Protein AF-A0A7Y5DPZ0-F1 (afdb_monomer)

Secondary structure (DSSP, 8-state):
-HHHHHHTTGGG--SHHHHHHHHHHTTS--HHHHHHHHHHHHHHHHS---HHHHHHHHHHHHHHT-TTHHHHHHHGGG-S-HHHHHHHHHHHHTT-HHHHHHHHHHH--STT--TTHHHHHHHHHHHHH-HHHHHHGGG-S-HHHHHHHHHHHHHHT-GGGHHHHHHHTT-S-HHHHHHHHHHHHHHT-GGGHHHHHHHTT-SSHHHHHHHHHHHHHHT-GGGHHHHHHHTT-SSHHHHHHHHHHHHHHT-GGGHHHHHHHTT-SSHHHHHHHHHHHHHHT-GGGHHHHHHHTT-SSHHHHHHHHHHHHHHT-GGGHHHHHHHTT-SSHHHHHHHHHHHHHHT-GGGHHHHHHGGG-S-HHHHHHHHHHHHHHT-GGGHHHHHHHTTSS-HHHHHHHHHHHHHHT-GGGHHHHHHHHT---TT-THHHHHHHHHHHHHHHTT-HHHHHHHHHHHTTEEEE---SSS-EEEEETTTTEEEEEEEE--SSHHHHHHHHHHHHHHHHHH-TTSPEEEEEEEEEE-HHHHHHHHHHHHHHHHHHHTT--EEEEEEEETT-HHHHHHHHHHHHHS-S-EEEEEE-S-SSS-S-TTS--EEEE---SSS-EEEEETTTTEEEEEEEE--TTHHHHHHHHHHHHHHHHHH-TTSEEEEEEEEEEE-HHHHHHHHHHHHGGGG-SEEEEEEEEETT-HHHHHHHHHHHHH-SS-EEEEEE---

Mean predicted aligned error: 18.21 Å

Solvent-accessible surface area (backbone atoms only — not comparable to full-atom values): 38852 Å² total; per-residue (Å²): 105,72,68,63,62,50,64,78,45,57,89,74,65,86,54,76,67,60,57,52,51,44,56,56,47,57,73,48,91,42,72,71,54,39,53,52,43,53,53,51,50,58,55,56,68,74,44,102,65,59,78,71,58,58,46,50,51,38,45,47,46,15,74,66,47,48,78,82,41,48,70,60,40,56,58,38,49,71,46,96,45,68,65,50,22,51,45,20,53,57,17,52,60,60,50,36,68,88,70,44,51,62,61,54,48,66,70,62,69,85,86,76,72,68,86,69,44,61,59,58,50,53,40,53,47,33,71,73,71,40,57,64,60,54,59,56,36,58,73,43,90,50,63,69,50,19,21,46,34,30,42,51,52,23,62,53,65,50,77,85,50,52,65,62,36,58,58,37,60,71,51,92,47,62,68,35,24,28,28,18,31,45,14,46,20,67,55,49,54,69,82,49,49,65,63,41,59,64,46,56,74,46,90,53,60,66,38,26,32,31,27,41,52,15,43,47,61,44,69,51,73,84,48,51,65,60,33,59,57,35,54,72,46,92,50,62,70,35,22,42,40,20,43,53,32,47,42,71,69,61,53,74,83,50,49,65,61,41,59,60,43,54,72,46,91,52,61,68,44,23,27,48,32,38,51,29,45,45,72,59,63,49,75,82,47,51,64,60,35,60,56,33,57,72,43,95,47,62,69,32,22,32,37,19,29,47,30,47,23,69,69,56,51,78,82,48,48,65,62,38,60,62,45,51,73,47,91,52,60,68,43,24,35,33,26,47,54,15,48,49,62,52,68,52,76,83,52,52,65,63,36,56,59,32,57,73,48,94,43,68,66,36,23,42,50,26,50,56,40,46,42,74,69,58,48,74,81,46,49,65,61,41,57,58,42,50,75,50,93,50,56,67,46,28,28,52,32,33,44,31,44,20,72,62,49,53,72,81,50,50,63,61,45,53,54,57,60,70,57,78,72,90,81,52,84,63,53,55,60,31,44,53,32,33,53,53,13,39,54,61,52,64,48,63,90,51,46,61,60,53,47,60,52,50,70,36,48,46,79,43,85,48,53,93,37,29,39,27,35,40,32,36,52,76,74,18,42,33,39,43,35,42,22,37,55,50,96,52,43,68,70,69,45,46,66,59,51,52,51,51,52,51,36,56,73,74,40,63,86,48,48,35,43,36,37,38,38,51,77,48,68,40,78,72,34,52,59,53,54,50,49,52,52,52,58,53,35,57,46,39,74,75,73,36,58,54,41,38,39,40,39,20,43,70,89,36,59,71,51,42,53,51,50,52,54,50,50,78,75,43,92,56,57,68,43,83,41,76,41,63,99,57,84,84,80,65,76,64,76,93,74,61,61,62,47,78,42,74,66,47,93,41,36,38,19,37,37,34,37,67,84,73,31,38,36,43,36,38,38,23,33,59,47,91,61,30,45,72,70,46,46,77,60,44,56,60,50,47,52,48,43,68,75,44,32,86,47,59,33,40,39,41,36,38,53,79,47,69,40,77,45,35,53,56,39,52,55,56,58,60,54,59,54,51,76,36,79,41,65,49,33,38,38,38,27,50,75,89,43,61,67,53,46,53,49,47,54,53,53,40,74,75,50,80,54,67,54,48,78,43,82,38,67,98,120

Structure (mmCIF, N/CA/C/O backbone):
data_AF-A0A7Y5DPZ0-F1
#
_entry.id   AF-A0A7Y5DPZ0-F1
#
loop_
_atom_site.group_PDB
_atom_site.id
_atom_site.type_symbol
_atom_site.label_atom_id
_atom_site.label_alt_id
_atom_site.label_comp_id
_atom_site.label_asym_id
_atom_site.label_entity_id
_atom_site.label_seq_id
_atom_site.pdbx_PDB_ins_code
_atom_site.Cartn_x
_atom_site.Cartn_y
_atom_site.Cartn_z
_atom_site.occupancy
_atom_site.B_iso_or_equiv
_atom_site.auth_seq_id
_atom_site.auth_comp_id
_atom_site.auth_asym_id
_atom_site.auth_atom_id
_atom_site.pdbx_PDB_model_num
ATOM 1 N N . MET A 1 1 ? 62.377 13.365 -14.745 1.00 43.34 1 MET A N 1
ATOM 2 C CA . MET A 1 1 ? 62.726 14.082 -13.497 1.00 43.34 1 MET A CA 1
ATOM 3 C C . MET A 1 1 ? 61.563 14.933 -13.026 1.00 43.34 1 MET A C 1
ATOM 5 O O . MET A 1 1 ? 60.962 14.509 -12.062 1.00 43.34 1 MET A O 1
ATOM 9 N N . PHE A 1 2 ? 61.156 15.993 -13.743 1.00 46.88 2 PHE A N 1
ATOM 10 C CA . PHE A 1 2 ? 60.022 16.858 -13.358 1.00 46.88 2 PHE A CA 1
ATOM 11 C C . PHE A 1 2 ? 58.726 16.092 -13.035 1.00 46.88 2 PHE A C 1
ATOM 13 O O . PHE A 1 2 ? 58.161 16.317 -11.979 1.00 46.88 2 PHE A O 1
ATOM 20 N N . LEU A 1 3 ? 58.311 15.121 -13.864 1.00 47.78 3 LEU A N 1
ATOM 21 C CA . LEU A 1 3 ? 57.132 14.264 -13.610 1.00 47.78 3 LEU A CA 1
ATOM 22 C C . LEU A 1 3 ? 57.260 13.301 -12.426 1.00 47.78 3 LEU A C 1
ATOM 24 O O . LEU A 1 3 ? 56.268 12.971 -11.791 1.00 47.78 3 LEU A O 1
ATOM 28 N N . LYS A 1 4 ? 58.489 12.883 -12.111 1.00 45.22 4 LYS A N 1
ATOM 29 C CA . LYS A 1 4 ? 58.764 11.959 -11.007 1.00 45.22 4 LYS A CA 1
ATOM 30 C C . LYS A 1 4 ? 58.657 12.687 -9.663 1.00 45.22 4 LYS A C 1
ATOM 32 O O . LYS A 1 4 ? 58.003 12.189 -8.767 1.00 45.22 4 LYS A O 1
ATOM 37 N N . THR A 1 5 ? 59.182 13.912 -9.591 1.00 50.06 5 THR A N 1
ATOM 38 C CA . THR A 1 5 ? 59.007 14.809 -8.440 1.00 50.06 5 THR A CA 1
ATOM 39 C C . THR A 1 5 ? 57.612 15.432 -8.347 1.00 50.06 5 THR A C 1
ATOM 41 O O . THR A 1 5 ? 57.188 15.775 -7.256 1.00 50.06 5 THR A O 1
ATOM 44 N N . THR A 1 6 ? 56.881 15.602 -9.456 1.00 50.66 6 THR A N 1
ATOM 45 C CA . THR A 1 6 ? 55.534 16.208 -9.415 1.00 50.66 6 THR A CA 1
ATOM 46 C C . THR A 1 6 ? 54.436 15.224 -9.013 1.00 50.66 6 THR A C 1
ATOM 48 O O . THR A 1 6 ? 53.498 15.653 -8.360 1.00 50.66 6 THR A O 1
ATOM 51 N N . LEU A 1 7 ? 54.545 13.926 -9.326 1.00 49.19 7 LEU A N 1
ATOM 52 C CA . LEU A 1 7 ? 53.577 12.914 -8.867 1.00 49.19 7 LEU A CA 1
ATOM 53 C C . LEU A 1 7 ? 53.721 12.573 -7.373 1.00 49.19 7 LEU A C 1
ATOM 55 O O . LEU A 1 7 ? 52.721 12.270 -6.731 1.00 49.19 7 LEU A O 1
ATOM 59 N N . GLU A 1 8 ? 54.942 12.629 -6.829 1.00 49.88 8 GLU A N 1
ATOM 60 C CA . GLU A 1 8 ? 55.246 12.306 -5.422 1.00 49.88 8 GLU A CA 1
ATOM 61 C C . GLU A 1 8 ? 54.708 13.356 -4.424 1.00 49.88 8 GLU A C 1
ATOM 63 O O . GLU A 1 8 ? 54.559 13.043 -3.249 1.00 49.88 8 GLU A O 1
ATOM 68 N N . ASP A 1 9 ? 54.359 14.565 -4.889 1.00 52.16 9 ASP A N 1
ATOM 69 C CA . ASP A 1 9 ? 53.940 15.710 -4.057 1.00 52.16 9 ASP A CA 1
ATOM 70 C C . ASP A 1 9 ? 52.515 16.220 -4.365 1.00 52.16 9 ASP A C 1
ATOM 72 O O . ASP A 1 9 ? 52.119 17.291 -3.903 1.00 52.16 9 ASP A O 1
ATOM 76 N N . ILE A 1 10 ? 51.726 15.476 -5.152 1.00 52.09 10 ILE A N 1
ATOM 77 C CA . ILE A 1 10 ? 50.379 15.878 -5.611 1.00 52.09 10 ILE A CA 1
ATOM 78 C C . ILE A 1 10 ? 49.427 16.261 -4.463 1.00 52.09 10 ILE A C 1
ATOM 80 O O . ILE A 1 10 ? 48.567 17.122 -4.643 1.00 52.09 10 ILE A O 1
ATOM 84 N N . GLU A 1 11 ? 49.590 15.668 -3.276 1.00 49.44 11 GLU A N 1
ATOM 85 C CA . GLU A 1 11 ? 48.791 15.975 -2.078 1.00 49.44 11 GLU A CA 1
ATOM 86 C C . GLU A 1 11 ? 49.030 17.396 -1.529 1.00 49.44 11 GLU A C 1
ATOM 88 O O . GLU A 1 11 ? 48.170 17.952 -0.844 1.00 49.44 11 GLU A O 1
ATOM 93 N N . ASN A 1 12 ? 50.174 18.004 -1.857 1.00 52.91 12 ASN A N 1
ATOM 94 C CA . ASN A 1 12 ? 50.593 19.322 -1.375 1.00 52.91 12 ASN A CA 1
ATOM 95 C C . ASN A 1 12 ? 50.266 20.463 -2.340 1.00 52.91 12 ASN A C 1
ATOM 97 O O . ASN A 1 12 ? 50.464 21.636 -2.012 1.00 52.91 12 ASN A O 1
ATOM 101 N N . TRP A 1 13 ? 49.780 20.143 -3.535 1.00 57.22 13 TRP A N 1
ATOM 102 C CA . TRP A 1 13 ? 49.439 21.146 -4.531 1.00 57.22 13 TRP A CA 1
ATOM 103 C C . TRP A 1 13 ? 48.164 21.839 -4.079 1.00 57.22 13 TRP A C 1
ATOM 105 O O . TRP A 1 13 ? 47.266 21.172 -3.572 1.00 57.22 13 TRP A O 1
ATOM 115 N N . LYS A 1 14 ? 48.124 23.174 -4.168 1.00 53.38 14 LYS A N 1
ATOM 116 C CA . LYS A 1 14 ? 46.981 24.003 -3.732 1.00 53.38 14 LYS A CA 1
ATOM 117 C C . LYS A 1 14 ? 46.754 25.246 -4.604 1.00 53.38 14 LYS A C 1
ATOM 119 O O . LYS A 1 14 ? 45.784 25.965 -4.382 1.00 53.38 14 LYS A O 1
ATOM 124 N N . GLU A 1 15 ? 47.608 25.521 -5.599 1.00 58.31 15 GLU A N 1
ATOM 125 C CA . GLU A 1 15 ? 47.601 26.785 -6.351 1.00 58.31 15 GLU A CA 1
ATOM 126 C C . GLU A 1 15 ? 47.252 26.627 -7.844 1.00 58.31 15 GLU A C 1
ATOM 128 O O . GLU A 1 15 ? 47.596 25.648 -8.505 1.00 58.31 15 GLU A O 1
ATOM 133 N N . GLN A 1 16 ? 46.629 27.663 -8.425 1.00 60.19 16 GLN A N 1
ATOM 134 C CA . GLN A 1 16 ? 46.256 27.737 -9.849 1.00 60.19 16 GLN A CA 1
ATOM 135 C C . GLN A 1 16 ? 47.432 27.459 -10.811 1.00 60.19 16 GLN A C 1
ATOM 137 O O . GLN A 1 16 ? 47.232 26.913 -11.897 1.00 60.19 16 GLN A O 1
ATOM 142 N N . LYS A 1 17 ? 48.661 27.815 -10.414 1.00 65.44 17 LYS A N 1
ATOM 143 C CA . LYS A 1 17 ? 49.878 27.633 -11.222 1.00 65.44 17 LYS A CA 1
ATOM 144 C C . LYS A 1 17 ? 50.249 26.164 -11.423 1.00 65.44 17 LYS A C 1
ATOM 146 O O . LYS A 1 17 ? 50.833 25.829 -12.450 1.00 65.44 17 LYS A O 1
ATOM 151 N N . ASP A 1 18 ? 49.909 25.291 -10.481 1.00 66.75 18 ASP A N 1
ATOM 152 C CA . ASP A 1 18 ? 50.267 23.872 -10.556 1.00 66.75 18 ASP A CA 1
ATOM 153 C C . ASP A 1 18 ? 49.350 23.110 -11.521 1.00 66.75 18 ASP A C 1
ATOM 155 O O . ASP A 1 18 ? 49.805 22.259 -12.286 1.00 66.75 18 ASP A O 1
ATOM 159 N N . VAL A 1 19 ? 48.079 23.516 -11.605 1.00 66.50 19 VAL A N 1
ATOM 160 C CA . VAL A 1 19 ? 47.145 23.031 -12.631 1.00 66.50 19 VAL A CA 1
ATOM 161 C C . VAL A 1 19 ? 47.554 23.504 -14.029 1.00 66.50 19 VAL A C 1
ATOM 163 O O . VAL A 1 19 ? 47.520 22.722 -14.976 1.00 66.50 19 VAL A O 1
ATOM 166 N N . GLU A 1 20 ? 48.000 24.756 -14.173 1.00 68.06 20 GLU A N 1
ATOM 167 C CA . GLU A 1 20 ? 48.502 25.283 -15.453 1.00 68.06 20 GLU A CA 1
ATOM 168 C C . GLU A 1 20 ? 49.765 24.533 -15.925 1.00 68.06 20 GLU A C 1
ATOM 170 O O . GLU A 1 20 ? 49.876 24.201 -17.105 1.00 68.06 20 GLU A O 1
ATOM 175 N N . ARG A 1 21 ? 50.656 24.141 -15.002 1.00 71.50 21 ARG A N 1
ATOM 176 C CA . ARG A 1 21 ? 51.828 23.297 -15.305 1.00 71.50 21 ARG A CA 1
ATOM 177 C C . ARG A 1 21 ? 51.453 21.895 -15.793 1.00 71.50 21 ARG A C 1
ATOM 179 O O . ARG A 1 21 ? 52.103 21.390 -16.706 1.00 71.50 21 ARG A O 1
ATOM 186 N N . LEU A 1 22 ? 50.420 21.267 -15.223 1.00 71.62 22 LEU A N 1
ATOM 187 C CA . LEU A 1 22 ? 49.912 19.978 -15.721 1.00 71.62 22 LEU A CA 1
ATOM 188 C C . LEU A 1 22 ? 49.276 20.114 -17.101 1.00 71.62 22 LEU A C 1
ATOM 190 O O . LEU A 1 22 ? 49.506 19.277 -17.968 1.00 71.62 22 LEU A O 1
ATOM 194 N N . ILE A 1 23 ? 48.516 21.185 -17.330 1.00 71.44 23 ILE A N 1
ATOM 195 C CA . ILE A 1 23 ? 47.935 21.471 -18.645 1.00 71.44 23 ILE A CA 1
ATOM 196 C C . ILE A 1 23 ? 49.039 21.638 -19.700 1.00 71.44 23 ILE A C 1
ATOM 198 O O . ILE A 1 23 ? 48.914 21.125 -20.811 1.00 71.44 23 ILE A O 1
ATOM 202 N N . ASP A 1 24 ? 50.148 22.296 -19.360 1.00 71.62 24 ASP A N 1
ATOM 203 C CA . ASP A 1 24 ? 51.302 22.394 -20.255 1.00 71.62 24 ASP A CA 1
ATOM 204 C C . ASP A 1 24 ? 52.024 21.052 -20.446 1.00 71.62 24 ASP A C 1
ATOM 206 O O . ASP A 1 24 ? 52.499 20.771 -21.549 1.00 71.62 24 ASP A O 1
ATOM 210 N N . ALA A 1 25 ? 52.050 20.189 -19.425 1.00 72.44 25 ALA A N 1
ATOM 211 C CA . ALA A 1 25 ? 52.614 18.845 -19.528 1.00 72.44 25 ALA A CA 1
ATOM 212 C C . ALA A 1 25 ? 51.845 17.947 -20.514 1.00 72.44 25 ALA A C 1
ATOM 214 O O . ALA A 1 25 ? 52.477 17.132 -21.184 1.00 72.44 25 ALA A O 1
ATOM 215 N N . LEU A 1 26 ? 50.530 18.149 -20.700 1.00 70.12 26 LEU A N 1
ATOM 216 C CA . LEU A 1 26 ? 49.752 17.440 -21.732 1.00 70.12 26 LEU A CA 1
ATOM 217 C C . LEU A 1 26 ? 50.308 17.680 -23.147 1.00 70.12 26 LEU A C 1
ATOM 219 O O . LEU A 1 26 ? 50.219 16.809 -24.003 1.00 70.12 26 LEU A O 1
ATOM 223 N N . LYS A 1 27 ? 50.953 18.824 -23.415 1.00 70.00 27 LYS A N 1
ATOM 224 C CA . LYS A 1 27 ? 51.536 19.125 -24.739 1.00 70.00 27 LYS A CA 1
ATOM 225 C C . LYS A 1 27 ? 52.776 18.278 -25.049 1.00 70.00 27 LYS A C 1
ATOM 227 O O . LYS A 1 27 ? 53.210 18.218 -26.203 1.00 70.00 27 LYS A O 1
ATOM 232 N N . ILE A 1 28 ? 53.354 17.628 -24.039 1.00 70.12 28 ILE A N 1
ATOM 233 C CA . ILE A 1 28 ? 54.496 16.730 -24.178 1.00 70.12 28 ILE A CA 1
ATOM 234 C C . ILE A 1 28 ? 53.946 15.382 -24.656 1.00 70.12 28 ILE A C 1
ATOM 236 O O . ILE A 1 28 ? 53.432 14.600 -23.866 1.00 70.12 28 ILE A O 1
ATOM 240 N N . LYS A 1 29 ? 54.021 15.128 -25.969 1.00 67.31 29 LYS A N 1
ATOM 241 C CA . LYS A 1 29 ? 53.495 13.928 -26.653 1.00 67.31 29 LYS A CA 1
ATOM 242 C C . LYS A 1 29 ? 54.223 12.631 -26.243 1.00 67.31 29 LYS A C 1
ATOM 244 O O . LYS A 1 29 ? 54.941 12.042 -27.047 1.00 67.31 29 LYS A O 1
ATOM 249 N N . ASN A 1 30 ? 54.079 12.212 -24.990 1.00 79.38 30 ASN A N 1
ATOM 250 C CA . ASN A 1 30 ? 54.636 10.988 -24.422 1.00 79.38 30 ASN A CA 1
ATOM 251 C C . ASN A 1 30 ? 53.563 10.280 -23.585 1.00 79.38 30 ASN A C 1
ATOM 253 O O . ASN A 1 30 ? 52.936 10.900 -22.729 1.00 79.38 30 ASN A O 1
ATOM 257 N N . ASP A 1 31 ? 53.368 8.985 -23.818 1.00 75.12 31 ASP A N 1
ATOM 258 C CA . ASP A 1 31 ? 52.223 8.259 -23.270 1.00 75.12 31 ASP A CA 1
ATOM 259 C C . ASP A 1 31 ? 52.232 8.094 -21.749 1.00 75.12 31 ASP A C 1
ATOM 261 O O . ASP A 1 31 ? 51.182 8.238 -21.117 1.00 75.12 31 ASP A O 1
ATOM 265 N N . ASP A 1 32 ? 53.400 7.864 -21.151 1.00 72.44 32 ASP A N 1
ATOM 266 C CA . ASP A 1 32 ? 53.537 7.745 -19.696 1.00 72.44 32 ASP A CA 1
ATOM 267 C C . ASP A 1 32 ? 53.261 9.086 -19.014 1.00 72.44 32 ASP A C 1
ATOM 269 O O . ASP A 1 32 ? 52.618 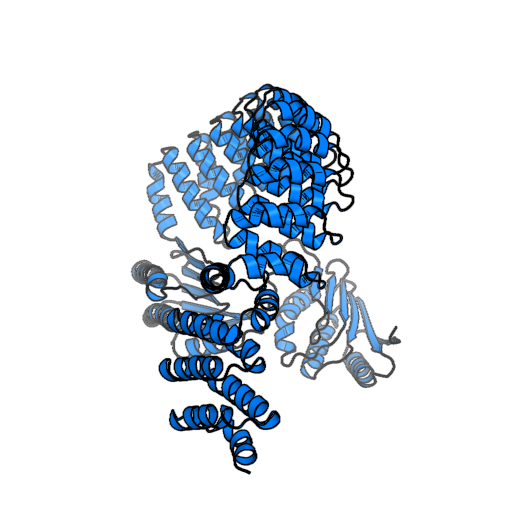9.150 -17.965 1.00 72.44 32 ASP A O 1
ATOM 273 N N . ILE A 1 33 ? 53.709 10.171 -19.653 1.00 71.69 33 ILE A N 1
ATOM 274 C CA . ILE A 1 33 ? 53.488 11.543 -19.196 1.00 71.69 33 ILE A CA 1
ATOM 275 C C . ILE A 1 33 ? 52.001 11.880 -19.248 1.00 71.69 33 ILE A C 1
ATOM 277 O O . ILE A 1 33 ? 51.451 12.352 -18.260 1.00 71.69 33 ILE A O 1
ATOM 281 N N . ILE A 1 34 ? 51.333 11.579 -20.360 1.00 72.94 34 ILE A N 1
ATOM 282 C CA . ILE A 1 34 ? 49.909 11.864 -20.544 1.00 72.94 34 ILE A CA 1
ATOM 283 C C . ILE A 1 34 ? 49.058 11.099 -19.521 1.00 72.94 34 ILE A C 1
ATOM 285 O O . ILE A 1 34 ? 48.192 11.696 -18.882 1.00 72.94 34 ILE A O 1
ATOM 289 N N . ASN A 1 35 ? 49.332 9.808 -19.306 1.00 74.62 35 ASN A N 1
ATOM 290 C CA . ASN A 1 35 ? 48.625 8.996 -18.309 1.00 74.62 35 ASN A CA 1
ATOM 291 C C . ASN A 1 35 ? 48.813 9.543 -16.888 1.00 74.62 35 ASN A C 1
ATOM 293 O O . ASN A 1 35 ? 47.843 9.716 -16.147 1.00 74.62 35 ASN A O 1
ATOM 297 N N . ALA A 1 36 ? 50.056 9.858 -16.521 1.00 72.94 36 ALA A N 1
ATOM 298 C CA . ALA A 1 36 ? 50.378 10.463 -15.236 1.00 72.94 36 ALA A CA 1
ATOM 299 C C . ALA A 1 36 ? 49.668 11.809 -15.038 1.00 72.94 36 ALA A C 1
ATOM 301 O O . ALA A 1 36 ? 49.093 12.059 -13.980 1.00 72.94 36 ALA A O 1
ATOM 302 N N . THR A 1 37 ? 49.673 12.664 -16.060 1.00 74.88 37 THR A N 1
ATOM 303 C CA . THR A 1 37 ? 49.042 13.983 -16.017 1.00 74.88 37 THR A CA 1
ATOM 304 C C . THR A 1 37 ? 47.520 13.887 -15.912 1.00 74.88 37 THR A C 1
ATOM 306 O O . THR A 1 37 ? 46.933 14.607 -15.111 1.00 74.88 37 THR A O 1
ATOM 309 N N . ILE A 1 38 ? 46.864 12.978 -16.641 1.00 76.75 38 ILE A N 1
ATOM 310 C CA . ILE A 1 38 ? 45.408 12.770 -16.536 1.00 76.75 38 ILE A CA 1
ATOM 311 C C . ILE A 1 38 ? 45.025 12.246 -15.143 1.00 76.75 38 ILE A C 1
ATOM 313 O O . ILE A 1 38 ? 44.062 12.739 -14.559 1.00 76.75 38 ILE A O 1
ATOM 317 N N . ASN A 1 39 ? 45.795 11.313 -14.575 1.00 75.94 39 ASN A N 1
ATOM 318 C CA . ASN A 1 39 ? 45.559 10.809 -13.217 1.00 75.94 39 ASN A CA 1
ATOM 319 C C . ASN A 1 39 ? 45.765 11.896 -12.152 1.00 75.94 39 ASN A C 1
ATOM 321 O O . ASN A 1 39 ? 44.970 12.005 -11.220 1.00 75.94 39 ASN A O 1
ATOM 325 N N . ALA A 1 40 ? 46.793 12.733 -12.317 1.00 72.62 40 ALA A N 1
ATOM 326 C CA . ALA A 1 40 ? 47.032 13.884 -11.452 1.00 72.62 40 ALA A CA 1
ATOM 327 C C . ALA A 1 40 ? 45.870 14.887 -11.510 1.00 72.62 40 ALA A C 1
ATOM 329 O O . ALA A 1 40 ? 45.410 15.366 -10.477 1.00 72.62 40 ALA A O 1
ATOM 330 N N . LEU A 1 41 ? 45.345 15.160 -12.709 1.00 74.94 41 LEU A N 1
ATOM 331 C CA . LEU A 1 41 ? 44.171 16.012 -12.894 1.00 74.94 41 LEU A CA 1
ATOM 332 C C . LEU A 1 41 ? 42.897 15.389 -12.284 1.00 74.94 41 LEU A C 1
ATOM 334 O O . LEU A 1 41 ? 42.127 16.120 -11.669 1.00 74.94 41 LEU A O 1
ATOM 338 N N . ASP A 1 42 ? 42.681 14.069 -12.379 1.00 73.62 42 ASP A N 1
ATOM 339 C CA . ASP A 1 42 ? 41.555 13.384 -11.704 1.00 73.62 42 ASP A CA 1
ATOM 340 C C . ASP A 1 42 ? 41.645 13.495 -10.175 1.00 73.62 42 ASP A C 1
ATOM 342 O O . ASP A 1 42 ? 40.630 13.703 -9.511 1.00 73.62 42 ASP A O 1
ATOM 346 N N . TYR A 1 43 ? 42.852 13.386 -9.612 1.00 71.00 43 TYR A N 1
ATOM 347 C CA . TYR A 1 43 ? 43.075 13.533 -8.173 1.00 71.00 43 TYR A CA 1
ATOM 348 C C . TYR A 1 43 ? 42.814 14.965 -7.700 1.00 71.00 43 TYR A C 1
ATOM 350 O O . TYR A 1 43 ? 42.071 15.180 -6.743 1.00 71.00 43 TYR A O 1
ATOM 358 N N . LEU A 1 44 ? 43.369 15.954 -8.405 1.00 66.69 44 LEU A N 1
ATOM 359 C CA . LEU A 1 44 ? 43.224 17.362 -8.039 1.00 66.69 44 LEU A CA 1
ATOM 360 C C . LEU A 1 44 ? 41.768 17.816 -8.072 1.00 66.69 44 LEU A C 1
ATOM 362 O O . LEU A 1 44 ? 41.349 18.580 -7.214 1.00 66.69 44 LEU A O 1
ATOM 366 N N . VAL A 1 45 ? 40.967 17.328 -9.017 1.00 65.50 45 VAL A N 1
ATOM 367 C CA . VAL A 1 45 ? 39.571 17.763 -9.122 1.00 65.50 45 VAL A CA 1
ATOM 368 C C . VAL A 1 45 ? 38.641 17.093 -8.091 1.00 65.50 45 VAL A C 1
ATOM 370 O O . VAL A 1 45 ? 37.529 17.571 -7.877 1.00 65.50 45 VAL A O 1
ATOM 373 N N . LYS A 1 46 ? 39.089 16.042 -7.391 1.00 65.31 46 LYS A N 1
ATOM 374 C CA . LYS A 1 46 ? 38.366 15.467 -6.239 1.00 65.31 46 LYS A CA 1
ATOM 375 C C . LYS A 1 46 ? 38.517 16.288 -4.952 1.00 65.31 46 LYS A C 1
ATOM 377 O O . LYS A 1 46 ? 37.712 16.115 -4.044 1.00 65.31 46 LYS A O 1
ATOM 382 N N . GLY A 1 47 ? 39.528 17.156 -4.860 1.00 58.28 47 GLY A N 1
ATOM 383 C CA . GLY A 1 47 ? 39.666 18.116 -3.760 1.00 58.28 47 GLY A CA 1
ATOM 384 C C . GLY A 1 47 ? 38.762 19.338 -3.959 1.00 58.28 47 GLY A C 1
ATOM 385 O O . GLY A 1 47 ? 38.424 19.663 -5.095 1.00 58.28 47 GLY A O 1
ATOM 386 N N . ASP A 1 48 ? 38.397 20.032 -2.875 1.00 51.72 48 ASP A N 1
ATOM 387 C CA . ASP A 1 48 ? 37.570 21.260 -2.849 1.00 51.72 48 ASP A CA 1
ATOM 388 C C . ASP A 1 48 ? 38.224 22.465 -3.577 1.00 51.72 48 ASP A C 1
ATOM 390 O O . ASP A 1 48 ? 38.533 23.505 -2.993 1.00 51.72 48 ASP A O 1
ATOM 394 N N . TYR A 1 49 ? 38.470 22.347 -4.881 1.00 58.50 49 TYR A N 1
ATOM 395 C CA . TYR A 1 49 ? 39.089 23.384 -5.701 1.00 58.50 49 TYR A CA 1
ATOM 396 C C . TYR A 1 49 ? 38.066 24.333 -6.336 1.00 58.50 49 TYR A C 1
ATOM 398 O O . TYR A 1 49 ? 36.962 23.951 -6.732 1.00 58.50 49 TYR A O 1
ATOM 406 N N . GLU A 1 50 ? 38.466 25.601 -6.487 1.00 59.12 50 GLU A N 1
ATOM 407 C CA . GLU A 1 50 ? 37.631 26.681 -7.020 1.00 59.12 50 GLU A CA 1
ATOM 408 C C . GLU A 1 50 ? 36.977 26.361 -8.380 1.00 59.12 50 GLU A C 1
ATOM 410 O O . GLU A 1 50 ? 37.612 25.857 -9.312 1.00 59.12 50 GLU A O 1
ATOM 415 N N . ARG A 1 51 ? 35.724 26.815 -8.559 1.00 61.00 51 ARG A N 1
ATOM 416 C CA . ARG A 1 51 ? 34.923 26.685 -9.800 1.00 61.00 51 ARG A CA 1
ATOM 417 C C . ARG A 1 51 ? 35.672 27.058 -11.095 1.00 61.00 51 ARG A C 1
ATOM 419 O O . ARG A 1 51 ? 35.409 26.468 -12.146 1.00 61.00 51 ARG A O 1
ATOM 426 N N . LYS A 1 52 ? 36.601 28.021 -11.039 1.00 62.66 52 LYS A N 1
ATOM 427 C CA . LYS A 1 52 ? 37.375 28.500 -12.202 1.00 62.66 52 LYS A CA 1
ATOM 428 C C . LYS A 1 52 ? 38.450 27.511 -12.661 1.00 62.66 52 LYS A C 1
ATOM 430 O O . LYS A 1 52 ? 38.720 27.431 -13.857 1.00 62.66 52 LYS A O 1
ATOM 435 N N . ILE A 1 53 ? 39.043 26.760 -11.736 1.00 71.50 53 ILE A N 1
ATOM 436 C CA . ILE A 1 53 ? 40.143 25.832 -12.019 1.00 71.50 53 ILE A CA 1
ATOM 437 C C . ILE A 1 53 ? 39.602 24.587 -12.724 1.00 71.50 53 ILE A C 1
ATOM 439 O O . ILE A 1 53 ? 40.108 24.221 -13.782 1.00 71.50 53 ILE A O 1
ATOM 443 N N . THR A 1 54 ? 38.502 24.012 -12.223 1.00 74.12 54 THR A N 1
ATOM 444 C CA . THR A 1 54 ? 37.847 22.856 -12.858 1.00 74.12 54 THR A CA 1
ATOM 445 C C . THR A 1 54 ? 37.480 23.138 -14.319 1.00 74.12 54 THR A C 1
ATOM 447 O O . THR A 1 54 ? 37.742 22.320 -15.193 1.00 74.12 54 THR A O 1
ATOM 450 N N . SER A 1 55 ? 36.938 24.326 -14.610 1.00 77.75 55 SER A N 1
ATOM 451 C CA . SER A 1 55 ? 36.539 24.704 -15.975 1.00 77.75 55 SER A CA 1
ATOM 452 C C . SER A 1 55 ? 37.735 24.770 -16.934 1.00 77.75 55 SER A C 1
ATOM 454 O O . SER A 1 55 ? 37.643 24.303 -18.066 1.00 77.75 55 SER A O 1
ATOM 456 N N . LYS A 1 56 ? 38.885 25.290 -16.478 1.00 76.69 56 LYS A N 1
ATOM 457 C CA . LYS A 1 56 ? 40.127 25.317 -17.269 1.00 76.69 56 LYS A CA 1
ATOM 458 C C . LYS A 1 56 ? 40.654 23.913 -17.566 1.00 76.69 56 LYS A C 1
ATOM 460 O O . LYS A 1 56 ? 41.092 23.666 -18.684 1.00 76.69 56 LYS A O 1
ATOM 465 N N . VAL A 1 57 ? 40.584 23.004 -16.591 1.00 79.69 57 VAL A N 1
ATOM 466 C CA . VAL A 1 57 ? 40.987 21.599 -16.770 1.00 79.69 57 VAL A CA 1
ATOM 467 C C . VAL A 1 57 ? 40.117 20.920 -17.825 1.00 79.69 57 VAL A C 1
ATOM 469 O O . VAL A 1 57 ? 40.649 20.307 -18.746 1.00 79.69 57 VAL A O 1
ATOM 472 N N . ILE A 1 58 ? 38.793 21.087 -17.750 1.00 81.25 58 ILE A N 1
ATOM 473 C CA . ILE A 1 58 ? 37.857 20.514 -18.727 1.00 81.25 58 ILE A CA 1
ATOM 474 C C . ILE A 1 58 ? 38.158 21.029 -20.145 1.00 81.25 58 ILE A C 1
ATOM 476 O O . ILE A 1 58 ? 38.202 20.240 -21.091 1.00 81.25 58 ILE A O 1
ATOM 480 N N . VAL A 1 59 ? 38.396 22.336 -20.314 1.00 82.69 59 VAL A N 1
ATOM 481 C CA . VAL A 1 59 ? 38.756 22.921 -21.621 1.00 82.69 59 VAL A CA 1
ATOM 482 C C . VAL A 1 59 ? 40.082 22.359 -22.131 1.00 82.69 59 VAL A C 1
ATOM 484 O O . VAL A 1 59 ? 40.153 21.929 -23.280 1.00 82.69 59 VAL A O 1
ATOM 487 N N . ALA A 1 60 ? 41.106 22.305 -21.277 1.00 80.88 60 ALA A N 1
ATOM 488 C CA . ALA A 1 60 ? 42.431 21.813 -21.641 1.00 80.88 60 ALA A CA 1
ATOM 489 C C . ALA A 1 60 ? 42.417 20.346 -22.090 1.00 80.88 60 ALA A C 1
ATOM 491 O O . ALA A 1 60 ? 43.039 20.009 -23.095 1.00 80.88 60 ALA A O 1
ATOM 492 N N . LEU A 1 61 ? 41.671 19.489 -21.389 1.00 82.44 61 LEU A N 1
ATOM 493 C CA . LEU A 1 61 ? 41.485 18.085 -21.765 1.00 82.44 61 LEU A CA 1
ATOM 494 C C . LEU A 1 61 ? 40.795 17.947 -23.135 1.00 82.44 61 LEU A C 1
ATOM 496 O O . LEU A 1 61 ? 41.180 17.099 -23.937 1.00 82.44 61 LEU A O 1
ATOM 500 N N . GLY A 1 62 ? 39.818 18.808 -23.438 1.00 82.44 62 GLY A N 1
ATOM 501 C CA . GLY A 1 62 ? 39.167 18.847 -24.752 1.00 82.44 62 GLY A CA 1
ATOM 502 C C . GLY A 1 62 ? 40.074 19.363 -25.874 1.00 82.44 62 GLY A C 1
ATOM 503 O O . GLY A 1 62 ? 40.094 18.798 -26.966 1.00 82.44 62 GLY A O 1
ATOM 504 N N . ASP A 1 63 ? 40.850 20.420 -25.618 1.00 82.19 63 ASP A N 1
ATOM 505 C CA . ASP A 1 63 ? 41.794 20.997 -26.589 1.00 82.19 63 ASP A CA 1
ATOM 506 C C . ASP A 1 63 ? 42.986 20.078 -26.875 1.00 82.19 63 ASP A C 1
ATOM 508 O O . ASP A 1 63 ? 43.551 20.126 -27.971 1.00 82.19 63 ASP A O 1
ATOM 512 N N . PHE A 1 64 ? 43.339 19.220 -25.916 1.00 81.88 64 PHE A N 1
ATOM 513 C CA . PHE A 1 64 ? 44.386 18.219 -26.073 1.00 81.88 64 PHE A CA 1
ATOM 514 C C . PHE A 1 64 ? 44.013 17.117 -27.079 1.00 81.88 64 PHE A C 1
ATOM 516 O O . PHE A 1 64 ? 44.883 16.628 -27.798 1.00 81.88 64 PHE A O 1
ATOM 523 N N . LYS A 1 65 ? 42.717 16.795 -27.196 1.00 79.62 65 LYS A N 1
ATOM 524 C CA . LYS A 1 65 ? 42.160 15.839 -28.170 1.00 79.62 65 LYS A CA 1
ATOM 525 C C . LYS A 1 65 ? 42.718 14.409 -28.066 1.00 79.62 65 LYS A C 1
ATOM 527 O O . LYS A 1 65 ? 42.826 13.714 -29.075 1.00 79.62 65 LYS A O 1
ATOM 532 N N . ASP A 1 66 ? 43.017 13.947 -26.854 1.00 82.81 66 ASP A N 1
ATOM 533 C CA . ASP A 1 66 ? 43.427 12.564 -26.588 1.00 82.81 66 ASP A CA 1
ATOM 534 C C . ASP A 1 66 ? 42.300 11.718 -25.978 1.00 82.81 66 ASP A C 1
ATOM 536 O O . ASP A 1 66 ? 41.618 12.128 -25.035 1.00 82.81 66 ASP A O 1
ATOM 540 N N . ILE A 1 67 ? 42.125 10.501 -26.497 1.00 80.19 67 ILE A N 1
ATOM 541 C CA . ILE A 1 67 ? 41.067 9.568 -26.084 1.00 80.19 67 ILE A CA 1
ATOM 542 C C . ILE A 1 67 ? 41.117 9.199 -24.596 1.00 80.19 67 ILE A C 1
ATOM 544 O O . ILE A 1 67 ? 40.080 8.925 -23.996 1.00 80.19 67 ILE A O 1
ATOM 548 N N . ARG A 1 68 ? 42.292 9.243 -23.960 1.00 83.00 68 ARG A N 1
ATOM 549 C CA . ARG A 1 68 ? 42.444 8.952 -22.525 1.00 83.00 68 ARG A CA 1
ATOM 550 C C . ARG A 1 68 ? 41.734 9.977 -21.648 1.00 83.00 68 ARG A C 1
ATOM 552 O O . ARG A 1 68 ? 41.376 9.680 -20.512 1.00 83.00 68 ARG A O 1
ATOM 559 N N . SER A 1 69 ? 41.495 11.178 -22.174 1.00 83.19 69 SER A N 1
ATOM 560 C CA . SER A 1 69 ? 40.757 12.228 -21.478 1.00 83.19 69 SER A CA 1
ATOM 561 C C . SER A 1 69 ? 39.249 11.967 -21.425 1.00 83.19 69 SER A C 1
ATOM 563 O O . SER A 1 69 ? 38.572 12.587 -20.610 1.00 83.19 69 SER A O 1
ATOM 565 N N . ILE A 1 70 ? 38.712 11.046 -22.238 1.00 82.06 70 ILE A N 1
ATOM 566 C CA . ILE A 1 70 ? 37.267 10.790 -22.350 1.00 82.06 70 ILE A CA 1
ATOM 567 C C . ILE A 1 70 ? 36.670 10.359 -21.011 1.00 82.06 70 ILE A C 1
ATOM 569 O O . ILE A 1 70 ? 35.695 10.957 -20.568 1.00 82.06 70 ILE A O 1
ATOM 573 N N . THR A 1 71 ? 37.268 9.378 -20.329 1.00 79.69 71 THR A N 1
ATOM 574 C CA . THR A 1 71 ? 36.753 8.873 -19.043 1.00 79.69 71 THR A CA 1
ATOM 575 C C . THR A 1 71 ? 36.677 9.977 -17.992 1.00 79.69 71 THR A C 1
ATOM 577 O O . THR A 1 71 ? 35.702 10.062 -17.252 1.00 79.69 71 THR A O 1
ATOM 580 N N . LEU A 1 72 ? 37.687 10.848 -17.943 1.00 79.81 72 LEU A N 1
ATOM 581 C CA . LEU A 1 72 ? 37.727 11.972 -17.011 1.00 79.81 72 LEU A CA 1
ATOM 582 C C . LEU A 1 72 ? 36.711 13.060 -17.392 1.00 79.81 72 LEU A C 1
ATOM 584 O O . LEU A 1 72 ? 35.993 13.561 -16.534 1.00 79.81 72 LEU A O 1
ATOM 588 N N . LEU A 1 73 ? 36.591 13.385 -18.679 1.00 82.44 73 LEU A N 1
ATOM 589 C CA . LEU A 1 73 ? 35.602 14.342 -19.177 1.00 82.44 73 LEU A CA 1
ATOM 590 C C . LEU A 1 73 ? 34.157 13.866 -18.969 1.00 82.44 73 LEU A C 1
ATOM 592 O O . LEU A 1 73 ? 33.298 14.684 -18.651 1.00 82.44 73 LEU A O 1
ATOM 59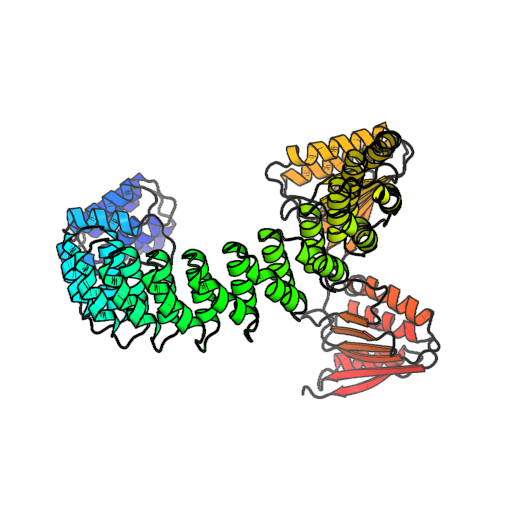6 N N . ILE A 1 74 ? 33.893 12.561 -19.079 1.00 79.44 74 ILE A N 1
ATOM 597 C CA . ILE A 1 74 ? 32.584 11.968 -18.774 1.00 79.44 74 ILE A CA 1
ATOM 598 C C . ILE A 1 74 ? 32.224 12.158 -17.296 1.00 79.44 74 ILE A C 1
ATOM 600 O O . ILE A 1 74 ? 31.073 12.458 -17.001 1.00 79.44 74 ILE A O 1
ATOM 604 N N . LYS A 1 75 ? 33.181 12.076 -16.359 1.00 78.25 75 LYS A N 1
ATOM 605 C CA . LYS A 1 75 ? 32.905 12.379 -14.939 1.00 78.25 75 LYS A CA 1
ATOM 606 C C . LYS A 1 75 ? 32.434 13.823 -14.738 1.00 78.25 75 LYS A C 1
ATOM 608 O O . LYS A 1 75 ? 31.615 14.085 -13.866 1.00 78.25 75 LYS A O 1
ATOM 613 N N . PHE A 1 76 ? 32.910 14.762 -15.560 1.00 78.88 76 PHE A N 1
ATOM 614 C CA . PHE A 1 76 ? 32.499 16.171 -15.489 1.00 78.88 76 PHE A CA 1
ATOM 615 C C . PHE A 1 76 ? 31.126 16.469 -16.070 1.00 78.88 76 PHE A C 1
ATOM 617 O O . PHE A 1 76 ? 30.610 17.572 -15.896 1.00 78.88 76 PHE A O 1
ATOM 624 N N . LEU A 1 77 ? 30.506 15.492 -16.716 1.00 74.12 77 LEU A N 1
ATOM 625 C CA . LEU A 1 77 ? 29.101 15.592 -17.046 1.00 74.12 77 LEU A CA 1
ATOM 626 C C . LEU A 1 77 ? 28.223 15.440 -15.781 1.00 74.12 77 LEU A C 1
ATOM 628 O O . LEU A 1 77 ? 27.050 15.774 -15.890 1.00 74.12 77 LEU A O 1
ATOM 632 N N . ASP A 1 78 ? 28.775 15.015 -14.616 1.00 69.62 78 ASP A N 1
ATOM 633 C CA . ASP A 1 78 ? 28.063 14.747 -13.331 1.00 69.62 78 ASP A CA 1
ATOM 634 C C . ASP A 1 78 ? 28.111 15.889 -12.330 1.00 69.62 78 ASP A C 1
ATOM 636 O O . ASP A 1 78 ? 27.788 15.742 -11.154 1.00 69.62 78 ASP A O 1
ATOM 640 N N . THR A 1 79 ? 28.562 17.059 -12.761 1.00 72.69 79 THR A N 1
ATOM 641 C CA . THR A 1 79 ? 28.642 18.205 -11.861 1.00 72.69 79 THR A CA 1
ATOM 642 C C . THR A 1 79 ? 27.320 18.963 -11.802 1.00 72.69 79 THR A C 1
ATOM 644 O O . THR A 1 79 ? 26.828 19.375 -12.850 1.00 72.69 79 THR A O 1
ATOM 647 N N . ASP A 1 80 ? 26.831 19.297 -10.604 1.00 69.69 80 ASP A N 1
ATOM 648 C CA . ASP A 1 80 ? 25.640 20.153 -10.405 1.00 69.69 80 ASP A CA 1
ATOM 649 C C . ASP A 1 80 ? 25.758 21.563 -11.036 1.00 69.69 80 ASP A C 1
ATOM 651 O O . ASP A 1 80 ? 24.805 22.338 -11.060 1.00 69.69 80 ASP A O 1
ATOM 655 N N . ASP A 1 81 ? 26.936 21.916 -11.556 1.00 75.69 81 ASP A N 1
ATOM 656 C CA . ASP A 1 81 ? 27.218 23.159 -12.267 1.00 75.69 81 ASP A CA 1
ATOM 657 C C . ASP A 1 81 ? 26.919 23.018 -13.775 1.00 75.69 81 ASP A C 1
ATOM 659 O O . ASP A 1 81 ? 27.672 22.393 -14.532 1.00 75.69 81 ASP A O 1
ATOM 663 N N . ASP A 1 82 ? 25.831 23.651 -14.226 1.00 75.19 82 ASP A N 1
ATOM 664 C CA . ASP A 1 82 ? 25.396 23.666 -15.632 1.00 75.19 82 ASP A CA 1
ATOM 665 C C . ASP A 1 82 ? 26.472 24.180 -16.598 1.00 75.19 82 ASP A C 1
ATOM 667 O O . ASP A 1 82 ? 26.585 23.689 -17.724 1.00 75.19 82 ASP A O 1
ATOM 671 N N . ASN A 1 83 ? 27.309 25.133 -16.171 1.00 78.44 83 ASN A N 1
ATOM 672 C CA . ASN A 1 83 ? 28.378 25.649 -17.022 1.00 78.44 83 ASN A CA 1
ATOM 673 C C . ASN A 1 83 ? 29.501 24.623 -17.186 1.00 78.44 83 ASN A C 1
ATOM 675 O O . ASN A 1 83 ? 29.982 24.429 -18.301 1.00 78.44 83 ASN A O 1
ATOM 679 N N . LYS A 1 84 ? 29.912 23.939 -16.109 1.00 77.50 84 LYS A N 1
ATOM 680 C CA . LYS A 1 84 ? 30.956 22.896 -16.186 1.00 77.50 84 LYS A CA 1
ATOM 681 C C . LYS A 1 84 ? 30.519 21.744 -17.080 1.00 77.50 84 LYS A C 1
ATOM 683 O O . LYS A 1 84 ? 31.294 21.298 -17.920 1.00 77.50 84 LYS A O 1
ATOM 688 N N . ARG A 1 85 ? 29.261 21.335 -16.952 1.00 79.62 85 ARG A N 1
ATOM 689 C CA . ARG A 1 85 ? 28.630 20.317 -17.790 1.00 79.62 85 ARG A CA 1
ATOM 690 C C . ARG A 1 85 ? 28.626 20.716 -19.261 1.00 79.62 85 ARG A C 1
ATOM 692 O O . ARG A 1 85 ? 29.108 19.953 -20.090 1.00 79.62 85 ARG A O 1
ATOM 699 N N . LYS A 1 86 ? 28.179 21.933 -19.590 1.00 79.62 86 LYS A N 1
ATOM 700 C CA . LYS A 1 86 ? 28.205 22.446 -20.969 1.00 79.62 86 LYS A CA 1
ATOM 701 C C . LYS A 1 86 ? 29.625 22.468 -21.543 1.00 79.62 86 LYS A C 1
ATOM 703 O O . LYS A 1 86 ? 29.844 22.009 -22.661 1.00 79.62 86 LYS A O 1
ATOM 708 N N . ILE A 1 87 ? 30.598 22.947 -20.766 1.00 82.31 87 ILE A N 1
ATOM 709 C CA . ILE A 1 87 ? 32.011 22.970 -21.166 1.00 82.31 87 ILE A CA 1
ATOM 710 C C . ILE A 1 87 ? 32.542 21.540 -21.359 1.00 82.31 87 ILE A C 1
ATOM 712 O O . ILE A 1 87 ? 33.286 21.293 -22.303 1.00 82.31 87 ILE A O 1
ATOM 716 N N . ALA A 1 88 ? 32.140 20.582 -20.521 1.00 83.88 88 ALA A N 1
ATOM 717 C CA . ALA A 1 88 ? 32.510 19.176 -20.671 1.00 83.88 88 ALA A CA 1
ATOM 718 C C . ALA A 1 88 ? 31.927 18.563 -21.949 1.00 83.88 88 ALA A C 1
ATOM 720 O O . ALA A 1 88 ? 32.650 17.867 -22.662 1.00 83.88 88 ALA A O 1
ATOM 721 N N . ILE A 1 89 ? 30.675 18.884 -22.293 1.00 80.56 89 ILE A N 1
ATOM 722 C CA . ILE A 1 89 ? 30.046 18.481 -23.559 1.00 80.56 89 ILE A CA 1
ATOM 723 C C . ILE A 1 89 ? 30.826 19.050 -24.753 1.00 80.56 89 ILE A C 1
ATOM 725 O O . ILE A 1 89 ? 31.204 18.304 -25.658 1.00 80.56 89 ILE A O 1
ATOM 729 N N . GLU A 1 90 ? 31.118 20.353 -24.749 1.00 82.00 90 GLU A N 1
ATOM 730 C CA . GLU A 1 90 ? 31.882 21.015 -25.814 1.00 82.00 90 GLU A CA 1
ATOM 731 C C . GLU A 1 90 ? 33.302 20.439 -25.947 1.00 82.00 90 GLU A C 1
ATOM 733 O O . GLU A 1 90 ? 33.763 20.172 -27.060 1.00 82.00 90 GLU A O 1
ATOM 738 N N . SER A 1 91 ? 33.982 20.186 -24.825 1.00 85.50 91 SER A N 1
ATOM 739 C CA . SER A 1 91 ? 35.306 19.556 -24.787 1.00 85.50 91 SER A CA 1
ATOM 740 C C . SER A 1 91 ? 35.293 18.121 -25.309 1.00 85.50 91 SER A C 1
ATOM 742 O O . SER A 1 91 ? 36.182 17.747 -26.071 1.00 85.50 91 SER A O 1
ATOM 744 N N . LEU A 1 92 ? 34.275 17.328 -24.965 1.00 84.06 92 LEU A N 1
ATOM 745 C CA . LEU A 1 92 ? 34.090 15.983 -25.512 1.00 84.06 92 LEU A CA 1
ATOM 746 C C . LEU A 1 92 ? 33.865 16.022 -27.025 1.00 84.06 92 LEU A C 1
ATOM 748 O O . LEU A 1 92 ? 34.434 15.214 -27.753 1.00 84.06 92 LEU A O 1
ATOM 752 N N . CYS A 1 93 ? 33.125 17.005 -27.539 1.00 79.06 93 CYS A N 1
ATOM 753 C CA . CYS A 1 93 ? 32.905 17.136 -28.980 1.00 79.06 93 CYS A CA 1
ATOM 754 C C . CYS A 1 93 ? 34.200 17.417 -29.768 1.00 79.06 93 CYS A C 1
ATOM 756 O O . CYS A 1 93 ? 34.312 17.011 -30.927 1.00 79.06 93 CYS A O 1
ATOM 758 N N . LYS A 1 94 ? 35.214 18.046 -29.152 1.00 83.50 94 LYS A N 1
ATOM 759 C CA . LYS A 1 94 ? 36.528 18.294 -29.783 1.00 83.50 94 LYS A CA 1
ATOM 760 C C . LYS A 1 94 ? 37.345 17.016 -30.028 1.00 83.50 94 LYS A C 1
ATOM 762 O O . LYS A 1 94 ? 38.226 17.042 -30.889 1.00 83.50 94 LYS A O 1
ATOM 767 N N . LEU A 1 95 ? 37.047 15.926 -29.312 1.00 81.06 95 LEU A N 1
ATOM 768 C CA . LEU A 1 95 ? 37.722 14.619 -29.406 1.00 81.06 95 LEU A CA 1
ATOM 769 C C . LEU A 1 95 ? 37.252 13.756 -30.591 1.00 81.06 95 LEU A C 1
ATOM 771 O O . LEU A 1 95 ? 37.883 12.745 -30.908 1.00 81.06 95 LEU A O 1
ATOM 775 N N . GLY A 1 96 ? 36.180 14.175 -31.268 1.00 78.50 96 GLY A N 1
ATOM 776 C CA . GLY A 1 96 ? 35.614 13.484 -32.424 1.00 78.50 96 GLY A CA 1
ATOM 777 C C . GLY A 1 96 ? 34.583 12.416 -32.051 1.00 78.50 96 GLY A C 1
ATOM 778 O O . GLY A 1 96 ? 34.752 11.649 -31.106 1.00 78.50 96 GLY A O 1
ATOM 779 N N . VAL A 1 97 ? 33.508 12.356 -32.840 1.00 70.56 97 VAL A N 1
ATOM 780 C CA . VAL A 1 97 ? 32.302 11.557 -32.557 1.00 70.56 97 VAL A CA 1
ATOM 781 C C . VAL A 1 97 ? 32.587 10.056 -32.432 1.00 70.56 97 VAL A C 1
ATOM 783 O O . VAL A 1 97 ? 32.071 9.410 -31.523 1.00 70.56 97 VAL A O 1
ATOM 786 N N . SER A 1 98 ? 33.445 9.513 -33.303 1.00 75.06 98 SER A N 1
ATOM 787 C CA . SER A 1 98 ? 33.779 8.082 -33.341 1.00 75.06 98 SER A CA 1
ATOM 788 C C . SER A 1 98 ? 34.436 7.579 -32.058 1.00 75.06 98 SER A C 1
ATOM 790 O O . SER A 1 98 ? 34.267 6.421 -31.702 1.00 75.06 98 SER A O 1
ATOM 792 N N . ASN A 1 99 ? 35.170 8.447 -31.359 1.00 76.62 99 ASN A N 1
ATOM 793 C CA . ASN A 1 99 ? 35.917 8.065 -30.165 1.00 76.62 99 ASN A CA 1
ATOM 794 C C . ASN A 1 99 ? 35.070 8.183 -28.895 1.00 76.62 99 ASN A C 1
ATOM 796 O O . ASN A 1 99 ? 35.340 7.495 -27.916 1.00 76.62 99 ASN A O 1
ATOM 800 N N . ILE A 1 100 ? 34.066 9.066 -28.893 1.00 81.56 100 ILE A N 1
ATOM 801 C CA . ILE A 1 100 ? 33.306 9.404 -27.682 1.00 81.56 100 ILE A CA 1
ATOM 802 C C . ILE A 1 100 ? 32.015 8.611 -27.530 1.00 81.56 100 ILE A C 1
ATOM 804 O O . ILE A 1 100 ? 31.551 8.445 -26.406 1.00 81.56 100 ILE A O 1
ATOM 808 N N . ILE A 1 101 ? 31.412 8.149 -28.628 1.00 81.38 101 ILE A N 1
ATOM 809 C CA . ILE A 1 101 ? 30.021 7.698 -28.581 1.00 81.38 101 ILE A CA 1
ATOM 810 C C . ILE A 1 101 ? 29.844 6.408 -27.780 1.00 81.38 101 ILE A C 1
A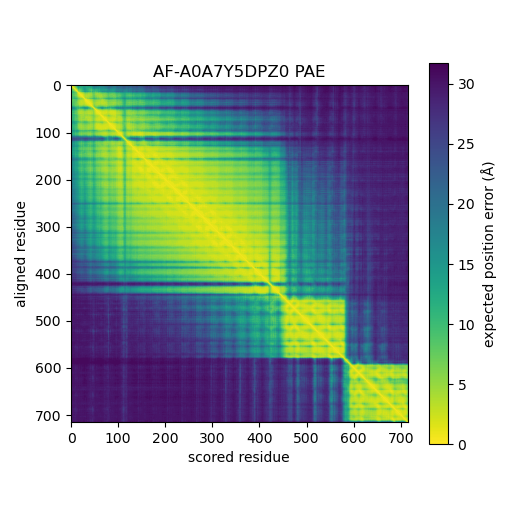TOM 812 O O . ILE A 1 101 ? 28.959 6.342 -26.931 1.00 81.38 101 ILE A O 1
ATOM 816 N N . GLU A 1 102 ? 30.725 5.423 -27.964 1.00 85.19 102 GLU A N 1
ATOM 817 C CA . GLU A 1 102 ? 30.663 4.165 -27.215 1.00 85.19 102 GLU A CA 1
ATOM 818 C C . GLU A 1 102 ? 31.005 4.352 -25.730 1.00 85.19 102 GLU A C 1
ATOM 820 O O . GLU A 1 102 ? 30.212 3.899 -24.902 1.00 85.19 102 GLU A O 1
ATOM 825 N N . PRO A 1 103 ? 32.094 5.056 -25.340 1.00 82.94 103 PRO A N 1
ATOM 826 C CA . PRO A 1 103 ? 32.340 5.362 -23.930 1.00 82.94 103 PRO A CA 1
ATOM 827 C C . PRO A 1 103 ? 31.191 6.131 -23.272 1.00 82.94 103 PRO A C 1
ATOM 829 O O . PRO A 1 103 ? 30.824 5.836 -22.135 1.00 82.94 103 PRO A O 1
ATOM 832 N N . LEU A 1 104 ? 30.589 7.084 -23.992 1.00 82.12 104 LEU A N 1
ATOM 833 C CA . LEU A 1 104 ? 29.459 7.863 -23.497 1.00 82.12 104 LEU A CA 1
ATOM 834 C C . LEU A 1 104 ? 28.228 6.973 -23.271 1.00 82.12 104 LEU A C 1
ATOM 836 O O . LEU A 1 104 ? 27.632 7.023 -22.197 1.00 82.12 104 LEU A O 1
ATOM 840 N N . ILE A 1 105 ? 27.880 6.109 -24.230 1.00 84.19 105 ILE A N 1
ATOM 841 C CA . ILE A 1 105 ? 26.793 5.130 -24.077 1.00 84.19 105 ILE A CA 1
ATOM 842 C C . ILE A 1 105 ? 27.093 4.171 -22.920 1.00 84.19 105 ILE A C 1
ATOM 844 O O . ILE A 1 105 ? 26.221 3.893 -22.103 1.00 84.19 105 ILE A O 1
ATOM 848 N N . MET A 1 106 ? 28.329 3.685 -22.798 1.00 82.50 106 MET A N 1
ATOM 849 C CA . MET A 1 106 ? 28.722 2.777 -21.719 1.00 82.50 106 MET A CA 1
ATOM 850 C C . MET A 1 106 ? 28.624 3.422 -20.338 1.00 82.50 106 MET A C 1
ATOM 852 O O . MET A 1 106 ? 28.272 2.726 -19.385 1.00 82.50 106 MET A O 1
ATOM 856 N N . SER A 1 107 ? 28.872 4.728 -20.233 1.00 78.31 107 SER A N 1
ATOM 857 C CA . SER A 1 107 ? 28.770 5.477 -18.975 1.00 78.31 107 SER A CA 1
ATOM 858 C C . SER A 1 107 ? 27.335 5.682 -18.479 1.00 78.31 107 SER A C 1
ATOM 860 O O . SER A 1 107 ? 27.127 6.039 -17.323 1.00 78.31 107 SER A O 1
ATOM 862 N N . PHE A 1 108 ? 26.334 5.432 -19.326 1.00 75.06 108 PHE A N 1
ATOM 863 C CA . PHE A 1 108 ? 24.932 5.520 -18.940 1.00 75.06 108 PHE A CA 1
ATOM 864 C C . PHE A 1 108 ? 24.555 4.397 -17.960 1.00 75.06 108 PHE A C 1
ATOM 866 O O . PHE A 1 108 ? 24.677 3.215 -18.293 1.00 75.06 108 PHE A O 1
ATOM 873 N N . ASP A 1 109 ? 24.066 4.757 -16.773 1.00 68.94 109 ASP A N 1
ATOM 874 C CA . ASP A 1 109 ? 23.576 3.822 -15.755 1.00 68.94 109 ASP A CA 1
ATOM 875 C C . ASP A 1 109 ? 22.159 4.204 -15.300 1.00 68.94 109 ASP A C 1
ATOM 877 O O . ASP A 1 109 ? 21.898 5.339 -14.897 1.00 68.94 109 ASP A O 1
ATOM 881 N N . GLU A 1 110 ? 21.230 3.250 -15.377 1.00 59.47 110 GLU A N 1
ATOM 882 C CA . GLU A 1 110 ? 19.835 3.439 -14.975 1.00 59.47 110 GLU A CA 1
ATOM 883 C C . GLU A 1 110 ? 19.601 3.275 -13.468 1.00 59.47 110 GLU A C 1
ATOM 885 O O . GLU A 1 110 ? 18.653 3.857 -12.941 1.00 59.47 110 GLU A O 1
ATOM 890 N N . LYS A 1 111 ? 20.436 2.497 -12.761 1.00 55.19 111 LYS A N 1
ATOM 891 C CA . LYS A 1 111 ? 20.171 2.084 -11.370 1.00 55.19 111 LYS A CA 1
ATOM 892 C C . LYS A 1 111 ? 20.517 3.148 -10.330 1.00 55.19 111 LYS A C 1
ATOM 894 O O . LYS A 1 111 ? 19.907 3.170 -9.266 1.00 55.19 111 LYS A O 1
ATOM 899 N N . ASN A 1 112 ? 21.461 4.035 -10.629 1.00 48.41 112 ASN A N 1
ATOM 900 C CA . ASN A 1 112 ? 22.071 4.922 -9.633 1.00 48.41 112 ASN A CA 1
ATOM 901 C C . ASN A 1 112 ? 21.356 6.267 -9.410 1.00 48.41 112 ASN A C 1
ATOM 903 O O . ASN A 1 112 ? 21.907 7.151 -8.764 1.00 48.41 112 ASN A O 1
ATOM 907 N N . GLY A 1 113 ? 20.119 6.450 -9.889 1.00 40.88 113 GLY A N 1
ATOM 908 C CA . GLY A 1 113 ? 19.287 7.586 -9.463 1.00 40.88 113 GLY A CA 1
ATOM 909 C C . GLY A 1 113 ? 19.853 8.982 -9.766 1.00 40.88 113 GLY A C 1
ATOM 910 O O . GLY A 1 113 ? 19.380 9.959 -9.183 1.00 40.88 113 GLY A O 1
ATOM 911 N N . ILE A 1 114 ? 20.817 9.113 -10.686 1.00 43.81 114 ILE A N 1
ATOM 912 C CA . ILE A 1 114 ? 21.363 10.412 -11.098 1.00 43.81 114 ILE A CA 1
ATOM 913 C C . ILE A 1 114 ? 20.344 11.086 -12.021 1.00 43.81 114 ILE A C 1
ATOM 915 O O . ILE A 1 114 ? 20.320 10.947 -13.246 1.00 43.81 114 ILE A O 1
ATOM 919 N N . ARG A 1 115 ? 19.416 11.773 -11.361 1.00 46.66 115 ARG A N 1
ATOM 920 C CA . ARG A 1 115 ? 18.123 12.238 -11.866 1.00 46.66 115 ARG A CA 1
ATOM 921 C C . ARG A 1 115 ? 18.207 13.388 -12.878 1.00 46.66 115 ARG A C 1
ATOM 923 O O . ARG A 1 115 ? 17.177 13.760 -13.430 1.00 46.66 115 ARG A O 1
ATOM 930 N N . TRP A 1 116 ? 19.394 13.939 -13.143 1.00 43.72 116 TRP A N 1
ATOM 931 C CA . TRP A 1 116 ? 19.570 15.088 -14.040 1.00 43.72 116 TRP A CA 1
ATOM 932 C C . TRP A 1 116 ? 20.484 14.830 -15.250 1.00 43.72 116 TRP A C 1
ATOM 934 O O . TRP A 1 116 ? 20.389 15.550 -16.245 1.00 43.72 116 TRP A O 1
ATOM 944 N N . PHE A 1 117 ? 21.342 13.806 -15.198 1.00 50.75 117 PHE A N 1
ATOM 945 C CA . PHE A 1 117 ? 22.493 13.662 -16.095 1.00 50.75 117 PHE A CA 1
ATOM 946 C C . PHE A 1 117 ? 22.131 13.165 -17.491 1.00 50.75 117 PHE A C 1
ATOM 948 O O . PHE A 1 117 ? 22.426 13.825 -18.476 1.00 50.75 117 PHE A O 1
ATOM 955 N N . SER A 1 118 ? 21.482 12.011 -17.631 1.00 59.69 118 SER A N 1
ATOM 956 C CA . SER A 1 118 ? 21.449 11.333 -18.935 1.00 59.69 118 SER A CA 1
ATOM 957 C C . SER A 1 118 ? 20.606 12.053 -19.993 1.00 59.69 118 SER A C 1
ATOM 959 O O . SER A 1 118 ? 21.089 12.299 -21.092 1.00 59.69 118 SER A O 1
ATOM 961 N N . ASN A 1 119 ? 19.373 12.460 -19.695 1.00 61.41 119 ASN A N 1
ATOM 962 C CA . ASN A 1 119 ? 18.472 12.949 -20.749 1.00 61.41 119 ASN A CA 1
ATOM 963 C C . ASN A 1 119 ? 18.905 14.294 -21.339 1.00 61.41 119 ASN A C 1
ATOM 965 O O . ASN A 1 119 ? 18.899 14.453 -22.559 1.00 61.41 119 ASN A O 1
ATOM 969 N N . THR A 1 120 ? 19.290 15.251 -20.491 1.00 67.19 120 THR A N 1
ATOM 970 C CA . THR A 1 120 ? 19.743 16.573 -20.943 1.00 67.19 120 THR A CA 1
ATOM 971 C C . THR A 1 120 ? 21.066 16.454 -21.683 1.00 67.19 120 THR A C 1
ATOM 973 O O . THR A 1 120 ? 21.181 16.974 -22.788 1.00 67.19 120 THR A O 1
ATOM 976 N N . VAL A 1 121 ? 22.020 15.693 -21.139 1.00 72.69 121 VAL A N 1
ATOM 977 C CA . VAL A 1 121 ? 23.333 15.484 -21.760 1.00 72.69 121 VAL A CA 1
ATOM 978 C C . VAL A 1 121 ? 23.186 14.776 -23.103 1.00 72.69 121 VAL A C 1
ATOM 980 O O . VAL A 1 121 ? 23.675 15.285 -24.104 1.00 72.69 121 VAL A O 1
ATOM 983 N N . PHE A 1 122 ? 22.450 13.664 -23.187 1.00 77.31 122 PHE A N 1
ATOM 984 C CA . PHE A 1 122 ? 22.231 12.978 -24.463 1.00 77.31 122 PHE A CA 1
ATOM 985 C C . PHE A 1 122 ? 21.424 13.823 -25.454 1.00 77.31 122 PHE A C 1
ATOM 987 O O . PHE A 1 122 ? 21.722 13.798 -26.647 1.00 77.31 122 PHE A O 1
ATOM 994 N N . SER A 1 123 ? 20.457 14.623 -24.991 1.00 75.75 123 SER A N 1
ATOM 995 C CA . SER A 1 123 ? 19.749 15.574 -25.856 1.00 75.75 123 SER A CA 1
ATOM 996 C C . SER A 1 123 ? 20.697 16.638 -26.416 1.00 75.75 123 SER A C 1
ATOM 998 O O . SER A 1 123 ? 20.697 16.881 -27.621 1.00 75.75 123 SER A O 1
ATOM 1000 N N . GLU A 1 124 ? 21.544 17.240 -25.584 1.00 75.50 124 GLU A N 1
ATOM 1001 C CA . GLU A 1 124 ? 22.521 18.251 -25.996 1.00 75.50 124 GLU A CA 1
ATOM 1002 C C . GLU A 1 124 ? 23.601 17.672 -26.913 1.00 75.50 124 GLU A C 1
ATOM 1004 O O . GLU A 1 124 ? 23.842 18.226 -27.986 1.00 75.50 124 GLU A O 1
ATOM 1009 N N . PHE A 1 125 ? 24.165 16.510 -26.576 1.00 76.56 125 PHE A N 1
ATOM 1010 C CA . PHE A 1 125 ? 25.078 15.791 -27.461 1.00 76.56 125 PHE A CA 1
ATOM 1011 C C . PHE A 1 125 ? 24.413 15.474 -28.796 1.00 76.56 125 PHE A C 1
ATOM 1013 O O . PHE A 1 125 ? 24.987 15.770 -29.840 1.00 76.56 125 PHE A O 1
ATOM 1020 N N . SER A 1 126 ? 23.182 14.953 -28.802 1.00 78.06 126 SER A N 1
ATOM 1021 C CA . SER A 1 126 ? 22.483 14.627 -30.051 1.00 78.06 126 SER A CA 1
ATOM 1022 C C . SER A 1 126 ? 22.281 15.840 -30.968 1.00 78.06 126 SER A C 1
ATOM 1024 O O . SER A 1 126 ? 22.297 15.681 -32.189 1.00 78.06 126 SER A O 1
ATOM 1026 N N . LYS A 1 127 ? 22.149 17.054 -30.410 1.00 78.50 127 LYS A N 1
ATOM 1027 C CA . LYS A 1 127 ? 22.077 18.304 -31.185 1.00 78.50 127 LYS A CA 1
ATOM 1028 C C . LYS A 1 127 ? 23.418 18.676 -31.819 1.00 78.50 127 LYS A C 1
ATOM 1030 O O . LYS A 1 127 ? 23.418 19.263 -32.895 1.00 78.50 127 LYS A O 1
ATOM 1035 N N . ILE A 1 128 ? 24.535 18.353 -31.164 1.00 75.38 128 ILE A N 1
ATOM 1036 C CA . ILE A 1 128 ? 25.885 18.723 -31.613 1.00 75.38 128 ILE A CA 1
ATOM 1037 C C . ILE A 1 128 ? 26.450 17.691 -32.596 1.00 75.38 128 ILE A C 1
ATOM 1039 O O . ILE A 1 128 ? 26.900 18.057 -33.678 1.00 75.38 128 ILE A O 1
ATOM 1043 N N . ILE A 1 129 ? 26.424 16.405 -32.234 1.00 75.44 129 ILE A N 1
ATOM 1044 C CA . ILE A 1 129 ? 27.046 15.316 -33.012 1.00 75.44 129 ILE A CA 1
ATOM 1045 C C . ILE A 1 129 ? 26.073 14.604 -33.962 1.00 75.44 129 ILE A C 1
ATOM 1047 O O . ILE A 1 129 ? 26.477 13.727 -34.726 1.00 75.44 129 ILE A O 1
ATOM 1051 N N . GLY A 1 130 ? 24.795 14.982 -33.921 1.00 82.38 130 GLY A N 1
ATOM 1052 C CA . GLY A 1 130 ? 23.731 14.378 -34.711 1.00 82.38 130 GLY A CA 1
ATOM 1053 C C . GLY A 1 130 ? 23.210 13.072 -34.109 1.00 82.38 130 GLY A C 1
ATOM 1054 O O . GLY A 1 130 ? 23.963 12.222 -33.635 1.00 82.38 130 GLY A O 1
ATOM 1055 N N . ILE A 1 131 ? 21.890 12.891 -34.176 1.00 86.31 131 ILE A N 1
ATOM 1056 C CA . ILE A 1 131 ? 21.215 11.673 -33.707 1.00 86.31 131 ILE A CA 1
ATOM 1057 C C . ILE A 1 131 ? 21.625 10.421 -34.504 1.00 86.31 131 ILE A C 1
ATOM 1059 O O . ILE A 1 131 ? 21.608 9.321 -33.962 1.00 86.31 131 ILE A O 1
ATOM 1063 N N . GLU A 1 132 ? 22.061 10.596 -35.757 1.00 88.31 132 GLU A N 1
ATOM 1064 C CA . GLU A 1 132 ? 22.511 9.513 -36.648 1.00 88.31 132 GLU A CA 1
ATOM 1065 C C . GLU A 1 132 ? 23.684 8.720 -36.067 1.00 88.31 132 GLU A C 1
ATOM 1067 O O . GLU A 1 132 ? 23.766 7.505 -36.230 1.00 88.31 132 GLU A O 1
ATOM 1072 N N . SER A 1 133 ? 24.561 9.397 -35.325 1.00 86.81 133 SER A N 1
ATOM 1073 C CA . SER A 1 133 ? 25.699 8.765 -34.665 1.00 86.81 133 SER A CA 1
ATOM 1074 C C . SER A 1 133 ? 25.227 7.756 -33.613 1.00 86.81 133 SER A C 1
ATOM 1076 O O . SER A 1 133 ? 25.746 6.647 -33.545 1.00 86.81 133 SER A O 1
ATOM 1078 N N . PHE A 1 134 ? 24.190 8.097 -32.839 1.00 88.38 134 PHE A N 1
ATOM 1079 C CA . PHE A 1 134 ? 23.588 7.173 -31.874 1.00 88.38 134 PHE A CA 1
ATOM 1080 C C . PHE A 1 134 ? 22.798 6.067 -32.578 1.00 88.38 134 PHE A C 1
ATOM 1082 O O . PHE A 1 134 ? 22.873 4.914 -32.174 1.00 88.38 134 PHE A O 1
ATOM 1089 N N . ILE A 1 135 ? 22.090 6.385 -33.666 1.00 91.75 135 ILE A N 1
ATOM 1090 C CA . ILE A 1 135 ? 21.381 5.384 -34.478 1.00 91.75 135 ILE A CA 1
ATOM 1091 C C . ILE A 1 135 ? 22.352 4.320 -35.015 1.00 91.75 135 ILE A C 1
ATOM 1093 O O . ILE A 1 135 ? 22.020 3.136 -35.008 1.00 91.75 135 ILE A O 1
ATOM 1097 N N . ALA A 1 136 ? 23.566 4.700 -35.421 1.00 91.06 136 ALA A N 1
ATOM 1098 C CA . ALA A 1 136 ? 24.580 3.750 -35.879 1.00 91.06 136 ALA A CA 1
ATOM 1099 C C . ALA A 1 136 ? 24.975 2.730 -34.791 1.00 91.06 136 ALA A C 1
ATOM 1101 O O . ALA A 1 136 ? 25.188 1.556 -35.100 1.00 91.06 136 ALA A O 1
ATOM 1102 N N . CYS A 1 137 ? 24.991 3.133 -33.514 1.00 92.44 137 CYS A N 1
ATOM 1103 C CA . CYS A 1 137 ? 25.303 2.254 -32.381 1.00 92.44 137 CYS A CA 1
ATOM 1104 C C . CYS A 1 137 ? 24.232 1.180 -32.113 1.00 92.44 137 CYS A C 1
ATOM 1106 O O . CYS A 1 137 ? 24.514 0.209 -31.413 1.00 92.44 137 CYS A O 1
ATOM 1108 N N . LEU A 1 138 ? 23.040 1.280 -32.714 1.00 93.19 138 LEU A N 1
ATOM 1109 C CA . LEU A 1 138 ? 22.039 0.206 -32.675 1.00 93.19 138 LEU A CA 1
ATOM 1110 C C . LEU A 1 138 ? 22.475 -1.049 -33.441 1.00 93.19 138 LEU A C 1
ATOM 1112 O O . LEU A 1 138 ? 21.887 -2.101 -33.241 1.00 93.19 138 LEU A O 1
ATOM 1116 N N . LYS A 1 139 ? 23.488 -0.959 -34.312 1.00 92.50 139 LYS A N 1
ATOM 1117 C CA . LYS A 1 139 ? 24.049 -2.099 -35.058 1.00 92.50 139 LYS A CA 1
ATOM 1118 C C . LYS A 1 139 ? 25.400 -2.565 -34.506 1.00 92.50 139 LYS A C 1
ATOM 1120 O O . LYS A 1 139 ? 26.134 -3.253 -35.203 1.00 92.50 139 LYS A O 1
ATOM 1125 N N . ASN A 1 140 ? 25.756 -2.143 -33.294 1.00 92.88 140 ASN A N 1
ATOM 1126 C CA . ASN A 1 140 ? 27.044 -2.467 -32.688 1.00 92.88 140 ASN A CA 1
ATOM 1127 C C . ASN A 1 140 ? 27.138 -3.960 -32.323 1.00 92.88 140 ASN A C 1
ATOM 1129 O O . ASN A 1 140 ? 26.164 -4.547 -31.851 1.00 92.88 140 ASN A O 1
ATOM 1133 N N . ASP A 1 141 ? 28.318 -4.561 -32.469 1.00 90.94 141 ASP A N 1
ATOM 1134 C CA . ASP A 1 141 ? 28.537 -5.972 -32.124 1.00 90.94 141 ASP A CA 1
ATOM 1135 C C . ASP A 1 141 ? 28.323 -6.243 -30.623 1.00 90.94 141 ASP A C 1
ATOM 1137 O O . ASP A 1 141 ? 27.899 -7.329 -30.222 1.00 90.94 141 ASP A O 1
ATOM 1141 N N . ILE A 1 142 ? 28.541 -5.235 -29.773 1.00 91.38 142 ILE A N 1
ATOM 1142 C CA . ILE A 1 142 ? 28.381 -5.334 -28.324 1.00 91.38 142 ILE A CA 1
ATOM 1143 C C . ILE A 1 142 ? 26.910 -5.136 -27.937 1.00 91.38 142 ILE A C 1
ATOM 1145 O O . ILE A 1 142 ? 26.371 -4.027 -27.987 1.00 91.38 142 ILE A O 1
ATOM 1149 N N . THR A 1 143 ? 26.284 -6.198 -27.426 1.00 93.12 143 THR A N 1
ATOM 1150 C CA . THR A 1 143 ? 24.886 -6.213 -26.954 1.00 93.12 143 THR A CA 1
ATOM 1151 C C . THR A 1 143 ? 24.568 -5.089 -25.970 1.00 93.12 143 THR A C 1
ATOM 1153 O O . THR A 1 143 ? 23.554 -4.408 -26.106 1.00 93.12 143 THR A O 1
ATOM 1156 N N . ASN A 1 144 ? 25.457 -4.846 -25.003 1.00 89.75 144 ASN A N 1
ATOM 1157 C CA . ASN A 1 144 ? 25.267 -3.799 -23.997 1.00 89.75 144 ASN A CA 1
ATOM 1158 C C . ASN A 1 144 ? 25.198 -2.396 -24.630 1.00 89.75 144 ASN A C 1
ATOM 1160 O O . ASN A 1 144 ? 24.397 -1.565 -24.208 1.00 89.75 144 ASN A O 1
ATOM 1164 N N . ILE A 1 145 ? 25.989 -2.141 -25.681 1.00 89.81 145 ILE A N 1
ATOM 1165 C CA . ILE A 1 145 ? 25.937 -0.868 -26.410 1.00 89.81 145 ILE A CA 1
ATOM 1166 C C . ILE A 1 145 ? 24.600 -0.748 -27.130 1.00 89.81 145 ILE A C 1
ATOM 1168 O O . ILE A 1 145 ? 23.942 0.278 -26.975 1.00 89.81 145 ILE A O 1
ATOM 1172 N N . ARG A 1 146 ? 24.152 -1.783 -27.855 1.00 94.38 146 ARG A N 1
ATOM 1173 C CA . ARG A 1 146 ? 22.852 -1.753 -28.550 1.00 94.38 146 ARG A CA 1
ATOM 1174 C C . ARG A 1 146 ? 21.696 -1.495 -27.584 1.00 94.38 146 ARG A C 1
ATOM 1176 O O . ARG A 1 146 ? 20.890 -0.598 -27.824 1.00 94.38 146 ARG A O 1
ATOM 1183 N N . GLN A 1 147 ? 21.664 -2.219 -26.463 1.00 92.56 147 GLN A N 1
ATOM 1184 C CA . GLN A 1 147 ? 20.646 -2.076 -25.421 1.00 92.56 147 GLN A CA 1
ATOM 1185 C C . GLN A 1 147 ? 20.607 -0.648 -24.862 1.00 92.56 147 GLN A C 1
ATOM 1187 O O . GLN A 1 147 ? 19.573 0.014 -24.935 1.00 92.56 147 GLN A O 1
ATOM 1192 N N . LYS A 1 148 ? 21.740 -0.145 -24.348 1.00 89.69 148 LYS A N 1
ATOM 1193 C CA . LYS A 1 148 ? 21.818 1.212 -23.784 1.00 89.69 148 LYS A CA 1
ATOM 1194 C C . LYS A 1 148 ? 21.489 2.274 -24.827 1.00 89.69 148 LYS A C 1
ATOM 1196 O O . LYS A 1 148 ? 20.818 3.251 -24.512 1.00 89.69 148 LYS A O 1
ATOM 1201 N N . THR A 1 149 ? 21.916 2.073 -26.072 1.00 91.62 149 THR A N 1
ATOM 1202 C CA . THR A 1 149 ? 21.592 2.970 -27.186 1.00 91.62 149 THR A CA 1
ATOM 1203 C C . THR A 1 149 ? 20.085 3.051 -27.404 1.00 91.62 149 THR A C 1
ATOM 1205 O O . THR A 1 149 ? 19.554 4.157 -27.476 1.00 91.62 149 THR A O 1
ATOM 1208 N N . ALA A 1 150 ? 19.378 1.917 -27.458 1.00 92.69 150 ALA A N 1
ATOM 1209 C CA . ALA A 1 150 ? 17.926 1.902 -27.625 1.00 92.69 150 ALA A CA 1
ATOM 1210 C C . ALA A 1 150 ? 17.220 2.682 -26.504 1.00 92.69 150 ALA A C 1
ATOM 1212 O O . ALA A 1 150 ? 16.414 3.576 -26.779 1.00 92.69 150 ALA A O 1
ATOM 1213 N N . THR A 1 151 ? 17.615 2.438 -25.252 1.00 89.50 151 THR A N 1
ATOM 1214 C CA . THR A 1 151 ? 17.122 3.176 -24.084 1.00 89.50 151 THR A CA 1
ATOM 1215 C C . THR A 1 151 ? 17.370 4.682 -24.204 1.00 89.50 151 THR A C 1
ATOM 1217 O O . THR A 1 151 ? 16.453 5.481 -24.005 1.00 89.50 151 THR A O 1
ATOM 1220 N N . ILE A 1 152 ? 18.595 5.091 -24.554 1.00 87.00 152 ILE A N 1
ATOM 1221 C CA . ILE A 1 152 ? 18.973 6.501 -24.716 1.00 87.00 152 ILE A CA 1
ATOM 1222 C C . ILE A 1 152 ? 18.116 7.166 -25.801 1.00 87.00 152 ILE A C 1
ATOM 1224 O O . ILE A 1 152 ? 17.548 8.236 -25.569 1.00 87.00 152 ILE A O 1
ATOM 1228 N N . LEU A 1 153 ? 17.968 6.530 -26.968 1.00 89.19 153 LEU A N 1
ATOM 1229 C CA . LEU A 1 153 ? 17.194 7.070 -28.090 1.00 89.19 153 LEU A CA 1
ATOM 1230 C C . LEU A 1 153 ? 15.715 7.272 -27.734 1.00 89.19 153 LEU A C 1
ATOM 1232 O O . LEU A 1 153 ? 15.143 8.305 -28.091 1.00 89.19 153 LEU A O 1
ATOM 1236 N N . GLY A 1 154 ? 15.117 6.355 -26.967 1.00 86.56 154 GLY A N 1
ATOM 1237 C CA . GLY A 1 154 ? 13.748 6.505 -26.460 1.00 86.56 154 GLY A CA 1
ATOM 1238 C C . GLY A 1 154 ? 13.550 7.744 -25.584 1.00 86.56 154 GLY A C 1
ATOM 1239 O O . GLY A 1 154 ? 12.480 8.352 -25.583 1.00 86.56 154 GLY A O 1
ATOM 1240 N N . ARG A 1 155 ? 14.596 8.173 -24.867 1.00 83.44 155 ARG A N 1
ATOM 1241 C CA . ARG A 1 155 ? 14.551 9.350 -23.986 1.00 83.44 155 ARG A CA 1
ATOM 1242 C C . ARG A 1 155 ? 14.813 10.671 -24.710 1.00 83.44 155 ARG A C 1
ATOM 1244 O O . ARG A 1 155 ? 14.326 11.704 -24.255 1.00 83.44 155 ARG A O 1
ATOM 1251 N N . ILE A 1 156 ? 15.526 10.654 -25.840 1.00 81.50 156 ILE A N 1
ATOM 1252 C CA . ILE A 1 156 ? 15.825 11.860 -26.640 1.00 81.50 156 ILE A CA 1
ATOM 1253 C C . ILE A 1 156 ? 14.557 12.437 -27.314 1.00 81.50 156 ILE A C 1
ATOM 1255 O O . ILE A 1 156 ? 14.557 13.602 -27.710 1.00 81.50 156 ILE A O 1
ATOM 1259 N N . LYS A 1 157 ? 13.451 11.674 -27.384 1.00 72.19 157 LYS A N 1
ATOM 1260 C CA . LYS A 1 157 ? 12.149 12.103 -27.942 1.00 72.19 157 LYS A CA 1
ATOM 1261 C C . LYS A 1 157 ? 12.250 12.698 -29.352 1.00 72.19 157 LYS A C 1
ATOM 1263 O O . LYS A 1 157 ? 11.692 13.753 -29.643 1.00 72.19 157 LYS A O 1
ATOM 1268 N N . ASN A 1 158 ? 12.981 12.015 -30.231 1.00 83.38 158 ASN A N 1
ATOM 1269 C CA . ASN A 1 158 ? 13.153 12.409 -31.627 1.00 83.38 158 ASN A CA 1
ATOM 1270 C C . ASN A 1 158 ? 12.529 11.367 -32.563 1.00 83.38 158 ASN A C 1
ATOM 1272 O O . ASN A 1 158 ? 13.014 10.245 -32.636 1.00 83.38 158 ASN A O 1
ATOM 1276 N N . ASN A 1 159 ? 11.509 11.745 -33.336 1.00 85.06 159 ASN A N 1
ATOM 1277 C CA . ASN A 1 159 ? 10.769 10.802 -34.185 1.00 85.06 159 ASN A CA 1
ATOM 1278 C C . ASN A 1 159 ? 11.623 10.134 -35.277 1.00 85.06 159 ASN A C 1
ATOM 1280 O O . ASN A 1 159 ? 11.262 9.061 -35.751 1.00 85.06 159 ASN A O 1
ATOM 1284 N N . LYS A 1 160 ? 12.784 10.698 -35.644 1.00 88.62 160 LYS A N 1
ATOM 1285 C CA . LYS A 1 160 ? 13.711 10.048 -36.591 1.00 88.62 160 LYS A CA 1
ATOM 1286 C C . LYS A 1 160 ? 14.218 8.689 -36.102 1.00 88.62 160 LYS A C 1
ATOM 1288 O O . LYS A 1 160 ? 14.675 7.888 -36.907 1.00 88.62 160 LYS A O 1
ATOM 1293 N N . VAL A 1 161 ? 14.144 8.427 -34.797 1.00 93.06 161 VAL A N 1
ATOM 1294 C CA . VAL A 1 161 ? 14.641 7.186 -34.191 1.00 93.06 161 VAL A CA 1
ATOM 1295 C C . VAL A 1 161 ? 13.610 6.054 -34.221 1.00 93.06 161 VAL A C 1
ATOM 1297 O O . VAL A 1 161 ? 13.971 4.916 -33.947 1.00 93.06 161 VAL A O 1
ATOM 1300 N N . VAL A 1 162 ? 12.352 6.336 -34.589 1.00 94.06 162 VAL A N 1
ATOM 1301 C CA . VAL A 1 162 ? 11.251 5.356 -34.570 1.00 94.06 162 VAL A CA 1
ATOM 1302 C C . VAL A 1 162 ? 11.526 4.191 -35.520 1.00 94.06 162 VAL A C 1
ATOM 1304 O O . VAL A 1 162 ? 11.494 3.041 -35.097 1.00 94.06 162 VAL A O 1
ATOM 1307 N N . GLU A 1 163 ? 11.852 4.458 -36.786 1.00 95.56 163 GLU A N 1
ATOM 1308 C CA . GLU A 1 163 ? 12.155 3.401 -37.762 1.00 95.56 163 GLU A CA 1
ATOM 1309 C C . GLU A 1 163 ? 13.428 2.600 -37.404 1.00 95.56 163 GLU A C 1
ATOM 1311 O O . GLU A 1 163 ? 13.373 1.367 -37.416 1.00 95.56 163 GLU A O 1
ATOM 1316 N N . PRO A 1 164 ? 14.551 3.231 -37.000 1.00 96.12 164 PRO A N 1
ATOM 1317 C CA . PRO A 1 164 ? 15.695 2.503 -36.458 1.00 96.12 164 PRO A CA 1
ATOM 1318 C C . PRO A 1 164 ? 15.359 1.585 -35.280 1.00 96.12 164 PRO A C 1
ATOM 1320 O O . PRO A 1 164 ? 15.798 0.439 -35.270 1.00 96.12 164 PRO A O 1
ATOM 1323 N N . LEU A 1 165 ? 14.562 2.049 -34.315 1.00 96.12 165 LEU A N 1
ATOM 1324 C CA . LEU A 1 165 ? 14.148 1.242 -33.164 1.00 96.12 165 LEU A CA 1
ATOM 1325 C C . LEU A 1 165 ? 13.196 0.106 -33.569 1.00 96.12 165 LEU A C 1
ATOM 1327 O O . LEU A 1 165 ? 13.329 -1.011 -33.072 1.00 96.12 165 LEU A O 1
ATOM 1331 N N . ILE A 1 166 ? 12.297 0.330 -34.532 1.00 97.38 166 ILE A N 1
ATOM 1332 C CA . ILE A 1 166 ? 11.464 -0.738 -35.108 1.00 97.38 166 ILE A CA 1
ATOM 1333 C C . ILE A 1 166 ? 12.338 -1.854 -35.692 1.00 97.38 166 ILE A C 1
ATOM 1335 O O . ILE A 1 166 ? 12.045 -3.028 -35.479 1.00 97.38 166 ILE A O 1
ATOM 1339 N N . ASN A 1 167 ? 13.436 -1.520 -36.375 1.00 96.12 167 ASN A N 1
ATOM 1340 C CA . ASN A 1 167 ? 14.349 -2.534 -36.909 1.00 96.12 167 ASN A CA 1
ATOM 1341 C C . ASN A 1 167 ? 15.018 -3.364 -35.800 1.00 96.12 167 ASN A C 1
ATOM 1343 O O . ASN A 1 167 ? 15.196 -4.570 -35.971 1.00 96.12 167 ASN A O 1
ATOM 1347 N N . VAL A 1 168 ? 15.325 -2.741 -34.657 1.00 96.56 168 VAL A N 1
ATOM 1348 C CA . VAL A 1 168 ? 15.922 -3.389 -33.472 1.00 96.56 168 VAL A CA 1
ATOM 1349 C C . VAL A 1 168 ? 14.966 -4.379 -32.801 1.00 96.56 168 VAL A C 1
ATOM 1351 O O . VAL A 1 168 ? 15.407 -5.263 -32.077 1.00 96.56 168 VAL A O 1
ATOM 1354 N N . LEU A 1 169 ? 13.662 -4.323 -33.083 1.00 96.50 169 LEU A N 1
ATOM 1355 C CA . LEU A 1 169 ? 12.734 -5.355 -32.611 1.00 96.50 169 LEU A CA 1
ATOM 1356 C C . LEU A 1 169 ? 13.024 -6.755 -33.190 1.00 96.50 169 LEU A C 1
ATOM 1358 O O . LEU A 1 169 ? 12.474 -7.733 -32.694 1.00 96.50 169 LEU A O 1
ATOM 1362 N N . ASN A 1 170 ? 13.883 -6.851 -34.212 1.00 95.38 170 ASN A N 1
ATOM 1363 C CA . ASN A 1 170 ? 14.378 -8.111 -34.773 1.00 95.38 170 ASN A CA 1
ATOM 1364 C C . ASN A 1 170 ? 15.797 -8.473 -34.285 1.00 95.38 170 ASN A C 1
ATOM 1366 O O . ASN A 1 170 ? 16.462 -9.288 -34.925 1.00 95.38 170 ASN A O 1
ATOM 1370 N N . ASP A 1 171 ? 16.305 -7.830 -33.226 1.00 97.06 171 ASP A N 1
ATOM 1371 C CA . ASP A 1 171 ? 17.607 -8.177 -32.640 1.00 97.06 171 ASP A CA 1
ATOM 1372 C C . ASP A 1 171 ? 17.609 -9.626 -32.128 1.00 97.06 171 ASP A C 1
ATOM 1374 O O . ASP A 1 171 ? 16.567 -10.172 -31.776 1.00 97.06 171 ASP A O 1
ATOM 1378 N N . ILE A 1 172 ? 18.785 -10.253 -32.080 1.00 94.50 172 ILE A N 1
ATOM 1379 C CA . ILE A 1 172 ? 18.926 -11.610 -31.540 1.00 94.50 172 ILE A CA 1
ATOM 1380 C C . ILE A 1 172 ? 18.802 -11.627 -30.014 1.00 94.50 172 ILE A C 1
ATOM 1382 O O . ILE A 1 172 ? 18.388 -12.632 -29.445 1.00 94.50 172 ILE A O 1
ATOM 1386 N N . GLU A 1 173 ? 19.146 -10.519 -29.348 1.00 96.75 173 GLU A N 1
ATOM 1387 C CA . GLU A 1 173 ? 19.194 -10.461 -27.893 1.00 96.75 173 GLU A CA 1
ATOM 1388 C C . GLU A 1 173 ? 17.910 -9.891 -27.277 1.00 96.75 173 GLU A C 1
ATOM 1390 O O . GLU A 1 173 ? 17.601 -8.708 -27.466 1.00 96.75 173 GLU A O 1
ATOM 1395 N N . PRO A 1 174 ? 17.191 -10.665 -26.436 1.00 96.88 174 PRO A N 1
ATOM 1396 C CA . PRO A 1 174 ? 15.937 -10.226 -25.828 1.00 96.88 174 PRO A CA 1
ATOM 1397 C C . PRO A 1 174 ? 16.043 -8.921 -25.031 1.00 96.88 174 PRO A C 1
ATOM 1399 O O . PRO A 1 174 ? 15.105 -8.128 -25.031 1.00 96.88 174 PRO A O 1
ATOM 1402 N N . SER A 1 175 ? 17.175 -8.666 -24.364 1.00 95.25 175 SER A N 1
ATOM 1403 C CA . SER A 1 175 ? 17.378 -7.429 -23.595 1.00 95.25 175 SER A CA 1
ATOM 1404 C C . SER A 1 175 ? 17.397 -6.181 -24.481 1.00 95.25 175 SER A C 1
ATOM 1406 O O . SER A 1 175 ? 16.934 -5.121 -24.059 1.00 95.25 175 SER A O 1
ATOM 1408 N N . VAL A 1 176 ? 17.891 -6.306 -25.716 1.00 96.25 176 VAL A N 1
ATOM 1409 C CA . VAL A 1 176 ? 17.926 -5.221 -26.701 1.00 96.25 176 VAL A CA 1
ATOM 1410 C C . VAL A 1 176 ? 16.525 -4.977 -27.262 1.00 96.25 176 VAL A C 1
ATOM 1412 O O . VAL A 1 176 ? 16.099 -3.825 -27.365 1.00 96.25 176 VAL A O 1
ATOM 1415 N N . ILE A 1 177 ? 15.771 -6.046 -27.544 1.00 97.62 177 ILE A N 1
ATOM 1416 C CA . ILE A 1 177 ? 14.374 -5.950 -27.994 1.00 97.62 177 ILE A CA 1
ATOM 1417 C C . ILE A 1 177 ? 13.512 -5.258 -26.930 1.00 97.62 177 ILE A C 1
ATOM 1419 O O . ILE A 1 177 ? 12.766 -4.339 -27.260 1.00 97.62 177 ILE A O 1
ATOM 1423 N N . VAL A 1 178 ? 13.640 -5.655 -25.657 1.00 97.25 178 VAL A N 1
ATOM 1424 C CA . VAL A 1 178 ? 12.935 -5.030 -24.519 1.00 97.25 178 VAL A CA 1
ATOM 1425 C C . VAL A 1 178 ? 13.238 -3.533 -24.455 1.00 97.25 178 VAL A C 1
ATOM 1427 O O . VAL A 1 178 ? 12.309 -2.728 -24.417 1.00 97.25 178 VAL A O 1
ATOM 1430 N N . ALA A 1 179 ? 14.517 -3.147 -24.521 1.00 94.75 179 ALA A N 1
ATOM 1431 C CA . ALA A 1 179 ? 14.913 -1.738 -24.502 1.00 94.75 179 ALA A CA 1
ATOM 1432 C C . ALA A 1 179 ? 14.331 -0.951 -25.689 1.00 94.75 179 ALA A C 1
ATOM 1434 O O . ALA A 1 179 ? 13.904 0.193 -25.525 1.00 94.75 179 ALA A O 1
ATOM 1435 N N . SER A 1 180 ? 14.270 -1.561 -26.877 1.00 97.06 180 SER A N 1
ATOM 1436 C CA . SER A 1 180 ? 13.653 -0.937 -28.048 1.00 97.06 180 SER A CA 1
ATOM 1437 C C . SER A 1 180 ? 12.135 -0.797 -27.907 1.00 97.06 180 SER A C 1
ATOM 1439 O O . SER A 1 180 ? 11.587 0.270 -28.185 1.00 97.06 180 SER A O 1
ATOM 1441 N N . ALA A 1 181 ? 11.444 -1.831 -27.422 1.00 97.62 181 ALA A N 1
ATOM 1442 C CA . ALA A 1 181 ? 10.004 -1.785 -27.185 1.00 97.62 181 ALA A CA 1
ATOM 1443 C C . ALA A 1 181 ? 9.636 -0.693 -26.169 1.00 97.62 181 ALA A C 1
ATOM 1445 O O . ALA A 1 181 ? 8.753 0.127 -26.435 1.00 97.62 181 ALA A O 1
ATOM 1446 N N . GLU A 1 182 ? 10.369 -0.615 -25.055 1.00 95.56 182 GLU A N 1
ATOM 1447 C CA . GLU A 1 182 ? 10.190 0.442 -24.061 1.00 95.56 182 GLU A CA 1
ATOM 1448 C C . GLU A 1 182 ? 10.406 1.832 -24.682 1.00 95.56 182 GLU A C 1
ATOM 1450 O O . GLU A 1 182 ? 9.589 2.742 -24.493 1.00 95.56 182 GLU A O 1
ATOM 1455 N N . ALA A 1 183 ? 11.487 1.994 -25.455 1.00 93.81 183 ALA A N 1
ATOM 1456 C CA . ALA A 1 183 ? 11.815 3.237 -26.140 1.00 93.81 183 ALA A CA 1
ATOM 1457 C C . ALA A 1 183 ? 10.698 3.679 -27.096 1.00 93.81 183 ALA A C 1
ATOM 1459 O O . ALA A 1 183 ? 10.273 4.833 -27.042 1.00 93.81 183 ALA A O 1
ATOM 1460 N N . LEU A 1 184 ? 10.170 2.768 -27.916 1.00 96.25 184 LEU A N 1
ATOM 1461 C CA . LEU A 1 184 ? 9.058 3.035 -28.833 1.00 96.25 184 LEU A CA 1
ATOM 1462 C C . LEU A 1 184 ? 7.783 3.449 -28.086 1.00 96.25 184 LEU A C 1
ATOM 1464 O O . LEU A 1 184 ? 7.138 4.425 -28.471 1.00 96.25 184 LEU A O 1
ATOM 1468 N N . GLY A 1 185 ? 7.459 2.776 -26.979 1.00 94.50 185 GLY A N 1
ATOM 1469 C CA . GLY A 1 185 ? 6.338 3.161 -26.119 1.00 94.50 185 GLY A CA 1
ATOM 1470 C C . GLY A 1 185 ? 6.504 4.560 -25.513 1.00 94.50 185 GLY A C 1
ATOM 1471 O O . GLY A 1 185 ? 5.544 5.324 -25.445 1.00 94.50 185 GLY A O 1
ATOM 1472 N N . ASN A 1 186 ? 7.725 4.929 -25.110 1.00 91.50 186 ASN A N 1
ATOM 1473 C CA . ASN A 1 186 ? 8.034 6.248 -24.544 1.00 91.50 186 ASN A CA 1
ATOM 1474 C C . ASN A 1 186 ? 8.024 7.378 -25.593 1.00 91.50 186 ASN A C 1
ATOM 1476 O O . ASN A 1 186 ? 7.753 8.531 -25.242 1.00 91.50 186 ASN A O 1
ATOM 1480 N N . LEU A 1 187 ? 8.318 7.064 -26.860 1.00 91.19 187 LEU A N 1
ATOM 1481 C CA . LEU A 1 187 ? 8.253 8.016 -27.973 1.00 91.19 187 LEU A CA 1
ATOM 1482 C C . LEU A 1 187 ? 6.814 8.395 -28.331 1.00 91.19 187 LEU A C 1
ATOM 1484 O O . LEU A 1 187 ? 6.577 9.526 -28.750 1.00 91.19 187 LEU A O 1
ATOM 1488 N N . GLY A 1 188 ? 5.857 7.482 -28.143 1.00 91.25 188 GLY A N 1
ATOM 1489 C CA . GLY A 1 188 ? 4.443 7.764 -28.391 1.00 91.25 188 GLY A CA 1
ATOM 1490 C C . GLY A 1 188 ? 4.027 7.700 -29.865 1.00 91.25 188 GLY A C 1
ATOM 1491 O O . GLY A 1 188 ? 2.894 8.051 -30.187 1.00 91.25 188 GLY A O 1
ATOM 1492 N N . ASP A 1 189 ? 4.915 7.281 -30.773 1.00 93.81 189 ASP A N 1
ATOM 1493 C CA . ASP A 1 189 ? 4.610 7.228 -32.204 1.00 93.81 189 ASP A CA 1
ATOM 1494 C C . ASP A 1 189 ? 3.840 5.947 -32.567 1.00 93.81 189 ASP A C 1
ATOM 1496 O O . ASP A 1 189 ? 4.354 4.828 -32.499 1.00 93.81 189 ASP A O 1
ATOM 1500 N N . THR A 1 190 ? 2.591 6.124 -33.000 1.00 94.88 190 THR A N 1
ATOM 1501 C CA . THR A 1 190 ? 1.685 5.031 -33.390 1.00 94.88 190 THR A CA 1
ATOM 1502 C C . THR A 1 190 ? 2.150 4.217 -34.605 1.00 94.88 190 THR A C 1
ATOM 1504 O O . THR A 1 190 ? 1.595 3.145 -34.871 1.00 94.88 190 THR A O 1
ATOM 1507 N N . TYR A 1 191 ? 3.179 4.662 -35.336 1.00 95.06 191 TYR A N 1
ATOM 1508 C CA . TYR A 1 191 ? 3.817 3.861 -36.384 1.00 95.06 191 TYR A CA 1
ATOM 1509 C C . TYR A 1 191 ? 4.449 2.571 -35.828 1.00 95.06 191 TYR A C 1
ATOM 1511 O O . TYR A 1 191 ? 4.510 1.556 -36.521 1.00 95.06 191 TYR A O 1
ATOM 1519 N N . ALA A 1 192 ? 4.831 2.568 -34.546 1.00 96.31 192 ALA A N 1
ATOM 1520 C CA . ALA A 1 192 ? 5.401 1.408 -33.864 1.00 96.31 192 ALA A CA 1
ATOM 1521 C C . ALA A 1 192 ? 4.382 0.307 -33.511 1.00 96.31 192 ALA A C 1
ATOM 1523 O O . ALA A 1 192 ? 4.786 -0.801 -33.166 1.00 96.31 192 ALA A O 1
ATOM 1524 N N . VAL A 1 193 ? 3.074 0.573 -33.612 1.00 97.62 193 VAL A N 1
ATOM 1525 C CA . VAL A 1 193 ? 2.019 -0.344 -33.139 1.00 97.62 193 VAL A CA 1
ATOM 1526 C C . VAL A 1 193 ? 2.049 -1.693 -33.861 1.00 97.62 193 VAL A C 1
ATOM 1528 O O . VAL A 1 193 ? 2.114 -2.728 -33.207 1.00 97.62 193 VAL A O 1
ATOM 1531 N N . GLU A 1 194 ? 2.048 -1.710 -35.197 1.00 97.56 194 GLU A N 1
ATOM 1532 C CA . GLU A 1 194 ? 2.060 -2.967 -35.969 1.00 97.56 194 GLU A CA 1
ATOM 1533 C C . GLU A 1 194 ? 3.354 -3.779 -35.765 1.00 97.56 194 GLU A C 1
ATOM 1535 O O . GLU A 1 194 ? 3.269 -4.992 -35.555 1.00 97.56 194 GLU A O 1
ATOM 1540 N N . PRO A 1 195 ? 4.557 -3.165 -35.777 1.00 97.75 195 PRO A N 1
ATOM 1541 C CA . PRO A 1 195 ? 5.781 -3.861 -35.389 1.00 97.75 195 PRO A CA 1
ATOM 1542 C C . PRO A 1 195 ? 5.725 -4.477 -33.989 1.00 97.75 195 PRO A C 1
ATOM 1544 O O . PRO A 1 195 ? 6.059 -5.648 -33.837 1.00 97.75 195 PRO A O 1
ATOM 1547 N N . LEU A 1 196 ? 5.257 -3.732 -32.984 1.00 97.81 196 LEU A N 1
ATOM 1548 C CA . LEU A 1 196 ? 5.154 -4.229 -31.610 1.00 97.81 196 LEU A CA 1
ATOM 1549 C C . LEU A 1 196 ? 4.146 -5.382 -31.490 1.00 97.81 196 LEU A C 1
ATOM 1551 O O . LEU A 1 196 ? 4.420 -6.356 -30.795 1.00 97.81 196 LEU A O 1
ATOM 1555 N N . ILE A 1 197 ? 3.021 -5.325 -32.215 1.00 98.00 197 ILE A N 1
ATOM 1556 C CA . ILE A 1 197 ? 2.036 -6.418 -32.269 1.00 98.00 197 ILE A CA 1
ATOM 1557 C C . ILE A 1 197 ? 2.666 -7.706 -32.814 1.00 98.00 197 ILE A C 1
ATOM 1559 O O . ILE A 1 197 ? 2.413 -8.782 -32.275 1.00 98.00 197 ILE A O 1
ATOM 1563 N N . LYS A 1 198 ? 3.510 -7.627 -33.851 1.00 96.62 198 LYS A N 1
ATOM 1564 C CA . LYS A 1 198 ? 4.182 -8.815 -34.414 1.00 96.62 198 LYS A CA 1
ATOM 1565 C C . LYS A 1 198 ? 5.093 -9.505 -33.395 1.00 96.62 198 LYS A C 1
ATOM 1567 O O . LYS A 1 198 ? 5.160 -10.733 -33.372 1.00 96.62 198 LYS A O 1
ATOM 1572 N N . VAL A 1 199 ? 5.752 -8.723 -32.542 1.00 96.38 199 VAL A N 1
ATOM 1573 C CA . VAL A 1 199 ? 6.706 -9.197 -31.526 1.00 96.38 199 VAL A CA 1
ATOM 1574 C C . VAL A 1 199 ? 5.999 -9.846 -30.326 1.00 96.38 199 VAL A C 1
ATOM 1576 O O . VAL A 1 199 ? 6.625 -10.570 -29.556 1.00 96.38 199 VAL A O 1
ATOM 1579 N N . LEU A 1 200 ? 4.675 -9.708 -30.195 1.00 95.81 200 LEU A N 1
ATOM 1580 C CA . LEU A 1 200 ? 3.906 -10.393 -29.147 1.00 95.81 200 LEU A CA 1
ATOM 1581 C C . LEU A 1 200 ? 3.959 -11.927 -29.227 1.00 95.81 200 LEU A C 1
ATOM 1583 O O . LEU A 1 200 ? 3.619 -12.578 -28.250 1.00 95.81 200 LEU A O 1
ATOM 1587 N N . ASN A 1 201 ? 4.416 -12.515 -30.336 1.00 93.62 201 ASN A N 1
ATOM 1588 C CA . ASN A 1 201 ? 4.617 -13.965 -30.461 1.00 93.62 201 ASN A CA 1
ATOM 1589 C C . ASN A 1 201 ? 6.056 -14.420 -30.141 1.00 93.62 201 ASN A C 1
ATOM 1591 O O . ASN A 1 201 ? 6.423 -15.555 -30.438 1.00 93.62 201 ASN A O 1
ATOM 1595 N N . HIS A 1 202 ? 6.892 -13.541 -29.583 1.00 96.81 202 HIS A N 1
ATOM 1596 C CA . HIS A 1 202 ? 8.288 -13.846 -29.273 1.00 96.81 202 HIS A CA 1
ATOM 1597 C C . HIS A 1 202 ? 8.416 -14.916 -28.172 1.00 96.81 202 HIS A C 1
ATOM 1599 O O . HIS A 1 202 ? 7.630 -14.934 -27.226 1.00 96.81 202 HIS A O 1
ATOM 1605 N N . GLU A 1 203 ? 9.432 -15.783 -28.246 1.00 95.69 203 GLU A N 1
ATOM 1606 C CA . GLU A 1 203 ? 9.632 -16.890 -27.290 1.00 95.69 203 GLU A CA 1
ATOM 1607 C C . GLU A 1 203 ? 9.885 -16.406 -25.851 1.00 95.69 203 GLU A C 1
ATOM 1609 O O . GLU A 1 203 ? 9.356 -16.955 -24.883 1.00 95.69 203 GLU A O 1
ATOM 1614 N N . ASN A 1 204 ? 10.644 -15.318 -25.712 1.00 97.19 204 ASN A N 1
ATOM 1615 C CA . ASN A 1 204 ? 10.977 -14.712 -24.429 1.00 97.19 204 ASN A CA 1
ATOM 1616 C C . ASN A 1 204 ? 9.793 -13.911 -23.863 1.00 97.19 204 ASN A C 1
ATOM 1618 O O . ASN A 1 204 ? 9.318 -12.965 -24.493 1.00 97.19 204 ASN A O 1
ATOM 1622 N N . SER A 1 205 ? 9.354 -14.247 -22.651 1.00 97.44 205 SER A N 1
ATOM 1623 C CA . SER A 1 205 ? 8.217 -13.592 -21.999 1.00 97.44 205 SER A CA 1
ATOM 1624 C C . SER A 1 205 ? 8.468 -12.133 -21.625 1.00 97.44 205 SER A C 1
ATOM 1626 O O . SER A 1 205 ? 7.546 -11.330 -21.732 1.00 97.44 205 SER A O 1
ATOM 1628 N N . ASN A 1 206 ? 9.696 -11.745 -21.263 1.00 97.19 206 ASN A N 1
ATOM 1629 C CA . ASN A 1 206 ? 10.018 -10.348 -20.944 1.00 97.19 206 ASN A CA 1
ATOM 1630 C C . ASN A 1 206 ? 9.815 -9.436 -22.157 1.00 97.19 206 ASN A C 1
ATOM 1632 O O . ASN A 1 206 ? 9.306 -8.326 -22.016 1.00 97.19 206 ASN A O 1
ATOM 1636 N N . VAL A 1 207 ? 10.148 -9.934 -23.352 1.00 97.88 207 VAL A N 1
ATOM 1637 C CA . VAL A 1 207 ? 9.897 -9.231 -24.617 1.00 97.88 207 VAL A CA 1
ATOM 1638 C C . VAL A 1 207 ? 8.398 -9.024 -24.827 1.00 97.88 207 VAL A C 1
ATOM 1640 O O . VAL A 1 207 ? 7.968 -7.902 -25.097 1.00 97.88 207 VAL A O 1
ATOM 1643 N N . ARG A 1 208 ? 7.587 -10.076 -24.644 1.00 98.06 208 ARG A N 1
ATOM 1644 C CA . ARG A 1 208 ? 6.123 -9.989 -24.778 1.00 98.06 208 ARG A CA 1
ATOM 1645 C C . ARG A 1 208 ? 5.512 -9.009 -23.772 1.00 98.06 208 ARG A C 1
ATOM 1647 O O . ARG A 1 208 ? 4.702 -8.170 -24.160 1.00 98.06 208 ARG A O 1
ATOM 1654 N N . ILE A 1 209 ? 5.938 -9.067 -22.506 1.00 97.88 209 ILE A N 1
ATOM 1655 C CA . ILE A 1 209 ? 5.498 -8.155 -21.437 1.00 97.88 209 ILE A CA 1
ATOM 1656 C C . ILE A 1 209 ? 5.793 -6.703 -21.814 1.00 97.88 209 ILE A C 1
ATOM 1658 O O . ILE A 1 209 ? 4.901 -5.857 -21.729 1.00 97.88 209 ILE A O 1
ATOM 1662 N N . GLU A 1 210 ? 7.028 -6.402 -22.226 1.00 97.81 210 GLU A N 1
ATOM 1663 C CA . GLU A 1 210 ? 7.403 -5.024 -22.543 1.00 97.81 210 GLU A CA 1
ATOM 1664 C C . GLU A 1 210 ? 6.692 -4.516 -23.798 1.00 97.81 210 GLU A C 1
ATOM 1666 O O . GLU A 1 210 ? 6.249 -3.372 -23.824 1.00 97.81 210 GLU A O 1
ATOM 1671 N N . CYS A 1 211 ? 6.464 -5.373 -24.797 1.00 97.94 211 CYS A N 1
ATOM 1672 C CA . CYS A 1 211 ? 5.658 -5.010 -25.962 1.00 97.94 211 CYS A CA 1
ATOM 1673 C C . CYS A 1 211 ? 4.213 -4.662 -25.575 1.00 97.94 211 CYS A C 1
ATOM 1675 O O . CYS A 1 211 ? 3.693 -3.653 -26.046 1.00 97.94 211 CYS A O 1
ATOM 1677 N N . ILE A 1 212 ? 3.573 -5.423 -24.678 1.00 98.12 212 ILE A N 1
ATOM 1678 C CA . ILE A 1 212 ? 2.230 -5.089 -24.171 1.00 98.12 212 ILE A CA 1
ATOM 1679 C C . ILE A 1 212 ? 2.227 -3.743 -23.438 1.00 98.12 212 ILE A C 1
ATOM 1681 O O . ILE A 1 212 ? 1.351 -2.914 -23.686 1.00 98.12 212 ILE A O 1
ATOM 1685 N N . LYS A 1 213 ? 3.215 -3.484 -22.573 1.00 97.75 213 LYS A N 1
ATOM 1686 C CA . LYS A 1 213 ? 3.341 -2.193 -21.872 1.00 97.75 213 LYS A CA 1
ATOM 1687 C C . LYS A 1 213 ? 3.581 -1.035 -22.838 1.00 97.75 213 LYS A C 1
ATOM 1689 O O . LYS A 1 213 ? 2.994 0.032 -22.672 1.00 97.75 213 LYS A O 1
ATOM 1694 N N . ALA A 1 214 ? 4.429 -1.231 -23.844 1.00 97.31 214 ALA A N 1
ATOM 1695 C CA . ALA A 1 214 ? 4.693 -0.240 -24.876 1.00 97.31 214 ALA A CA 1
ATOM 1696 C C . ALA A 1 214 ? 3.418 0.075 -25.665 1.00 97.31 214 ALA A C 1
ATOM 1698 O O . ALA A 1 214 ? 3.064 1.243 -25.804 1.00 97.31 214 ALA A O 1
ATOM 1699 N N . LEU A 1 215 ? 2.678 -0.950 -26.096 1.00 97.81 215 LEU A N 1
ATOM 1700 C CA . LEU A 1 215 ? 1.381 -0.786 -26.748 1.00 97.81 215 LEU A CA 1
ATOM 1701 C C . LEU A 1 215 ? 0.392 -0.037 -25.846 1.00 97.81 215 LEU A C 1
ATOM 1703 O O . LEU A 1 215 ? -0.247 0.906 -26.305 1.00 97.81 215 LEU A O 1
ATOM 1707 N N . ASP A 1 216 ? 0.309 -0.389 -24.558 1.00 96.25 216 ASP A N 1
ATOM 1708 C CA . ASP A 1 216 ? -0.526 0.326 -23.588 1.00 96.25 216 ASP A CA 1
ATOM 1709 C C . ASP A 1 216 ? -0.164 1.815 -23.486 1.00 96.25 216 ASP A C 1
ATOM 1711 O O . ASP A 1 216 ? -1.059 2.654 -23.430 1.00 96.25 216 ASP A O 1
ATOM 1715 N N . LYS A 1 217 ? 1.125 2.179 -23.518 1.00 95.75 217 LYS A N 1
ATOM 1716 C CA . LYS A 1 217 ? 1.563 3.588 -23.544 1.00 95.75 217 LYS A CA 1
ATOM 1717 C C . LYS A 1 217 ? 1.139 4.315 -24.824 1.00 95.75 217 LYS A C 1
ATOM 1719 O O . LYS A 1 217 ? 0.797 5.493 -24.751 1.00 95.75 217 LYS A O 1
ATOM 1724 N N . LEU A 1 218 ? 1.132 3.628 -25.970 1.00 95.31 218 LEU A N 1
ATOM 1725 C CA . LEU A 1 218 ? 0.727 4.202 -27.261 1.00 95.31 218 LEU A CA 1
ATOM 1726 C C . LEU A 1 218 ? -0.784 4.475 -27.349 1.00 95.31 218 LEU A C 1
ATOM 1728 O O . LEU A 1 218 ? -1.196 5.327 -28.133 1.00 95.31 218 LEU A O 1
ATOM 1732 N N . LYS A 1 219 ? -1.609 3.778 -26.551 1.00 94.00 219 LYS A N 1
ATOM 1733 C CA . LYS A 1 219 ? -3.077 3.950 -26.480 1.00 94.00 219 LYS A CA 1
ATOM 1734 C C . LYS A 1 219 ? -3.803 3.808 -27.827 1.00 94.00 219 LYS A C 1
ATOM 1736 O O . LYS A 1 219 ? -4.913 4.313 -28.000 1.00 94.00 219 LYS A O 1
ATOM 1741 N N . ASP A 1 220 ? -3.215 3.078 -28.771 1.00 95.94 220 ASP A N 1
ATOM 1742 C CA . ASP A 1 220 ? -3.818 2.815 -30.076 1.00 95.94 220 ASP A CA 1
ATOM 1743 C C . ASP A 1 220 ? -4.747 1.594 -30.019 1.00 95.94 220 ASP A C 1
ATOM 1745 O O . ASP A 1 220 ? -4.364 0.511 -29.575 1.00 95.94 220 ASP A O 1
ATOM 1749 N N . LYS A 1 221 ? -5.981 1.749 -30.511 1.00 94.94 221 LYS A N 1
ATOM 1750 C CA . LYS A 1 221 ? -7.016 0.704 -30.458 1.00 94.94 221 LYS A CA 1
ATOM 1751 C C . LYS A 1 221 ? -6.655 -0.567 -31.228 1.00 94.94 221 LYS A C 1
ATOM 1753 O O . LYS A 1 221 ? -7.195 -1.626 -30.917 1.00 94.94 221 LYS A O 1
ATOM 1758 N N . ARG A 1 222 ? -5.739 -0.500 -32.200 1.00 95.94 222 ARG A N 1
ATOM 1759 C CA . ARG A 1 222 ? -5.257 -1.684 -32.935 1.00 95.94 222 ARG A CA 1
ATOM 1760 C C . ARG A 1 222 ? -4.624 -2.727 -32.011 1.00 95.94 222 ARG A C 1
ATOM 1762 O O . ARG A 1 222 ? -4.658 -3.911 -32.327 1.00 95.94 222 ARG A O 1
ATOM 1769 N N . ALA A 1 223 ? -4.119 -2.312 -30.849 1.00 96.38 223 ALA A N 1
ATOM 1770 C CA . ALA A 1 223 ? -3.521 -3.201 -29.859 1.00 96.38 223 ALA A CA 1
ATOM 1771 C C . ALA A 1 223 ? -4.537 -3.979 -29.002 1.00 96.38 223 ALA A C 1
ATOM 1773 O O . ALA A 1 223 ? -4.147 -4.923 -28.322 1.00 96.38 223 ALA A O 1
ATOM 1774 N N . ILE A 1 224 ? -5.830 -3.633 -29.027 1.00 95.94 224 ILE A N 1
ATOM 1775 C CA . ILE A 1 224 ? -6.833 -4.232 -28.129 1.00 95.94 224 ILE A CA 1
ATOM 1776 C C . ILE A 1 224 ? -7.017 -5.728 -28.408 1.00 95.94 224 ILE A C 1
ATOM 1778 O O . ILE A 1 224 ? -6.931 -6.538 -27.490 1.00 95.94 224 ILE A O 1
ATOM 1782 N N . VAL A 1 225 ? -7.224 -6.116 -29.670 1.00 96.50 225 VAL A N 1
ATOM 1783 C CA . VAL A 1 225 ? -7.404 -7.531 -30.045 1.00 96.50 225 VAL A CA 1
ATOM 1784 C C . VAL A 1 225 ? -6.137 -8.363 -29.777 1.00 96.50 225 VAL A C 1
ATOM 1786 O O . VAL A 1 225 ? -6.254 -9.424 -29.163 1.00 96.50 225 VAL A O 1
ATOM 1789 N N . PRO A 1 226 ? -4.923 -7.908 -30.148 1.00 97.19 226 PRO A N 1
ATOM 1790 C CA . PRO A 1 226 ? -3.682 -8.573 -29.747 1.00 97.19 226 PRO A CA 1
ATOM 1791 C C . PRO A 1 226 ? -3.522 -8.735 -28.231 1.00 97.19 226 PRO A C 1
ATOM 1793 O O . PRO A 1 226 ? -3.147 -9.815 -27.778 1.00 97.19 226 PRO A O 1
ATOM 1796 N N . SER A 1 227 ? -3.870 -7.718 -27.438 1.00 96.62 227 SER A N 1
ATOM 1797 C CA . SER A 1 227 ? -3.864 -7.827 -25.976 1.00 96.62 227 SER A CA 1
ATOM 1798 C C . SER A 1 227 ? -4.882 -8.866 -25.489 1.00 96.62 227 SER A C 1
ATOM 1800 O O . SER A 1 227 ? -4.527 -9.739 -24.701 1.00 96.62 227 SER A O 1
ATOM 1802 N N . ILE A 1 228 ? -6.111 -8.887 -26.019 1.00 96.88 228 ILE A N 1
ATOM 1803 C CA . ILE A 1 228 ? -7.095 -9.943 -25.703 1.00 96.88 228 ILE A CA 1
ATOM 1804 C C . ILE A 1 228 ? -6.518 -11.339 -25.978 1.00 96.88 228 ILE A C 1
ATOM 1806 O O . ILE A 1 228 ? -6.676 -12.239 -25.154 1.00 96.88 228 ILE A O 1
ATOM 1810 N N . ASN A 1 229 ? -5.809 -11.529 -27.094 1.00 96.12 229 ASN A N 1
ATOM 1811 C CA . ASN A 1 229 ? -5.169 -12.809 -27.399 1.00 96.12 229 ASN A CA 1
ATOM 1812 C C . ASN A 1 229 ? -4.087 -13.170 -26.367 1.00 96.12 229 ASN A C 1
ATOM 1814 O O . ASN A 1 229 ? -4.041 -14.319 -25.921 1.00 96.12 229 ASN A O 1
ATOM 1818 N N . ALA A 1 230 ? -3.292 -12.188 -25.927 1.00 96.62 230 ALA A N 1
ATOM 1819 C CA . ALA A 1 230 ? -2.257 -12.342 -24.902 1.00 96.62 230 ALA A CA 1
ATOM 1820 C C . ALA A 1 230 ? -2.800 -12.697 -23.499 1.00 96.62 230 ALA A C 1
ATOM 1822 O O . ALA A 1 230 ? -2.025 -13.072 -22.624 1.00 96.62 230 ALA A O 1
ATOM 1823 N N . LEU A 1 231 ? -4.120 -12.656 -23.268 1.00 96.88 231 LEU A N 1
ATOM 1824 C CA . LEU A 1 231 ? -4.718 -13.219 -22.047 1.00 96.88 231 LEU A CA 1
ATOM 1825 C C . LEU A 1 231 ? -4.625 -14.754 -21.974 1.00 96.88 231 LEU A C 1
ATOM 1827 O O . LEU A 1 231 ? -4.836 -15.317 -20.905 1.00 96.88 231 LEU A O 1
ATOM 1831 N N . ASN A 1 232 ? -4.331 -15.429 -23.091 1.00 95.88 232 ASN A N 1
ATOM 1832 C CA . ASN A 1 232 ? -4.127 -16.882 -23.146 1.00 95.88 232 ASN A CA 1
ATOM 1833 C C . ASN A 1 232 ? -2.634 -17.263 -23.190 1.00 95.88 232 ASN A C 1
ATOM 1835 O O . ASN A 1 232 ? -2.302 -18.373 -23.606 1.00 95.88 232 ASN A O 1
ATOM 1839 N N . ASP A 1 233 ? -1.736 -16.341 -22.836 1.00 97.50 233 ASP A N 1
ATOM 1840 C CA . ASP A 1 233 ? -0.299 -16.608 -22.810 1.00 97.50 233 ASP A CA 1
ATOM 1841 C C . ASP A 1 233 ? 0.061 -17.665 -21.753 1.00 97.50 233 ASP A C 1
ATOM 1843 O O . ASP A 1 233 ? -0.582 -17.769 -20.709 1.00 97.50 233 ASP A O 1
ATOM 1847 N N . VAL A 1 234 ? 1.108 -18.446 -22.027 1.00 94.81 234 VAL A N 1
ATOM 1848 C CA . VAL A 1 234 ? 1.620 -19.471 -21.102 1.00 94.81 234 VAL A CA 1
ATOM 1849 C C . VAL A 1 234 ? 2.248 -18.864 -19.847 1.00 94.81 234 VAL A C 1
ATOM 1851 O O . VAL A 1 234 ? 2.243 -19.487 -18.789 1.00 94.81 234 VAL A O 1
ATOM 1854 N N . GLU A 1 235 ? 2.802 -17.657 -19.959 1.00 97.00 235 GLU A N 1
ATOM 1855 C CA . GLU A 1 235 ? 3.443 -16.949 -18.864 1.00 97.00 235 GLU A CA 1
ATOM 1856 C C . GLU A 1 235 ? 2.440 -16.006 -18.194 1.00 97.00 235 GLU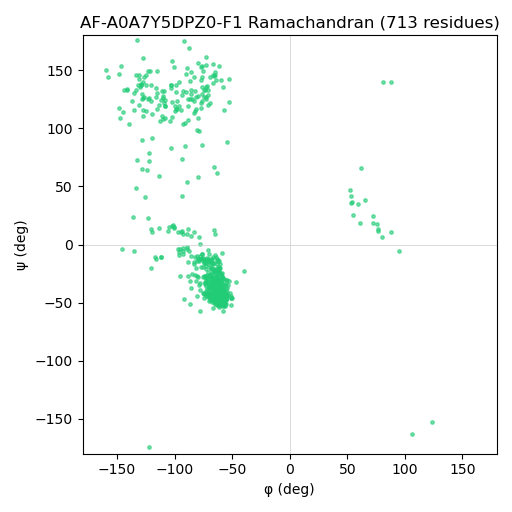 A C 1
ATOM 1858 O O . GLU A 1 235 ? 1.998 -15.011 -18.774 1.00 97.00 235 GLU A O 1
ATOM 1863 N N . TYR A 1 236 ? 2.127 -16.269 -16.925 1.00 96.12 236 TYR A N 1
ATOM 1864 C CA . TYR A 1 236 ? 1.120 -15.510 -16.179 1.00 96.12 236 TYR A CA 1
ATOM 1865 C C . TYR A 1 236 ? 1.457 -14.011 -16.072 1.00 96.12 236 TYR A C 1
ATOM 1867 O O . TYR A 1 236 ? 0.557 -13.171 -16.025 1.00 96.12 236 TYR A O 1
ATOM 1875 N N . SER A 1 237 ? 2.746 -13.658 -16.079 1.00 97.06 237 SER A N 1
ATOM 1876 C CA . SER A 1 237 ? 3.208 -12.265 -16.067 1.00 97.06 237 SER A CA 1
ATOM 1877 C C . SER A 1 237 ? 2.797 -11.499 -17.336 1.00 97.06 237 SER A C 1
ATOM 1879 O O . SER A 1 237 ? 2.491 -10.307 -17.264 1.00 97.06 237 SER A O 1
ATOM 1881 N N . VAL A 1 238 ? 2.728 -12.177 -18.491 1.00 97.50 238 VAL A N 1
ATOM 1882 C CA . VAL A 1 238 ? 2.207 -11.603 -19.747 1.00 97.50 238 VAL A CA 1
ATOM 1883 C C . VAL A 1 238 ? 0.698 -11.393 -19.639 1.00 97.50 238 VAL A C 1
ATOM 1885 O O . VAL A 1 238 ? 0.199 -10.330 -20.010 1.00 97.50 238 VAL A O 1
ATOM 1888 N N . VAL A 1 239 ? -0.021 -12.363 -19.065 1.00 97.75 239 VAL A N 1
ATOM 1889 C CA . VAL A 1 239 ? -1.475 -12.277 -18.851 1.00 97.75 239 VAL A CA 1
ATOM 1890 C C . VAL A 1 239 ? -1.831 -11.079 -17.964 1.00 97.75 239 VAL A C 1
ATOM 1892 O O . VAL A 1 239 ? -2.731 -10.315 -18.308 1.00 97.75 239 VAL A O 1
ATOM 1895 N N . ILE A 1 240 ? -1.090 -10.855 -16.872 1.00 97.69 240 ILE A N 1
ATOM 1896 C CA . ILE A 1 240 ? -1.255 -9.688 -15.982 1.00 97.69 240 ILE A CA 1
ATOM 1897 C C . ILE A 1 240 ? -0.997 -8.377 -16.730 1.00 97.69 240 ILE A C 1
ATOM 1899 O O . ILE A 1 240 ? -1.782 -7.434 -16.612 1.00 97.69 240 ILE A O 1
ATOM 1903 N N . ALA A 1 241 ? 0.088 -8.300 -17.508 1.00 97.25 241 ALA A N 1
ATOM 1904 C CA . ALA A 1 241 ? 0.396 -7.110 -18.299 1.00 97.25 241 ALA A CA 1
ATOM 1905 C C . ALA A 1 241 ? -0.721 -6.809 -19.311 1.00 97.25 241 ALA A C 1
ATOM 1907 O O . ALA A 1 241 ? -1.122 -5.655 -19.466 1.00 97.25 241 ALA A O 1
ATOM 1908 N N . SER A 1 242 ? -1.259 -7.849 -19.952 1.00 97.56 242 SER A N 1
ATOM 1909 C CA . SER A 1 242 ? -2.366 -7.723 -20.897 1.00 97.56 242 SER A CA 1
ATOM 1910 C C . SER A 1 242 ? -3.663 -7.275 -20.220 1.00 97.56 242 SER A C 1
ATOM 1912 O O . SER A 1 242 ? -4.293 -6.321 -20.680 1.00 97.56 242 SER A O 1
ATOM 1914 N N . ALA A 1 243 ? -4.040 -7.893 -19.097 1.00 97.12 243 ALA A N 1
ATOM 1915 C CA . ALA A 1 243 ? -5.228 -7.504 -18.342 1.00 97.12 243 ALA A CA 1
ATOM 1916 C C . ALA A 1 243 ? -5.167 -6.025 -17.928 1.00 97.12 243 ALA A C 1
ATOM 1918 O O . ALA A 1 243 ? -6.112 -5.272 -18.173 1.00 97.12 243 ALA A O 1
ATOM 1919 N N . ASN A 1 244 ? -4.020 -5.586 -17.402 1.00 96.25 244 ASN A N 1
ATOM 1920 C CA . ASN A 1 244 ? -3.761 -4.188 -17.064 1.00 96.25 244 ASN A CA 1
ATOM 1921 C C . ASN A 1 244 ? -3.923 -3.252 -18.269 1.00 96.25 244 ASN A C 1
ATOM 1923 O O . ASN A 1 244 ? -4.624 -2.239 -18.181 1.00 96.25 244 ASN A O 1
ATOM 1927 N N . ALA A 1 245 ? -3.310 -3.601 -19.405 1.00 95.81 245 ALA A N 1
ATOM 1928 C CA . ALA A 1 245 ? -3.419 -2.821 -20.633 1.00 95.81 245 ALA A CA 1
ATOM 1929 C C . ALA A 1 245 ? -4.886 -2.678 -21.067 1.00 95.81 245 ALA A C 1
ATOM 1931 O O . ALA A 1 245 ? -5.365 -1.566 -21.282 1.00 95.81 245 ALA A O 1
ATOM 1932 N N . LEU A 1 246 ? -5.644 -3.778 -21.111 1.00 96.12 246 LEU A N 1
ATOM 1933 C CA . LEU A 1 246 ? -7.071 -3.781 -21.464 1.00 96.12 246 LEU A CA 1
ATOM 1934 C C . LEU A 1 246 ? -7.910 -2.907 -20.521 1.00 96.12 246 LEU A C 1
ATOM 1936 O O . LEU A 1 246 ? -8.740 -2.119 -20.983 1.00 96.12 246 LEU A O 1
ATOM 1940 N N . GLY A 1 247 ? -7.641 -2.963 -19.215 1.00 94.25 247 GLY A N 1
ATOM 1941 C CA . GLY A 1 247 ? -8.258 -2.073 -18.230 1.00 94.25 247 GLY A CA 1
ATOM 1942 C C . GLY A 1 247 ? -7.940 -0.594 -18.446 1.00 94.25 247 GLY A C 1
ATOM 1943 O O . GLY A 1 247 ? -8.764 0.272 -18.151 1.00 94.25 247 GLY A O 1
ATOM 1944 N N . ASN A 1 248 ? -6.752 -0.281 -18.963 1.00 94.38 248 ASN A N 1
ATOM 1945 C CA . ASN A 1 248 ? -6.349 1.084 -19.285 1.00 94.38 248 ASN A CA 1
ATOM 1946 C C . ASN A 1 248 ? -6.925 1.591 -20.614 1.00 94.38 248 ASN A C 1
ATOM 1948 O O . ASN A 1 248 ? -7.113 2.800 -20.748 1.00 94.38 248 ASN A O 1
ATOM 1952 N N . TYR A 1 249 ? -7.213 0.707 -21.574 1.00 92.25 249 TYR A N 1
ATOM 1953 C CA . TYR A 1 249 ? -7.959 1.059 -22.788 1.00 92.25 249 TYR A CA 1
ATOM 1954 C C . TYR A 1 249 ? -9.423 1.395 -22.490 1.00 92.25 249 TYR A C 1
ATOM 1956 O O . TYR A 1 249 ? -10.013 2.217 -23.190 1.00 92.25 249 TYR A O 1
ATOM 1964 N N . GLY A 1 250 ? -10.008 0.765 -21.465 1.00 89.94 250 GLY A N 1
ATOM 1965 C CA . GLY A 1 250 ? -11.412 0.971 -21.105 1.00 89.94 250 GLY A CA 1
ATOM 1966 C C . GLY A 1 250 ? -12.399 0.342 -22.095 1.00 89.94 250 GLY A C 1
ATOM 1967 O O . GLY A 1 250 ? -13.560 0.744 -22.136 1.00 89.94 250 GLY A O 1
ATOM 1968 N N . ASP A 1 251 ? -11.949 -0.604 -22.927 1.00 88.44 251 ASP A N 1
ATOM 1969 C CA . ASP A 1 251 ? -12.800 -1.240 -23.933 1.00 88.44 251 ASP A CA 1
ATOM 1970 C C . ASP A 1 251 ? -13.646 -2.359 -23.309 1.00 88.44 251 ASP A C 1
ATOM 1972 O O . ASP A 1 251 ? -13.136 -3.385 -22.855 1.00 88.44 251 ASP A O 1
ATOM 1976 N N . ILE A 1 252 ? -14.967 -2.175 -23.332 1.00 90.25 252 ILE A N 1
ATOM 1977 C CA . ILE A 1 252 ? -15.950 -3.148 -22.838 1.00 90.25 252 ILE A CA 1
ATOM 1978 C C . ILE A 1 252 ? -15.936 -4.479 -23.610 1.00 90.25 252 ILE A C 1
ATOM 1980 O O . ILE A 1 252 ? -16.460 -5.481 -23.118 1.00 90.25 252 ILE A O 1
ATOM 1984 N N . GLY A 1 253 ? -15.338 -4.523 -24.804 1.00 91.12 253 GLY A N 1
ATOM 1985 C CA . GLY A 1 253 ? -15.108 -5.751 -25.564 1.00 91.12 253 GLY A CA 1
ATOM 1986 C C . GLY A 1 253 ? -14.128 -6.709 -24.879 1.00 91.12 253 GLY A C 1
ATOM 1987 O O . GLY A 1 253 ? -14.176 -7.911 -25.130 1.00 91.12 253 GLY A O 1
ATOM 1988 N N . ALA A 1 254 ? -13.291 -6.211 -23.963 1.00 94.31 254 ALA A N 1
ATOM 1989 C CA . ALA A 1 254 ? -12.364 -7.027 -23.183 1.00 94.31 254 ALA A CA 1
ATOM 1990 C C . ALA A 1 254 ? -13.021 -7.750 -21.993 1.00 94.31 254 ALA A C 1
ATOM 1992 O O . ALA A 1 254 ? -12.408 -8.646 -21.416 1.00 94.31 254 ALA A O 1
ATOM 1993 N N . VAL A 1 255 ? -14.261 -7.397 -21.629 1.00 96.44 255 VAL A N 1
ATOM 1994 C CA . VAL A 1 255 ? -14.939 -7.910 -20.425 1.00 96.44 255 VAL A CA 1
ATOM 1995 C C . VAL A 1 255 ? -15.120 -9.428 -20.464 1.00 96.44 255 VAL A C 1
ATOM 1997 O O . VAL A 1 255 ? -14.722 -10.100 -19.518 1.00 96.44 255 VAL A O 1
ATOM 2000 N N . ASP A 1 256 ? -15.662 -9.993 -21.546 1.00 96.94 256 ASP A N 1
ATOM 2001 C CA . ASP A 1 256 ? -15.898 -11.444 -21.621 1.00 96.94 256 ASP A CA 1
ATOM 2002 C C . ASP A 1 256 ? -14.581 -12.254 -21.637 1.00 96.94 256 ASP A C 1
ATOM 2004 O O . ASP A 1 256 ? -14.485 -13.245 -20.903 1.00 96.94 256 ASP A O 1
ATOM 2008 N N . PRO A 1 257 ? -13.529 -11.840 -22.381 1.00 97.19 257 PRO A N 1
ATOM 2009 C CA . PRO A 1 257 ? -12.196 -12.425 -22.241 1.00 97.19 257 PRO A CA 1
ATOM 2010 C C . PRO A 1 257 ? -11.650 -12.386 -20.809 1.00 97.19 257 PRO A C 1
ATOM 2012 O O . PRO A 1 257 ? -11.194 -13.411 -20.310 1.00 97.19 257 PRO A O 1
ATOM 2015 N N . LEU A 1 258 ? -11.744 -11.244 -20.123 1.00 97.25 258 LEU A N 1
ATOM 2016 C CA . LEU A 1 258 ? -11.274 -11.094 -18.742 1.00 97.25 258 LEU A CA 1
ATOM 2017 C C . LEU A 1 258 ? -12.071 -11.964 -17.758 1.00 97.25 258 LEU A C 1
ATOM 2019 O O . LEU A 1 258 ? -11.482 -12.574 -16.868 1.00 97.25 258 LEU A O 1
ATOM 2023 N N . ILE A 1 259 ? -13.391 -12.087 -17.946 1.00 97.81 259 ILE A N 1
ATOM 2024 C CA . ILE A 1 259 ? -14.243 -12.999 -17.167 1.00 97.81 259 ILE A CA 1
ATOM 2025 C C . ILE A 1 259 ? -13.779 -14.447 -17.342 1.00 97.81 259 ILE A C 1
ATOM 2027 O O . ILE A 1 259 ? -13.702 -15.188 -16.363 1.00 97.81 259 ILE A O 1
ATOM 2031 N N . LYS A 1 260 ? -13.434 -14.868 -18.565 1.00 97.19 260 LYS A N 1
ATOM 2032 C CA . LYS A 1 260 ? -12.904 -16.217 -18.810 1.00 97.19 260 LYS A CA 1
ATOM 2033 C C . LYS A 1 260 ? -11.591 -16.448 -18.051 1.00 97.19 260 LYS A C 1
ATOM 2035 O O . LYS A 1 260 ? -11.412 -17.520 -17.465 1.00 97.19 260 LYS A O 1
ATOM 2040 N N . THR A 1 261 ? -10.719 -15.440 -18.011 1.00 96.75 261 THR A N 1
ATOM 2041 C CA . THR A 1 261 ? -9.419 -15.467 -17.317 1.00 96.75 261 THR A CA 1
ATOM 2042 C C . THR A 1 261 ? -9.544 -15.529 -15.788 1.00 96.75 261 THR A C 1
ATOM 2044 O O . THR A 1 261 ? -8.596 -15.916 -15.108 1.00 96.75 261 THR A O 1
ATOM 2047 N N . LEU A 1 262 ? -10.730 -15.295 -15.213 1.00 96.81 262 LEU A N 1
ATOM 2048 C CA . LEU A 1 262 ? -10.981 -15.553 -13.787 1.00 96.81 262 LEU A CA 1
ATOM 2049 C C . LEU A 1 262 ? -10.834 -17.030 -13.392 1.00 96.81 262 LEU A C 1
ATOM 2051 O O . LEU A 1 262 ? -10.740 -17.321 -12.208 1.00 96.81 262 LEU A O 1
ATOM 2055 N N . ASN A 1 263 ? -10.770 -17.963 -14.345 1.00 95.50 263 ASN A N 1
ATOM 2056 C CA . ASN A 1 263 ? -10.492 -19.380 -14.075 1.00 95.50 263 ASN A CA 1
ATOM 2057 C C . ASN A 1 263 ? -9.001 -19.746 -14.198 1.00 95.50 263 ASN A C 1
ATOM 2059 O O . ASN A 1 263 ? -8.659 -20.927 -14.251 1.00 95.50 263 ASN A O 1
ATOM 2063 N N . HIS A 1 264 ? -8.106 -18.759 -14.289 1.00 97.06 264 HIS A N 1
ATOM 2064 C CA . HIS A 1 264 ? -6.673 -18.998 -14.437 1.00 97.06 264 HIS A CA 1
ATOM 2065 C C . HIS A 1 264 ? -6.073 -19.699 -13.204 1.00 97.06 264 HIS A C 1
ATOM 2067 O O . HIS A 1 264 ? -6.477 -19.431 -12.071 1.00 97.06 264 HIS A O 1
ATOM 2073 N N . GLU A 1 265 ? -5.071 -20.565 -13.405 1.00 96.19 265 GLU A N 1
ATOM 2074 C CA . GLU A 1 265 ? -4.445 -21.348 -12.325 1.00 96.19 265 GLU A CA 1
ATOM 2075 C C . GLU A 1 265 ? -3.793 -20.472 -11.241 1.00 96.19 265 GLU A C 1
ATOM 2077 O O . GLU A 1 265 ? -3.965 -20.708 -10.042 1.00 96.19 265 GLU A O 1
ATOM 2082 N N . LYS A 1 266 ? -3.085 -19.417 -11.658 1.00 97.44 266 LYS A N 1
ATOM 2083 C CA . LYS A 1 266 ? -2.429 -18.452 -10.767 1.00 97.44 266 LYS A CA 1
ATOM 2084 C C . LYS A 1 266 ? -3.430 -17.480 -10.157 1.00 97.44 266 LYS A C 1
ATOM 2086 O O . LYS A 1 266 ? -4.187 -16.833 -10.880 1.00 97.44 266 LYS A O 1
ATOM 2091 N N . SER A 1 267 ? -3.383 -17.329 -8.837 1.00 97.25 267 SER A N 1
ATOM 2092 C CA . SER A 1 267 ? -4.241 -16.396 -8.099 1.00 97.25 267 SER A CA 1
ATOM 2093 C C . SER A 1 267 ? -3.981 -14.932 -8.443 1.00 97.25 267 SER A C 1
ATOM 2095 O O . SER A 1 267 ? -4.907 -14.134 -8.440 1.00 97.25 267 SER A O 1
ATOM 2097 N N . GLU A 1 268 ? -2.741 -14.588 -8.772 1.00 97.38 268 GLU A N 1
ATOM 2098 C CA . GLU A 1 268 ? -2.271 -13.250 -9.121 1.00 97.38 268 GLU A CA 1
ATOM 2099 C C . GLU A 1 268 ? -2.999 -12.734 -10.365 1.00 97.38 268 GLU A C 1
ATOM 2101 O O . GLU A 1 268 ? -3.491 -11.611 -10.383 1.00 97.38 268 GLU A O 1
ATOM 2106 N N . VAL A 1 269 ? -3.163 -13.605 -11.366 1.00 97.69 269 VAL A N 1
ATOM 2107 C CA . VAL A 1 269 ? -3.935 -13.312 -12.578 1.00 97.69 269 VAL A CA 1
ATOM 2108 C C . VAL A 1 269 ? -5.409 -13.092 -12.249 1.00 97.69 269 VAL A C 1
ATOM 2110 O O . VAL A 1 269 ? -6.014 -12.148 -12.753 1.00 97.69 269 VAL A O 1
ATOM 2113 N N . ARG A 1 270 ? -5.997 -13.942 -11.396 1.00 98.06 270 ARG A N 1
ATOM 2114 C CA . ARG A 1 270 ? -7.409 -13.816 -11.003 1.00 98.06 270 ARG A CA 1
ATOM 2115 C C . ARG A 1 270 ? -7.667 -12.508 -10.254 1.00 98.06 270 ARG A C 1
ATOM 2117 O O . ARG A 1 270 ? -8.641 -11.831 -10.566 1.00 98.06 270 ARG A O 1
ATOM 2124 N N . VAL A 1 271 ? -6.786 -12.131 -9.321 1.00 97.81 271 VAL A N 1
ATOM 2125 C CA . VAL A 1 271 ? -6.845 -10.846 -8.599 1.00 97.81 271 VAL A CA 1
ATOM 2126 C C . VAL A 1 271 ? -6.820 -9.679 -9.582 1.00 97.81 271 VAL A C 1
ATOM 2128 O O . VAL A 1 271 ? -7.730 -8.851 -9.552 1.00 97.81 271 VAL A O 1
ATOM 2131 N N . GLU A 1 272 ? -5.829 -9.649 -10.476 1.00 97.62 272 GLU A N 1
ATOM 2132 C CA . GLU A 1 272 ? -5.683 -8.577 -11.463 1.00 97.62 272 GLU A CA 1
ATOM 2133 C C . GLU A 1 272 ? -6.925 -8.471 -12.357 1.00 97.62 272 GLU A C 1
ATOM 2135 O O . GLU A 1 272 ? -7.487 -7.394 -12.539 1.00 97.62 272 GLU A O 1
ATOM 2140 N N . CYS A 1 273 ? -7.432 -9.601 -12.859 1.00 97.44 273 CYS A N 1
ATOM 2141 C CA . CYS A 1 273 ? -8.628 -9.611 -13.698 1.00 97.44 273 CYS A CA 1
ATOM 2142 C C . CYS A 1 273 ? -9.859 -9.069 -12.956 1.00 97.44 273 CYS A C 1
ATOM 2144 O O . CYS A 1 273 ? -10.628 -8.315 -13.545 1.00 97.44 273 CYS A O 1
ATOM 2146 N N . ILE A 1 274 ? -10.046 -9.391 -11.670 1.00 97.81 274 ILE A N 1
ATOM 2147 C CA . ILE A 1 274 ? -11.146 -8.830 -10.866 1.00 97.81 274 ILE A CA 1
ATOM 2148 C C . ILE A 1 274 ? -11.008 -7.311 -10.726 1.00 97.81 274 ILE A C 1
ATOM 2150 O O . ILE A 1 274 ? -11.993 -6.593 -10.900 1.00 97.81 274 ILE A O 1
ATOM 2154 N N . GLN A 1 275 ? -9.804 -6.817 -10.434 1.00 96.25 275 GLN A N 1
ATOM 2155 C CA . GLN A 1 275 ? -9.540 -5.384 -10.275 1.00 96.25 275 GLN A CA 1
ATOM 2156 C C . GLN A 1 275 ? -9.772 -4.622 -11.584 1.00 96.25 275 GLN A C 1
ATOM 2158 O O . GLN A 1 275 ? -10.434 -3.581 -11.599 1.00 96.25 275 GLN A O 1
ATOM 2163 N N . VAL A 1 276 ? -9.300 -5.177 -12.701 1.00 96.25 276 VAL A N 1
ATOM 2164 C CA . VAL A 1 276 ? -9.533 -4.633 -14.039 1.00 96.25 276 VAL A CA 1
ATOM 2165 C C . VAL A 1 276 ? -11.024 -4.626 -14.381 1.00 96.25 276 VAL A C 1
ATOM 2167 O O . VAL A 1 276 ? -11.537 -3.608 -14.843 1.00 96.25 276 VAL A O 1
ATOM 2170 N N . LEU A 1 277 ? -11.749 -5.717 -14.125 1.00 96.62 277 LEU A N 1
ATOM 2171 C CA . LEU A 1 277 ? -13.194 -5.785 -14.364 1.00 96.62 277 LEU A CA 1
ATOM 2172 C C . LEU A 1 277 ? -13.958 -4.748 -13.527 1.00 96.62 277 LEU A C 1
ATOM 2174 O O . LEU A 1 277 ? -14.849 -4.076 -14.051 1.00 96.62 277 LEU A O 1
ATOM 2178 N N . ALA A 1 278 ? -13.559 -4.548 -12.267 1.00 94.44 278 ALA A N 1
ATOM 2179 C CA . ALA A 1 278 ? -14.131 -3.520 -11.403 1.00 94.44 278 ALA A CA 1
ATOM 2180 C C . ALA A 1 278 ? -13.895 -2.108 -11.958 1.00 94.44 278 ALA A C 1
ATOM 2182 O O . ALA A 1 278 ? -14.796 -1.271 -11.922 1.00 94.44 278 ALA A O 1
ATOM 2183 N N . LYS A 1 279 ? -12.708 -1.851 -12.524 1.00 94.00 279 LYS A N 1
ATOM 2184 C CA . LYS A 1 279 ? -12.376 -0.586 -13.195 1.00 94.00 279 LYS A CA 1
ATOM 2185 C C . LYS A 1 279 ? -13.208 -0.359 -14.460 1.00 94.00 279 LYS A C 1
ATOM 2187 O O . LYS A 1 279 ? -13.628 0.770 -14.705 1.00 94.00 279 LYS A O 1
ATOM 2192 N N . LEU A 1 280 ? -13.453 -1.408 -15.251 1.00 93.81 280 LEU A N 1
ATOM 2193 C CA . LEU A 1 280 ? -14.321 -1.342 -16.434 1.00 93.81 280 LEU A CA 1
ATOM 2194 C C . LEU A 1 280 ? -15.797 -1.129 -16.061 1.00 93.81 280 LEU A C 1
ATOM 2196 O O . LEU A 1 280 ? -16.551 -0.572 -16.856 1.00 93.81 280 LEU A O 1
ATOM 2200 N N . ASN A 1 281 ? -16.192 -1.536 -14.850 1.00 92.94 281 ASN A N 1
ATOM 2201 C CA . ASN A 1 281 ? -17.519 -1.327 -14.270 1.00 92.94 281 ASN A CA 1
ATOM 2202 C C . ASN A 1 281 ? -18.676 -1.842 -15.156 1.00 92.94 281 ASN A C 1
ATOM 2204 O O . ASN A 1 281 ? -19.747 -1.238 -15.241 1.00 92.94 281 ASN A O 1
ATOM 2208 N N . ASP A 1 282 ? -18.456 -2.968 -15.841 1.00 95.31 282 ASP A N 1
ATOM 2209 C CA . ASP A 1 282 ? -19.470 -3.628 -16.663 1.00 95.31 282 ASP A CA 1
ATOM 2210 C C . ASP A 1 282 ? -20.264 -4.644 -15.830 1.00 95.31 282 ASP A C 1
ATOM 2212 O O . ASP A 1 282 ? -19.702 -5.505 -15.150 1.00 95.31 282 ASP A O 1
ATOM 2216 N N . LYS A 1 283 ? -21.597 -4.583 -15.918 1.00 94.19 283 LYS A N 1
ATOM 2217 C CA . LYS A 1 283 ? -22.506 -5.434 -15.133 1.00 94.19 283 LYS A CA 1
ATOM 2218 C C . LYS A 1 283 ? -22.313 -6.932 -15.374 1.00 94.19 283 LYS A C 1
ATOM 2220 O O . LYS A 1 283 ? -22.623 -7.727 -14.488 1.00 94.19 283 LYS A O 1
ATOM 2225 N N . ARG A 1 284 ? -21.792 -7.336 -16.539 1.00 95.88 284 ARG A N 1
ATOM 2226 C CA . ARG A 1 284 ? -21.494 -8.746 -16.847 1.00 95.88 284 ARG A CA 1
ATOM 2227 C C . ARG A 1 284 ? -20.490 -9.355 -15.868 1.00 95.88 284 ARG A C 1
ATOM 2229 O O . ARG A 1 284 ? -20.529 -10.562 -15.647 1.00 95.88 284 ARG A O 1
ATOM 2236 N N . ALA A 1 285 ? -19.639 -8.538 -15.246 1.00 96.12 285 ALA A N 1
ATOM 2237 C CA . ALA A 1 285 ? -18.627 -8.987 -14.297 1.00 96.12 285 ALA A CA 1
ATOM 2238 C C . ALA A 1 285 ? -19.161 -9.249 -12.877 1.00 96.12 285 ALA A C 1
ATOM 2240 O O . ALA A 1 285 ? -18.488 -9.923 -12.102 1.00 96.12 285 ALA A O 1
ATOM 2241 N N . ILE A 1 286 ? -20.375 -8.795 -12.538 1.00 96.38 286 ILE A N 1
ATOM 2242 C CA . ILE A 1 286 ? -20.925 -8.903 -11.175 1.00 96.38 286 ILE A CA 1
ATOM 2243 C C . ILE A 1 286 ? -21.071 -10.367 -10.741 1.00 96.38 286 ILE A C 1
ATOM 2245 O O . ILE A 1 286 ? -20.572 -10.747 -9.685 1.00 96.38 286 ILE A O 1
ATOM 2249 N N . ILE A 1 287 ? -21.723 -11.210 -11.551 1.00 97.19 287 ILE A N 1
ATOM 2250 C CA . ILE A 1 287 ? -21.922 -12.632 -11.217 1.00 97.19 287 ILE A CA 1
ATOM 2251 C C . ILE A 1 287 ? -20.582 -13.393 -11.141 1.00 97.19 287 ILE A C 1
ATOM 2253 O O . ILE A 1 287 ? -20.365 -14.101 -10.156 1.00 97.19 287 ILE A O 1
ATOM 2257 N N . PRO A 1 288 ? -19.646 -13.239 -12.100 1.00 97.75 288 PRO A N 1
ATOM 2258 C CA . PRO A 1 288 ? -18.298 -13.789 -11.967 1.00 97.75 288 PRO A CA 1
ATOM 2259 C C . PRO A 1 288 ? -17.558 -13.332 -10.703 1.00 97.75 288 PRO A C 1
ATOM 2261 O O . PRO A 1 288 ? -16.945 -14.162 -10.034 1.00 97.75 288 PRO A O 1
ATOM 2264 N N . SER A 1 289 ? -17.658 -12.054 -10.321 1.00 97.19 289 SER A N 1
ATOM 2265 C CA . SER A 1 289 ? -17.096 -11.565 -9.059 1.00 97.19 289 SER A CA 1
ATOM 2266 C C . SER A 1 289 ? -17.767 -12.229 -7.849 1.00 97.19 289 SER A C 1
ATOM 2268 O O . SER A 1 289 ? -17.059 -12.732 -6.982 1.00 97.19 289 SER A O 1
ATOM 2270 N N . ILE A 1 290 ? -19.100 -12.357 -7.810 1.00 97.88 290 ILE A N 1
ATOM 2271 C CA . ILE A 1 290 ? -19.803 -13.102 -6.744 1.00 97.88 290 ILE A CA 1
ATOM 2272 C C . ILE A 1 290 ? -19.270 -14.536 -6.628 1.00 97.88 290 ILE A C 1
ATOM 2274 O O . ILE A 1 290 ? -19.013 -15.009 -5.521 1.00 97.88 290 ILE A O 1
ATOM 2278 N N . ASN A 1 291 ? -19.052 -15.222 -7.751 1.00 97.12 291 ASN A N 1
ATOM 2279 C CA . ASN A 1 291 ? -18.499 -16.575 -7.742 1.00 97.12 291 ASN A CA 1
ATOM 2280 C C . ASN A 1 291 ? -17.078 -16.609 -7.154 1.00 97.12 291 ASN A C 1
ATOM 2282 O O . ASN A 1 291 ? -16.771 -17.512 -6.372 1.00 97.12 291 ASN A O 1
ATOM 2286 N N . ALA A 1 292 ? -16.255 -15.597 -7.451 1.00 97.31 292 ALA A N 1
ATOM 2287 C CA . ALA A 1 292 ? -14.893 -15.455 -6.934 1.00 97.31 292 ALA A CA 1
ATOM 2288 C C . ALA A 1 292 ? -14.808 -15.210 -5.412 1.00 97.31 292 ALA A C 1
ATOM 2290 O O . ALA A 1 292 ? -13.729 -15.343 -4.839 1.00 97.31 292 ALA A O 1
ATOM 2291 N N . LEU A 1 293 ? -15.924 -14.935 -4.719 1.00 97.50 293 LEU A N 1
ATOM 2292 C CA . LEU A 1 293 ? -15.955 -14.956 -3.247 1.00 97.50 293 LEU A CA 1
ATOM 2293 C C . LEU A 1 293 ? -15.730 -16.361 -2.660 1.00 97.50 293 LEU A C 1
ATOM 2295 O O . LEU A 1 293 ? -15.434 -16.485 -1.476 1.00 97.50 293 LEU A O 1
ATOM 2299 N N . ASN A 1 294 ? -15.864 -17.417 -3.470 1.00 96.56 294 ASN A N 1
ATOM 2300 C CA . ASN A 1 294 ? -15.586 -18.801 -3.071 1.00 96.56 294 ASN A CA 1
ATOM 2301 C C . ASN A 1 294 ? -14.207 -19.291 -3.556 1.00 96.56 294 ASN A C 1
ATOM 2303 O O . ASN A 1 294 ? -13.966 -20.498 -3.584 1.00 96.56 294 ASN A O 1
ATOM 2307 N N . ASP A 1 295 ? -13.322 -18.389 -3.991 1.00 97.75 295 ASP A N 1
ATOM 2308 C CA . ASP A 1 295 ? -11.984 -18.758 -4.459 1.00 97.75 295 ASP A CA 1
ATOM 2309 C C . ASP A 1 295 ? -11.138 -19.365 -3.322 1.00 97.75 295 ASP A C 1
ATOM 2311 O O . ASP A 1 295 ? -11.188 -18.869 -2.196 1.00 97.75 295 ASP A O 1
ATOM 2315 N N . PRO A 1 296 ? -10.314 -20.400 -3.575 1.00 95.44 296 PRO A N 1
ATOM 2316 C CA . PRO A 1 296 ? -9.451 -20.980 -2.543 1.00 95.44 296 PRO A CA 1
ATOM 2317 C C . PRO A 1 296 ? -8.418 -19.994 -1.977 1.00 95.44 296 PRO A C 1
ATOM 2319 O O . PRO A 1 296 ? -7.897 -20.204 -0.880 1.00 95.44 296 PRO A O 1
ATOM 2322 N N . LYS A 1 297 ? -8.070 -18.932 -2.713 1.00 97.44 297 LYS A N 1
ATOM 2323 C CA . LYS A 1 297 ? -7.103 -17.933 -2.273 1.00 97.44 297 LYS A CA 1
ATOM 2324 C C . LYS A 1 297 ? -7.813 -16.698 -1.721 1.00 97.44 297 LYS A C 1
ATOM 2326 O O . LYS A 1 297 ? -8.448 -15.944 -2.452 1.00 97.44 297 LYS A O 1
ATOM 2331 N N . PHE A 1 298 ? -7.563 -16.400 -0.445 1.00 95.69 298 PHE A N 1
ATOM 2332 C CA . PHE A 1 298 ? -8.144 -15.237 0.236 1.00 95.69 298 PHE A CA 1
ATOM 2333 C C . PHE A 1 298 ? -7.871 -13.889 -0.462 1.00 95.69 298 PHE A C 1
ATOM 2335 O O . PHE A 1 298 ? -8.708 -12.997 -0.383 1.00 95.69 298 PHE A O 1
ATOM 2342 N N . SER A 1 299 ? -6.743 -13.723 -1.171 1.00 97.12 299 SER A N 1
ATOM 2343 C CA . SER A 1 299 ? -6.447 -12.486 -1.913 1.00 97.12 299 SER A CA 1
ATOM 2344 C C . SER A 1 299 ? -7.427 -12.245 -3.065 1.00 97.12 299 SER A C 1
ATOM 2346 O O . SER A 1 299 ? -7.777 -11.100 -3.333 1.00 97.12 299 SER A O 1
ATOM 2348 N N . VAL A 1 300 ? -7.916 -13.314 -3.705 1.00 97.88 300 VAL A N 1
ATOM 2349 C CA . VAL A 1 300 ? -8.951 -13.240 -4.748 1.00 97.88 300 VAL A CA 1
ATOM 2350 C C . VAL A 1 300 ? -10.301 -12.880 -4.127 1.00 97.88 300 VAL A C 1
ATOM 2352 O O . VAL A 1 300 ? -11.005 -12.024 -4.658 1.00 97.88 300 VAL A O 1
ATOM 2355 N N . ILE A 1 301 ? -10.630 -13.459 -2.966 1.00 98.06 301 ILE A N 1
ATOM 2356 C CA . ILE A 1 301 ? -11.859 -13.130 -2.227 1.00 98.06 301 ILE A CA 1
ATOM 2357 C C . ILE A 1 301 ? -11.878 -11.646 -1.832 1.00 98.06 301 ILE A C 1
ATOM 2359 O O . ILE A 1 301 ? -12.889 -10.980 -2.029 1.00 98.06 301 ILE A O 1
ATOM 2363 N N . ILE A 1 302 ? -10.764 -11.114 -1.314 1.00 97.81 302 ILE A N 1
ATOM 2364 C CA . ILE A 1 302 ? -10.625 -9.691 -0.954 1.00 97.81 302 ILE A CA 1
ATOM 2365 C C . ILE A 1 302 ? -10.855 -8.804 -2.182 1.00 97.81 302 ILE A C 1
ATOM 2367 O O . ILE A 1 302 ? -11.698 -7.911 -2.131 1.00 97.81 302 ILE A O 1
ATOM 2371 N N . ALA A 1 303 ? -10.169 -9.088 -3.295 1.00 97.62 303 ALA A N 1
ATOM 2372 C CA . ALA A 1 303 ? -10.343 -8.335 -4.538 1.00 97.62 303 ALA A CA 1
ATOM 2373 C C . ALA A 1 303 ? -11.795 -8.391 -5.040 1.00 97.62 303 ALA A C 1
ATOM 2375 O O . ALA A 1 303 ? -12.339 -7.383 -5.490 1.00 97.62 303 ALA A O 1
ATOM 2376 N N . SER A 1 304 ? -12.447 -9.553 -4.925 1.00 98.12 304 SER A N 1
ATOM 2377 C CA . SER A 1 304 ? -13.859 -9.713 -5.271 1.00 98.12 304 SER A CA 1
ATOM 2378 C C . SER A 1 304 ? -14.777 -8.884 -4.373 1.00 98.12 304 SER A C 1
ATOM 2380 O O . SER A 1 304 ? -15.623 -8.149 -4.880 1.00 98.12 304 SER A O 1
ATOM 2382 N N . ALA A 1 305 ? -14.607 -8.953 -3.052 1.00 97.94 305 ALA A N 1
ATOM 2383 C CA . ALA A 1 305 ? -15.417 -8.188 -2.112 1.00 97.94 305 ALA A CA 1
ATOM 2384 C C . ALA A 1 305 ? -15.299 -6.680 -2.377 1.00 97.94 305 ALA A C 1
ATOM 2386 O O . ALA A 1 305 ? -16.314 -5.982 -2.449 1.00 97.94 305 ALA A O 1
ATOM 2387 N N . GLU A 1 306 ? -14.079 -6.192 -2.612 1.00 97.44 306 GLU A N 1
ATOM 2388 C CA . GLU A 1 306 ? -13.836 -4.801 -2.986 1.00 97.44 306 GLU A CA 1
ATOM 2389 C C . GLU A 1 306 ? -14.553 -4.431 -4.296 1.00 97.44 306 GLU A C 1
ATOM 2391 O O . GLU A 1 306 ? -15.273 -3.426 -4.344 1.00 97.44 306 GLU A O 1
ATOM 2396 N N . ALA A 1 307 ? -14.404 -5.258 -5.338 1.00 96.94 307 ALA A N 1
ATOM 2397 C CA . ALA A 1 307 ? -15.048 -5.064 -6.636 1.00 96.94 307 ALA A CA 1
ATOM 2398 C C . ALA A 1 307 ? -16.578 -5.004 -6.518 1.00 96.94 307 ALA A C 1
ATOM 2400 O O . ALA A 1 307 ? -17.205 -4.091 -7.049 1.00 96.94 307 ALA A O 1
ATOM 2401 N N . LEU A 1 308 ? -17.182 -5.923 -5.760 1.00 97.56 308 LEU A N 1
ATOM 2402 C CA . LEU A 1 308 ? -18.626 -5.972 -5.513 1.00 97.56 308 LEU A CA 1
ATOM 2403 C C . LEU A 1 308 ? -19.139 -4.727 -4.788 1.00 97.56 308 LEU A C 1
ATOM 2405 O O . LEU A 1 308 ? -20.184 -4.187 -5.155 1.00 97.56 308 LEU A O 1
ATOM 2409 N N . GLY A 1 309 ? -18.379 -4.225 -3.812 1.00 95.31 309 GLY A N 1
ATOM 2410 C CA . GLY A 1 309 ? -18.676 -2.950 -3.168 1.00 95.31 309 GLY A CA 1
ATOM 2411 C C . GLY A 1 309 ? -18.617 -1.761 -4.135 1.00 95.31 309 GLY A C 1
ATOM 2412 O O . GLY A 1 309 ? -19.390 -0.818 -3.978 1.00 95.31 309 GLY A O 1
ATOM 2413 N N . ASN A 1 310 ? -17.729 -1.802 -5.135 1.00 94.25 310 ASN A N 1
ATOM 2414 C CA . ASN A 1 310 ? -17.583 -0.749 -6.145 1.00 94.25 310 ASN A CA 1
ATOM 2415 C C . ASN A 1 310 ? -18.664 -0.810 -7.239 1.00 94.25 310 ASN A C 1
ATOM 2417 O O . ASN A 1 310 ? -19.116 0.246 -7.678 1.00 94.25 310 ASN A O 1
ATOM 2421 N N . TYR A 1 311 ? -19.120 -2.004 -7.642 1.00 94.06 311 TYR A N 1
ATOM 2422 C CA . TYR A 1 311 ? -20.226 -2.144 -8.603 1.00 94.06 311 TYR A CA 1
ATOM 2423 C C . TYR A 1 311 ? -21.544 -1.572 -8.065 1.00 94.06 311 TYR A C 1
ATOM 2425 O O . TYR A 1 311 ? -22.380 -1.111 -8.841 1.00 94.06 311 TYR A O 1
ATOM 2433 N N . GLY A 1 312 ? -21.754 -1.612 -6.744 1.00 92.44 312 GLY A N 1
ATOM 2434 C CA . GLY A 1 312 ? -22.971 -1.083 -6.125 1.00 92.44 312 GLY A CA 1
ATOM 2435 C C . GLY A 1 312 ? -24.204 -1.984 -6.274 1.00 92.44 312 GLY A C 1
ATOM 2436 O O . GLY A 1 312 ? -25.320 -1.534 -6.016 1.00 92.44 312 GLY A O 1
ATOM 2437 N N . ASP A 1 313 ? -24.035 -3.236 -6.713 1.00 93.94 313 ASP A N 1
ATOM 2438 C CA . ASP A 1 313 ? -25.152 -4.144 -6.983 1.00 93.94 313 ASP A CA 1
ATOM 2439 C C . ASP A 1 313 ? -25.650 -4.843 -5.708 1.00 93.94 313 ASP A C 1
ATOM 2441 O O . ASP A 1 313 ? -24.911 -5.540 -5.007 1.00 93.94 313 ASP A O 1
ATOM 2445 N N . ILE A 1 314 ? -26.942 -4.683 -5.417 1.00 92.94 314 ILE A N 1
ATOM 2446 C CA . ILE A 1 314 ? -27.583 -5.228 -4.213 1.00 92.94 314 ILE A CA 1
ATOM 2447 C C . ILE A 1 314 ? -27.689 -6.763 -4.203 1.00 92.94 314 ILE A C 1
ATOM 2449 O O . ILE A 1 314 ? -27.964 -7.353 -3.154 1.00 92.94 314 ILE A O 1
ATOM 2453 N N . GLY A 1 315 ? -27.489 -7.426 -5.344 1.00 93.94 315 GLY A N 1
ATOM 2454 C CA . GLY A 1 315 ? -27.417 -8.881 -5.456 1.00 93.94 315 GLY A CA 1
ATOM 2455 C C . GLY A 1 315 ? -26.160 -9.467 -4.809 1.00 93.94 315 GLY A C 1
ATOM 2456 O O . GLY A 1 315 ? -26.154 -10.638 -4.437 1.00 93.94 315 GLY A O 1
ATOM 2457 N N . ALA A 1 316 ? -25.120 -8.654 -4.591 1.00 96.25 316 ALA A N 1
ATOM 2458 C CA . ALA A 1 316 ? -23.891 -9.074 -3.921 1.00 96.25 316 ALA A CA 1
ATOM 2459 C C . ALA A 1 316 ? -24.029 -9.207 -2.393 1.00 96.25 316 ALA A C 1
ATOM 2461 O O . ALA A 1 316 ? -23.154 -9.777 -1.744 1.00 96.25 316 ALA A O 1
ATOM 2462 N N . ILE A 1 317 ? -25.119 -8.707 -1.803 1.00 96.62 317 ILE A N 1
ATOM 2463 C CA . ILE A 1 317 ? -25.263 -8.583 -0.345 1.00 96.62 317 ILE A CA 1
ATOM 2464 C C . ILE A 1 317 ? -25.292 -9.938 0.357 1.00 96.62 317 ILE A C 1
ATOM 2466 O O . ILE A 1 317 ? -24.520 -10.147 1.289 1.00 96.62 317 ILE A O 1
ATOM 2470 N N . ASP A 1 318 ? -26.140 -10.866 -0.084 1.00 97.12 318 ASP A N 1
ATOM 2471 C CA . ASP A 1 318 ? -26.255 -12.173 0.573 1.00 97.12 318 ASP A CA 1
ATOM 2472 C C . ASP A 1 318 ? -24.960 -13.009 0.425 1.00 97.12 318 ASP A C 1
ATOM 2474 O O . ASP A 1 318 ? -24.507 -13.584 1.421 1.00 97.12 318 ASP A O 1
ATOM 2478 N N . PRO A 1 319 ? -24.279 -13.023 -0.745 1.00 97.88 319 PRO A N 1
ATOM 2479 C CA . PRO A 1 319 ? -22.935 -13.593 -0.873 1.00 97.88 319 PRO A CA 1
ATOM 2480 C C . PRO A 1 319 ? -21.887 -12.964 0.057 1.00 97.88 319 PRO A C 1
ATOM 2482 O O . PRO A 1 319 ? -21.120 -13.689 0.697 1.00 97.88 319 PRO A O 1
ATOM 2485 N N . LEU A 1 320 ? -21.860 -11.634 0.180 1.00 97.81 320 LEU A N 1
ATOM 2486 C CA . LEU A 1 320 ? -20.940 -10.934 1.083 1.00 97.81 320 LEU A CA 1
ATOM 2487 C C . LEU A 1 320 ? -21.233 -11.269 2.552 1.00 97.81 320 LEU A C 1
ATOM 2489 O O . LEU A 1 320 ? -20.307 -11.561 3.304 1.00 97.81 320 LEU A O 1
ATOM 2493 N N . ILE A 1 321 ? -22.511 -11.314 2.948 1.00 97.94 321 ILE A N 1
ATOM 2494 C CA . ILE A 1 321 ? -22.941 -11.730 4.292 1.00 97.94 321 ILE A CA 1
ATOM 2495 C C . ILE A 1 321 ? -22.478 -13.157 4.595 1.00 97.94 321 ILE A C 1
ATOM 2497 O O . ILE A 1 321 ? -21.960 -13.413 5.678 1.00 97.94 321 ILE A O 1
ATOM 2501 N N . LYS A 1 322 ? -22.619 -14.091 3.647 1.00 97.50 322 LYS A N 1
ATOM 2502 C CA . LYS A 1 322 ? -22.135 -15.469 3.821 1.00 97.50 322 LYS A CA 1
ATOM 2503 C C . LYS A 1 322 ? -20.619 -15.507 4.061 1.00 97.50 322 LYS A C 1
ATOM 2505 O O . LYS A 1 322 ? -20.153 -16.274 4.905 1.00 97.50 322 LYS A O 1
ATOM 2510 N N . THR A 1 323 ? -19.875 -14.657 3.354 1.00 97.31 323 THR A N 1
ATOM 2511 C CA . THR A 1 323 ? -18.405 -14.566 3.405 1.00 97.31 323 THR A CA 1
ATOM 2512 C C . THR A 1 323 ? -17.889 -13.930 4.706 1.00 97.31 323 THR A C 1
ATOM 2514 O O . THR A 1 323 ? -16.727 -14.113 5.063 1.00 97.31 323 THR A O 1
ATOM 2517 N N . LEU A 1 324 ? -18.753 -13.291 5.507 1.00 97.00 324 LEU A N 1
ATOM 2518 C CA . LEU A 1 324 ? -18.404 -12.839 6.863 1.00 97.00 324 LEU A CA 1
ATOM 2519 C C . LEU A 1 324 ? -18.000 -13.984 7.807 1.00 97.00 324 LEU A C 1
ATOM 2521 O O . LEU A 1 324 ? -17.365 -13.727 8.819 1.00 97.00 324 LEU A O 1
ATOM 2525 N N . ASN A 1 325 ? -18.303 -15.244 7.482 1.00 95.38 325 ASN A N 1
ATOM 2526 C CA . ASN A 1 325 ? -17.868 -16.406 8.269 1.00 95.38 325 ASN A CA 1
ATOM 2527 C C . ASN A 1 325 ? -16.496 -16.964 7.843 1.00 95.38 325 ASN A C 1
ATOM 2529 O O . ASN A 1 325 ? -16.119 -18.056 8.263 1.00 95.38 325 ASN A O 1
ATOM 2533 N N . HIS A 1 326 ? -15.764 -16.268 6.971 1.00 96.38 326 HIS A N 1
ATOM 2534 C CA . HIS A 1 326 ? -14.469 -16.732 6.482 1.00 96.38 326 HIS A CA 1
ATOM 2535 C C . HIS A 1 326 ? -13.412 -16.765 7.601 1.00 96.38 326 HIS A C 1
ATOM 2537 O O . HIS A 1 326 ? -13.388 -15.893 8.470 1.00 96.38 326 HIS A O 1
ATOM 2543 N N . GLU A 1 327 ? -12.493 -17.737 7.560 1.00 94.12 327 GLU A N 1
ATOM 2544 C CA . GLU A 1 327 ? -11.464 -17.944 8.596 1.00 94.12 327 GLU A CA 1
ATOM 2545 C C . GLU A 1 327 ? -10.521 -16.739 8.776 1.00 94.12 327 GLU A C 1
ATOM 2547 O O . GLU A 1 327 ? -10.175 -16.363 9.898 1.00 94.12 327 GLU A O 1
ATOM 2552 N N . LYS A 1 328 ? -10.137 -16.089 7.671 1.00 94.38 328 LYS A N 1
ATOM 2553 C CA . LYS A 1 328 ? -9.246 -14.918 7.656 1.00 94.38 328 LYS A CA 1
ATOM 2554 C C . LYS A 1 328 ? -9.983 -13.628 8.006 1.00 94.38 328 LYS A C 1
ATOM 2556 O O . LYS A 1 328 ? -10.970 -13.289 7.354 1.00 94.38 328 LYS A O 1
ATOM 2561 N N . SER A 1 329 ? -9.458 -12.876 8.972 1.00 95.12 329 SER A N 1
ATOM 2562 C CA . SER A 1 329 ? -10.014 -11.584 9.397 1.00 95.12 329 SER A CA 1
ATOM 2563 C C . SER A 1 329 ? -9.992 -10.528 8.296 1.00 95.12 329 SER A C 1
ATOM 2565 O O . SER A 1 329 ? -10.916 -9.731 8.199 1.00 95.12 329 SER A O 1
ATOM 2567 N N . GLU A 1 330 ? -8.984 -10.548 7.428 1.00 95.88 330 GLU A N 1
ATOM 2568 C CA . GLU A 1 330 ? -8.799 -9.612 6.319 1.00 95.88 330 GLU A CA 1
ATOM 2569 C C . GLU A 1 330 ? -9.958 -9.708 5.321 1.00 95.88 330 GLU A C 1
ATOM 2571 O O . GLU A 1 330 ? -10.488 -8.692 4.875 1.00 95.88 330 GLU A O 1
ATOM 2576 N N . VAL A 1 331 ? -10.410 -10.936 5.043 1.00 97.12 331 VAL A N 1
ATOM 2577 C CA . VAL A 1 331 ? -11.585 -11.199 4.204 1.00 97.12 331 VAL A CA 1
ATOM 2578 C C . VAL A 1 331 ? -12.850 -10.650 4.861 1.00 97.12 331 VAL A C 1
ATOM 2580 O O . VAL A 1 331 ? -13.638 -9.974 4.199 1.00 97.12 331 VAL A O 1
ATOM 2583 N N . ARG A 1 332 ? -13.039 -10.898 6.165 1.00 97.62 332 ARG A N 1
ATOM 2584 C CA . ARG A 1 332 ? -14.207 -10.402 6.910 1.00 97.62 332 ARG A CA 1
ATOM 2585 C C . ARG A 1 332 ? -14.256 -8.874 6.916 1.00 97.62 332 ARG A C 1
ATOM 2587 O O . ARG A 1 332 ? -15.301 -8.303 6.617 1.00 97.62 332 ARG A O 1
ATOM 2594 N N . VAL A 1 333 ? -13.125 -8.213 7.177 1.00 96.94 333 VAL A N 1
ATOM 2595 C CA . VAL A 1 333 ? -12.996 -6.746 7.134 1.00 96.94 333 VAL A CA 1
ATOM 2596 C C . VAL A 1 333 ? -13.363 -6.200 5.756 1.00 96.94 333 VAL A C 1
ATOM 2598 O O . VAL A 1 333 ? -14.133 -5.242 5.672 1.00 96.94 333 VAL A O 1
ATOM 2601 N N . GLU A 1 334 ? -12.855 -6.795 4.674 1.00 97.69 334 GLU A N 1
ATOM 2602 C CA . GLU A 1 334 ? -13.159 -6.295 3.331 1.00 97.69 334 GLU A CA 1
ATOM 2603 C C . GLU A 1 334 ? -14.632 -6.507 2.957 1.00 97.69 334 GLU A C 1
ATOM 2605 O O . GLU A 1 334 ? -15.268 -5.604 2.413 1.00 97.69 334 GLU A O 1
ATOM 2610 N N . CYS A 1 335 ? -15.232 -7.633 3.357 1.00 97.75 335 CYS A N 1
ATOM 2611 C CA . CYS A 1 335 ? -16.670 -7.855 3.201 1.00 97.75 335 CYS A CA 1
ATOM 2612 C C . CYS A 1 335 ? -17.497 -6.805 3.959 1.00 97.75 335 CYS A C 1
ATOM 2614 O O . CYS A 1 335 ? -18.475 -6.290 3.418 1.00 97.75 335 CYS A O 1
ATOM 2616 N N . ILE A 1 336 ? -17.095 -6.426 5.178 1.00 97.69 336 ILE A N 1
ATOM 2617 C CA . ILE A 1 336 ? -17.760 -5.362 5.949 1.00 97.69 336 ILE A CA 1
ATOM 2618 C C . ILE A 1 336 ? -17.676 -4.018 5.217 1.00 97.69 336 ILE A C 1
ATOM 2620 O O . ILE A 1 336 ? -18.685 -3.323 5.089 1.00 97.69 336 ILE A O 1
ATOM 2624 N N . LYS A 1 337 ? -16.502 -3.652 4.686 1.00 97.06 337 LYS A N 1
ATOM 2625 C CA . LYS A 1 337 ? -16.340 -2.417 3.901 1.00 97.06 337 LYS A CA 1
ATOM 2626 C C . LYS A 1 337 ? -17.193 -2.428 2.633 1.00 97.06 337 LYS A C 1
ATOM 2628 O O . LYS A 1 337 ? -17.797 -1.404 2.307 1.00 97.06 337 LYS A O 1
ATOM 2633 N N . ALA A 1 338 ? -17.268 -3.563 1.940 1.00 97.00 338 ALA A N 1
ATOM 2634 C CA . ALA A 1 338 ? -18.117 -3.732 0.767 1.00 97.00 338 ALA A CA 1
ATOM 2635 C C . ALA A 1 338 ? -19.602 -3.560 1.125 1.00 97.00 338 ALA A C 1
ATOM 2637 O O . ALA A 1 338 ? -20.295 -2.752 0.510 1.00 97.00 338 ALA A O 1
ATOM 2638 N N . LEU A 1 339 ? -20.075 -4.215 2.190 1.00 96.94 339 LEU A N 1
ATOM 2639 C CA . LEU A 1 339 ? -21.441 -4.056 2.703 1.00 96.94 339 LEU A CA 1
ATOM 2640 C C . LEU A 1 339 ? -21.735 -2.609 3.125 1.00 96.94 339 LEU A C 1
ATOM 2642 O O . LEU A 1 339 ? -22.824 -2.099 2.862 1.00 96.94 339 LEU A O 1
ATOM 2646 N N . ASN A 1 340 ? -20.757 -1.917 3.714 1.00 95.19 340 ASN A N 1
ATOM 2647 C CA . ASN A 1 340 ? -20.872 -0.499 4.037 1.00 95.19 340 ASN A CA 1
ATOM 2648 C C . ASN A 1 340 ? -21.071 0.373 2.783 1.00 95.19 340 ASN A C 1
ATOM 2650 O O . ASN A 1 340 ? -21.849 1.324 2.830 1.00 95.19 340 ASN A O 1
ATOM 2654 N N . LYS A 1 341 ? -20.379 0.073 1.672 1.00 95.31 341 LYS A N 1
ATOM 2655 C CA . LYS A 1 341 ? -20.561 0.781 0.390 1.00 95.31 341 LYS A CA 1
ATOM 2656 C C . LYS A 1 341 ? -21.953 0.529 -0.203 1.00 95.31 341 LYS A C 1
ATOM 2658 O O . LYS A 1 341 ? -22.564 1.466 -0.706 1.00 95.31 341 LYS A O 1
ATOM 2663 N N . LEU A 1 342 ? -22.464 -0.700 -0.096 1.00 94.25 342 LEU A N 1
ATOM 2664 C CA . LEU A 1 342 ? -23.794 -1.079 -0.594 1.00 94.25 342 LEU A CA 1
ATOM 2665 C C . LEU A 1 342 ? -24.944 -0.496 0.246 1.00 94.25 342 LEU A C 1
ATOM 2667 O O . LEU A 1 342 ? -26.032 -0.276 -0.278 1.00 94.25 342 LEU A O 1
ATOM 2671 N N . ASN A 1 343 ? -24.699 -0.213 1.531 1.00 92.06 343 ASN A N 1
ATOM 2672 C CA . ASN A 1 343 ? -25.617 0.491 2.434 1.00 92.06 343 ASN A CA 1
ATOM 2673 C C . ASN A 1 343 ? -27.038 -0.115 2.514 1.00 92.06 343 ASN A C 1
ATOM 2675 O O . ASN A 1 343 ? -28.044 0.597 2.547 1.00 92.06 343 ASN A O 1
ATOM 2679 N N . ASP A 1 344 ? -27.128 -1.446 2.555 1.00 93.56 344 ASP A N 1
ATOM 2680 C CA . ASP A 1 344 ? -28.394 -2.178 2.660 1.00 93.56 344 ASP A CA 1
ATOM 2681 C C . ASP A 1 344 ? -28.630 -2.698 4.084 1.00 93.56 344 ASP A C 1
ATOM 2683 O O . ASP A 1 344 ? -27.749 -3.257 4.744 1.00 93.56 344 ASP A O 1
ATOM 2687 N N . LYS A 1 345 ? -29.870 -2.547 4.554 1.00 91.62 345 LYS A N 1
ATOM 2688 C CA . LYS A 1 345 ? -30.278 -2.895 5.917 1.00 91.62 345 LYS A CA 1
ATOM 2689 C C . LYS A 1 345 ? -30.182 -4.388 6.232 1.00 91.62 345 LYS A C 1
ATOM 2691 O O . LYS A 1 345 ? -30.070 -4.732 7.407 1.00 91.62 345 LYS A O 1
ATOM 2696 N N . ARG A 1 346 ? -30.188 -5.273 5.230 1.00 93.94 346 ARG A N 1
ATOM 2697 C CA . ARG A 1 346 ? -30.005 -6.724 5.414 1.00 93.94 346 ARG A CA 1
ATOM 2698 C C . ARG A 1 346 ? -28.680 -7.065 6.098 1.00 93.94 346 ARG A C 1
ATOM 2700 O O . ARG A 1 346 ? -28.620 -8.035 6.845 1.00 93.94 346 ARG A O 1
ATOM 2707 N N . ALA A 1 347 ? -27.650 -6.236 5.920 1.00 94.62 347 ALA A N 1
ATOM 2708 C CA . ALA A 1 347 ? -26.345 -6.445 6.541 1.00 94.62 347 ALA A CA 1
ATOM 2709 C C . ALA A 1 347 ? -26.314 -6.130 8.048 1.00 94.62 347 ALA A C 1
ATOM 2711 O O . ALA A 1 347 ? -25.388 -6.550 8.731 1.00 94.62 347 ALA A O 1
ATOM 2712 N N . ILE A 1 348 ? -27.318 -5.441 8.602 1.00 93.88 348 ILE A N 1
ATOM 2713 C CA . ILE A 1 348 ? -27.305 -4.966 9.998 1.00 93.88 348 ILE A CA 1
ATOM 2714 C C . ILE A 1 348 ? -27.155 -6.114 10.996 1.00 93.88 348 ILE A C 1
ATOM 2716 O O . ILE A 1 348 ? -26.290 -6.056 11.864 1.00 93.88 348 ILE A O 1
ATOM 2720 N N . VAL A 1 349 ? -28.002 -7.141 10.904 1.00 95.06 349 VAL A N 1
ATOM 2721 C CA . VAL A 1 349 ? -27.983 -8.256 11.864 1.00 95.06 349 VAL A CA 1
ATOM 2722 C C . VAL A 1 349 ? -26.673 -9.054 11.766 1.00 95.06 349 VAL A C 1
ATOM 2724 O O . VAL A 1 349 ? -26.048 -9.271 12.804 1.00 95.06 349 VAL A O 1
ATOM 2727 N N . PRO A 1 350 ? -26.182 -9.422 10.565 1.00 96.44 350 PRO A N 1
ATOM 2728 C CA . PRO A 1 350 ? -24.847 -10.002 10.414 1.00 96.44 350 PRO A CA 1
ATOM 2729 C C . PRO A 1 350 ? -23.725 -9.141 11.004 1.00 96.44 350 PRO A C 1
ATOM 2731 O O . PRO A 1 350 ? -22.882 -9.660 11.726 1.00 96.44 350 PRO A O 1
ATOM 2734 N N . LEU A 1 351 ? -23.734 -7.826 10.766 1.00 95.62 351 LEU A N 1
ATOM 2735 C CA . LEU A 1 351 ? -22.726 -6.906 11.304 1.00 95.62 351 LEU A CA 1
ATOM 2736 C C . LEU A 1 351 ? -22.778 -6.801 12.835 1.00 95.62 351 LEU A C 1
ATOM 2738 O O . LEU A 1 351 ? -21.736 -6.677 13.470 1.00 95.62 351 LEU A O 1
ATOM 2742 N N . ILE A 1 352 ? -23.965 -6.892 13.446 1.00 94.50 352 ILE A N 1
ATOM 2743 C CA . ILE A 1 352 ? -24.099 -6.971 14.910 1.00 94.50 352 ILE A CA 1
ATOM 2744 C C . ILE A 1 352 ? -23.406 -8.228 15.450 1.00 94.50 352 ILE A C 1
ATOM 2746 O O . ILE A 1 352 ? -22.729 -8.153 16.474 1.00 94.50 352 ILE A O 1
ATOM 2750 N N . ASN A 1 353 ? -23.521 -9.369 14.764 1.00 94.25 353 ASN A N 1
ATOM 2751 C CA . ASN A 1 353 ? -22.845 -10.598 15.188 1.00 94.25 353 ASN A CA 1
ATOM 2752 C C . ASN A 1 353 ? -21.314 -10.463 15.132 1.00 94.25 353 ASN A C 1
ATOM 2754 O O . ASN A 1 353 ? -20.626 -11.023 15.984 1.00 94.25 353 ASN A O 1
ATOM 2758 N N . MET A 1 354 ? -20.792 -9.669 14.191 1.00 94.94 354 MET A N 1
ATOM 2759 C CA . MET A 1 354 ? -19.355 -9.402 14.027 1.00 94.94 354 MET A CA 1
ATOM 2760 C C . MET A 1 354 ? -18.735 -8.540 15.129 1.00 94.94 354 MET A C 1
ATOM 2762 O O . MET A 1 354 ? -17.515 -8.453 15.227 1.00 94.94 354 MET A O 1
ATOM 2766 N N . LEU A 1 355 ? -19.543 -7.976 16.028 1.00 92.31 355 LEU A N 1
ATOM 2767 C CA . LEU A 1 355 ? -19.045 -7.329 17.244 1.00 92.31 355 LEU A CA 1
ATOM 2768 C C . LEU A 1 355 ? -18.476 -8.322 18.271 1.00 92.31 355 LEU A C 1
ATOM 2770 O O . LEU A 1 355 ? -17.796 -7.897 19.198 1.00 92.31 355 LEU A O 1
ATOM 2774 N N . ASN A 1 356 ? -18.740 -9.623 18.105 1.00 90.56 356 ASN A N 1
ATOM 2775 C CA . ASN A 1 356 ? -18.174 -10.696 18.930 1.00 90.56 356 ASN A CA 1
ATOM 2776 C C . ASN A 1 356 ? -17.029 -11.445 18.221 1.00 90.56 356 ASN A C 1
ATOM 2778 O O . ASN A 1 356 ? -16.698 -12.566 18.606 1.00 90.56 356 ASN A O 1
ATOM 2782 N N . ASP A 1 357 ? -16.476 -10.880 17.145 1.00 92.25 357 ASP A N 1
ATOM 2783 C CA . ASP A 1 357 ? -15.365 -11.486 16.411 1.00 92.25 357 ASP A CA 1
ATOM 2784 C C . ASP A 1 357 ? -14.081 -11.532 17.259 1.00 92.25 357 ASP A C 1
ATOM 2786 O O . ASP A 1 357 ? -13.890 -10.732 18.169 1.00 92.25 357 ASP A O 1
ATOM 2790 N N . THR A 1 358 ? -13.168 -12.457 16.962 1.00 89.19 358 THR A N 1
ATOM 2791 C CA . THR A 1 358 ? -11.882 -12.556 17.672 1.00 89.19 358 THR A CA 1
ATOM 2792 C C . THR A 1 358 ? -10.884 -11.468 17.267 1.00 89.19 358 THR A C 1
ATOM 2794 O O . THR A 1 358 ? -9.898 -11.250 17.964 1.00 89.19 358 THR A O 1
ATOM 2797 N N . SER A 1 359 ? -11.083 -10.825 16.113 1.00 91.25 359 SER A N 1
ATOM 2798 C CA . SER A 1 359 ? -10.207 -9.781 15.586 1.00 91.25 359 SER A CA 1
ATOM 2799 C C . SER A 1 359 ? -10.752 -8.388 15.896 1.00 91.25 359 SER A C 1
ATOM 2801 O O . SER A 1 359 ? -11.837 -8.019 15.440 1.00 91.25 359 SER A O 1
ATOM 2803 N N . ASN A 1 360 ? -9.947 -7.562 16.572 1.00 89.75 360 ASN A N 1
ATOM 2804 C CA . ASN A 1 360 ? -10.297 -6.166 16.859 1.00 89.75 360 ASN A CA 1
ATOM 2805 C C . ASN A 1 360 ? -10.573 -5.369 15.574 1.00 89.75 360 ASN A C 1
ATOM 2807 O O . ASN A 1 360 ? -11.499 -4.566 15.547 1.00 89.75 360 ASN A O 1
ATOM 2811 N N . HIS A 1 361 ? -9.857 -5.643 14.477 1.00 91.62 361 HIS A N 1
ATOM 2812 C CA . HIS A 1 361 ? -10.097 -4.978 13.190 1.00 91.62 361 HIS A CA 1
ATOM 2813 C C . HIS A 1 361 ? -11.497 -5.267 12.625 1.00 91.62 361 HIS A C 1
ATOM 2815 O O . HIS A 1 361 ? -12.128 -4.375 12.056 1.00 91.62 361 HIS A O 1
ATOM 2821 N N . VAL A 1 362 ? -12.003 -6.493 12.800 1.00 93.94 362 VAL A N 1
ATOM 2822 C CA . VAL A 1 362 ? -13.357 -6.883 12.368 1.00 93.94 362 VAL A CA 1
ATOM 2823 C C . VAL A 1 362 ? -14.412 -6.203 13.239 1.00 93.94 362 VAL A C 1
ATOM 2825 O O . VAL A 1 362 ? -15.381 -5.651 12.707 1.00 93.94 362 VAL A O 1
ATOM 2828 N N . ILE A 1 363 ? -14.200 -6.184 14.559 1.00 93.38 363 ILE A N 1
ATOM 2829 C CA . ILE A 1 363 ? -15.079 -5.486 15.506 1.00 93.38 363 ILE A CA 1
ATOM 2830 C C . ILE A 1 363 ? -15.160 -4.001 15.138 1.00 93.38 363 ILE A C 1
ATOM 2832 O O . ILE A 1 363 ? -16.255 -3.474 14.947 1.00 93.38 363 ILE A O 1
ATOM 2836 N N . ILE A 1 364 ? -14.012 -3.341 14.969 1.00 92.06 364 ILE A N 1
ATOM 2837 C CA . ILE A 1 364 ? -13.911 -1.922 14.613 1.00 92.06 364 ILE A CA 1
ATOM 2838 C C . ILE A 1 364 ? -14.669 -1.628 13.316 1.00 92.06 364 ILE A C 1
ATOM 2840 O O . ILE A 1 364 ? -15.558 -0.773 13.306 1.00 92.06 364 ILE A O 1
ATOM 2844 N N . ALA A 1 365 ? -14.386 -2.373 12.242 1.00 94.50 365 ALA A N 1
ATOM 2845 C CA . ALA A 1 365 ? -15.054 -2.184 10.954 1.00 94.50 365 ALA A CA 1
ATOM 2846 C C . ALA A 1 365 ? -16.582 -2.342 11.071 1.00 94.50 365 ALA A C 1
ATOM 2848 O O . ALA A 1 365 ? -17.347 -1.603 10.437 1.00 94.50 365 ALA A O 1
ATOM 2849 N N . SER A 1 366 ? -17.038 -3.275 11.910 1.00 95.56 366 SER A N 1
ATOM 2850 C CA . SER A 1 366 ? -18.459 -3.516 12.171 1.00 95.56 366 SER A CA 1
ATOM 2851 C C . SER A 1 366 ? -19.106 -2.362 12.938 1.00 95.56 366 SER A C 1
ATOM 2853 O O . SER A 1 366 ? -20.161 -1.881 12.523 1.00 95.56 366 SER A O 1
ATOM 2855 N N . ILE A 1 367 ? -18.463 -1.857 14.000 1.00 94.56 367 ILE A N 1
ATOM 2856 C CA . ILE A 1 367 ? -18.935 -0.695 14.776 1.00 94.56 367 ILE A CA 1
ATOM 2857 C C . ILE A 1 367 ? -19.082 0.528 13.865 1.00 94.56 367 ILE A C 1
ATOM 2859 O O . ILE A 1 367 ? -20.128 1.183 13.861 1.00 94.56 367 ILE A O 1
ATOM 2863 N N . GLU A 1 368 ? -18.061 0.829 13.059 1.00 93.31 368 GLU A N 1
ATOM 2864 C CA . GLU A 1 368 ? -18.086 1.975 12.150 1.00 93.31 368 GLU A CA 1
ATOM 2865 C C . GLU A 1 368 ? -19.210 1.874 11.116 1.00 93.31 368 GLU A C 1
ATOM 2867 O O . GLU A 1 368 ? -19.914 2.858 10.860 1.00 93.31 368 GLU A O 1
ATOM 2872 N N . THR A 1 369 ? -19.396 0.685 10.539 1.00 93.75 369 THR A N 1
ATOM 2873 C CA . THR A 1 369 ? -20.435 0.428 9.535 1.00 93.75 369 THR A CA 1
ATOM 2874 C C . THR A 1 369 ? -21.832 0.557 10.141 1.00 93.75 369 THR A C 1
ATOM 2876 O O . THR A 1 369 ? -22.680 1.268 9.600 1.00 93.75 369 THR A O 1
ATOM 2879 N N . LEU A 1 370 ? -22.068 -0.034 11.316 1.00 93.69 370 LEU A N 1
ATOM 2880 C CA . LEU A 1 370 ? -23.336 0.099 12.042 1.00 93.69 370 LEU A CA 1
ATOM 2881 C C . LEU A 1 370 ? -23.634 1.562 12.410 1.00 93.69 370 LEU A C 1
ATOM 2883 O O . LEU A 1 370 ? -24.776 2.016 12.290 1.00 93.69 370 LEU A O 1
ATOM 2887 N N . GLY A 1 371 ? -22.602 2.323 12.784 1.00 90.38 371 GLY A N 1
ATOM 2888 C CA . GLY A 1 371 ? -22.699 3.760 13.025 1.00 90.38 371 GLY A CA 1
ATOM 2889 C C . GLY A 1 371 ? -23.117 4.556 11.789 1.00 90.38 371 GLY A C 1
ATOM 2890 O O . GLY A 1 371 ? -23.956 5.453 11.888 1.00 90.38 371 GLY A O 1
ATOM 2891 N N . LYS A 1 372 ? -22.580 4.216 10.610 1.00 90.88 372 LYS A N 1
ATOM 2892 C CA . LYS A 1 372 ? -22.969 4.836 9.330 1.00 90.88 372 LYS A CA 1
ATOM 2893 C C . LYS A 1 372 ? -24.410 4.510 8.946 1.00 90.88 372 LYS A C 1
ATOM 2895 O O . LYS A 1 372 ? -25.115 5.395 8.467 1.00 90.88 372 LYS A O 1
ATOM 2900 N N . PHE A 1 373 ? -24.868 3.291 9.226 1.00 90.06 373 PHE A N 1
ATOM 2901 C CA . PHE A 1 373 ? -26.251 2.874 8.972 1.00 90.06 373 PHE A CA 1
ATOM 2902 C C . PHE A 1 373 ? -27.256 3.528 9.932 1.00 90.06 373 PHE A C 1
ATOM 2904 O O . PHE A 1 373 ? -28.463 3.462 9.696 1.00 90.06 373 PHE A O 1
ATOM 2911 N N . LYS A 1 374 ? -26.771 4.168 11.008 1.00 86.81 374 LYS A N 1
ATOM 2912 C CA . LYS A 1 374 ? -27.571 4.845 12.040 1.00 86.81 374 LYS A CA 1
ATOM 2913 C C . LYS A 1 374 ? -28.655 3.945 12.648 1.00 86.81 374 LYS A C 1
ATOM 2915 O O . LYS A 1 374 ? -29.753 4.411 12.951 1.00 86.81 374 LYS A O 1
ATOM 2920 N N . ASN A 1 375 ? -28.374 2.649 12.810 1.00 83.06 375 ASN A N 1
ATOM 2921 C CA . ASN A 1 375 ? -29.353 1.723 13.377 1.00 83.06 375 ASN A CA 1
ATOM 2922 C C . ASN A 1 375 ? -29.261 1.671 14.910 1.00 83.06 375 ASN A C 1
ATOM 2924 O O . ASN A 1 375 ? -28.270 1.223 15.481 1.00 83.06 375 ASN A O 1
ATOM 2928 N N . ILE A 1 376 ? -30.357 2.047 15.567 1.00 87.56 376 ILE A N 1
ATOM 2929 C CA . ILE A 1 376 ? -30.523 2.045 17.024 1.00 87.56 376 ILE A CA 1
ATOM 2930 C C . ILE A 1 376 ? -30.469 0.645 17.667 1.00 87.56 376 ILE A C 1
ATOM 2932 O O . ILE A 1 376 ? -30.171 0.509 18.853 1.00 87.56 376 ILE A O 1
ATOM 2936 N N . GLN A 1 377 ? -30.717 -0.420 16.899 1.00 88.75 377 GLN A N 1
ATOM 2937 C CA . GLN A 1 377 ? -30.576 -1.809 17.351 1.00 88.75 377 GLN A CA 1
ATOM 2938 C C . GLN A 1 377 ? -29.119 -2.173 17.655 1.00 88.75 377 GLN A C 1
ATOM 2940 O O . GLN A 1 377 ? -28.874 -3.069 18.456 1.00 88.75 377 GLN A O 1
ATOM 2945 N N . ALA A 1 378 ? -28.155 -1.462 17.059 1.00 90.62 378 ALA A N 1
ATOM 2946 C CA . ALA A 1 378 ? -26.736 -1.671 17.315 1.00 90.62 378 ALA A CA 1
ATOM 2947 C C . ALA A 1 378 ? -26.266 -1.068 18.651 1.00 90.62 378 ALA A C 1
ATOM 2949 O O . ALA A 1 378 ? -25.176 -1.398 19.100 1.00 90.62 378 ALA A O 1
ATOM 2950 N N . VAL A 1 379 ? -27.076 -0.231 19.313 1.00 92.00 379 VAL A N 1
ATOM 2951 C CA . VAL A 1 379 ? -26.686 0.471 20.549 1.00 92.00 379 VAL A CA 1
ATOM 2952 C C . VAL A 1 379 ? -26.309 -0.506 21.667 1.00 92.00 379 VAL A C 1
ATOM 2954 O O . VAL A 1 379 ? -25.212 -0.400 22.201 1.00 92.00 379 VAL A O 1
ATOM 2957 N N . GLU A 1 380 ? -27.155 -1.492 21.986 1.00 92.88 380 GLU A N 1
ATOM 2958 C CA . GLU A 1 380 ? -26.854 -2.476 23.047 1.00 92.88 380 GLU A CA 1
ATOM 2959 C C . GLU A 1 380 ? -25.640 -3.362 22.710 1.00 92.88 380 GLU A C 1
ATOM 2961 O O . GLU A 1 380 ? -24.758 -3.516 23.558 1.00 92.88 380 GLU A O 1
ATOM 2966 N N . PRO A 1 381 ? -25.521 -3.926 21.489 1.00 93.06 381 PRO A N 1
ATOM 2967 C CA . PRO A 1 381 ? -24.306 -4.625 21.082 1.00 93.06 381 PRO A CA 1
ATOM 2968 C C . PRO A 1 381 ? -23.029 -3.774 21.166 1.00 93.06 381 PRO A C 1
ATOM 2970 O O . PRO A 1 381 ? -22.012 -4.261 21.653 1.00 93.06 381 PRO A O 1
ATOM 2973 N N . ILE A 1 382 ? -23.067 -2.504 20.746 1.00 92.88 382 ILE A N 1
ATOM 2974 C CA . ILE A 1 382 ? -21.897 -1.612 20.806 1.00 92.88 382 ILE A CA 1
ATOM 2975 C C . ILE A 1 382 ? -21.566 -1.244 22.261 1.00 92.88 382 ILE A C 1
ATOM 2977 O O . ILE A 1 382 ? -20.393 -1.183 22.618 1.00 92.88 382 ILE A O 1
ATOM 2981 N N . ILE A 1 383 ? -22.568 -1.074 23.133 1.00 90.81 383 ILE A N 1
ATOM 2982 C CA . ILE A 1 383 ? -22.348 -0.901 24.579 1.00 90.81 383 ILE A CA 1
ATOM 2983 C C . ILE A 1 383 ? -21.593 -2.101 25.158 1.00 90.81 383 ILE A C 1
ATOM 2985 O O . ILE A 1 383 ? -20.668 -1.915 25.942 1.00 90.81 383 ILE A O 1
ATOM 2989 N N . LYS A 1 384 ? -21.928 -3.333 24.756 1.00 88.75 384 LYS A N 1
ATOM 2990 C CA . LYS A 1 384 ? -21.167 -4.518 25.188 1.00 88.75 384 LYS A CA 1
ATOM 2991 C C . LYS A 1 384 ? -19.716 -4.480 24.702 1.00 88.75 384 LYS A C 1
ATOM 2993 O O . LYS A 1 384 ? -18.832 -4.874 25.459 1.00 88.75 384 LYS A O 1
ATOM 2998 N N . ALA A 1 385 ? -19.465 -3.960 23.499 1.00 86.88 385 ALA A N 1
ATOM 2999 C CA . ALA A 1 385 ? -18.118 -3.816 22.944 1.00 86.88 385 ALA A CA 1
ATOM 3000 C C . ALA A 1 385 ? -17.236 -2.821 23.733 1.00 86.88 385 ALA A C 1
ATOM 3002 O O . ALA A 1 385 ? -16.014 -2.966 23.733 1.00 86.88 385 ALA A O 1
ATOM 3003 N N . LEU A 1 386 ? -17.822 -1.869 24.479 1.00 83.25 386 LEU A N 1
ATOM 3004 C CA . LEU A 1 386 ? -17.076 -0.977 25.387 1.00 83.25 386 LEU A CA 1
ATOM 3005 C C . LEU A 1 386 ? -16.351 -1.728 26.517 1.00 83.25 386 LEU A C 1
ATOM 3007 O O . LEU A 1 386 ? -15.372 -1.221 27.061 1.00 83.25 386 LEU A O 1
ATOM 3011 N N . ASN A 1 387 ? -16.810 -2.933 26.867 1.00 80.00 387 ASN A N 1
ATOM 3012 C CA . ASN A 1 387 ? -16.212 -3.753 27.924 1.00 80.00 387 ASN A CA 1
ATOM 3013 C C . ASN A 1 387 ? -15.035 -4.616 27.435 1.00 80.00 387 ASN A C 1
ATOM 3015 O O . ASN A 1 387 ? -14.550 -5.468 28.175 1.00 80.00 387 ASN A O 1
ATOM 3019 N N . THR A 1 388 ? -14.588 -4.440 26.190 1.00 76.38 388 THR A N 1
ATOM 3020 C CA . THR A 1 388 ? -13.413 -5.144 25.658 1.00 76.38 388 THR A CA 1
ATOM 3021 C C . THR A 1 388 ? -12.121 -4.592 26.264 1.00 76.38 388 THR A C 1
ATOM 3023 O O . THR A 1 388 ? -12.097 -3.493 26.810 1.00 76.38 388 THR A O 1
ATOM 3026 N N . CYS A 1 389 ? -11.021 -5.345 26.194 1.00 68.00 389 CYS A N 1
ATOM 3027 C CA . CYS A 1 389 ? -9.719 -4.873 26.687 1.00 68.00 389 CYS A CA 1
ATOM 3028 C C . CYS A 1 389 ? -9.017 -3.916 25.706 1.00 68.00 389 CYS A C 1
ATOM 3030 O O . CYS A 1 389 ? -8.065 -3.238 26.089 1.00 68.00 389 CYS A O 1
ATOM 3032 N N . ASP A 1 390 ? -9.470 -3.848 24.452 1.00 81.81 390 ASP A N 1
ATOM 3033 C CA . ASP A 1 390 ? -8.822 -3.061 23.409 1.00 81.81 390 ASP A CA 1
ATOM 3034 C C . ASP A 1 390 ? -9.270 -1.592 23.433 1.00 81.81 390 ASP A C 1
ATOM 3036 O O . ASP A 1 390 ? -10.456 -1.266 23.390 1.00 81.81 390 ASP A O 1
ATOM 3040 N N . TRP A 1 391 ? -8.297 -0.690 23.524 1.00 81.06 391 TRP A N 1
ATOM 3041 C CA . TRP A 1 391 ? -8.532 0.749 23.630 1.00 81.06 391 TRP A CA 1
ATOM 3042 C C . TRP A 1 391 ? -9.123 1.363 22.347 1.00 81.06 391 TRP A C 1
ATOM 3044 O O . TRP A 1 391 ? -9.931 2.283 22.442 1.00 81.06 391 TRP A O 1
ATOM 3054 N N . GLU A 1 392 ? -8.755 0.856 21.166 1.00 84.19 392 GLU A N 1
ATOM 3055 C CA . GLU A 1 392 ? -9.210 1.382 19.875 1.00 84.19 392 GLU A CA 1
ATOM 3056 C C . GLU A 1 392 ? -10.678 1.000 19.649 1.00 84.19 392 GLU A C 1
ATOM 3058 O O . GLU A 1 392 ? -11.497 1.832 19.251 1.00 84.19 392 GLU A O 1
ATOM 3063 N N . VAL A 1 393 ? -11.051 -0.230 20.024 1.00 87.25 393 VAL A N 1
ATOM 3064 C CA . VAL A 1 393 ? -12.454 -0.667 20.065 1.00 87.25 393 VAL A CA 1
ATOM 3065 C C . VAL A 1 393 ? -13.281 0.244 20.979 1.00 87.25 393 VAL A C 1
ATOM 3067 O O . VAL A 1 393 ? -14.356 0.690 20.572 1.00 87.25 393 VAL A O 1
ATOM 3070 N N . LYS A 1 394 ? -12.787 0.572 22.185 1.00 88.88 394 LYS A N 1
ATOM 3071 C CA . LYS A 1 394 ? -13.474 1.481 23.125 1.00 88.88 394 LYS A CA 1
ATOM 3072 C C . LYS A 1 394 ? -13.666 2.882 22.552 1.00 88.88 394 LYS A C 1
ATOM 3074 O O . LYS A 1 394 ? -14.771 3.419 22.628 1.00 88.88 394 LYS A O 1
ATOM 3079 N N . GLU A 1 395 ? -12.613 3.463 21.979 1.00 87.75 395 GLU A N 1
ATOM 3080 C CA . GLU A 1 395 ? -12.652 4.798 21.374 1.00 87.75 395 GLU A CA 1
ATOM 3081 C C . GLU A 1 395 ? -13.718 4.863 20.271 1.00 87.75 395 GLU A C 1
ATOM 3083 O O . GLU A 1 395 ? -14.602 5.727 20.276 1.00 87.75 395 GLU A O 1
ATOM 3088 N N . ILE A 1 396 ? -13.680 3.906 19.342 1.00 89.94 396 ILE A N 1
ATOM 3089 C CA . ILE A 1 396 ? -14.577 3.876 18.184 1.00 89.94 396 ILE A CA 1
ATOM 3090 C C . ILE A 1 396 ? -16.016 3.563 18.611 1.00 89.94 396 ILE A C 1
ATOM 3092 O O . ILE A 1 396 ? -16.955 4.186 18.103 1.00 89.94 396 ILE A O 1
ATOM 3096 N N . ALA A 1 397 ? -16.212 2.669 19.583 1.00 91.81 397 ALA A N 1
ATOM 3097 C CA . ALA A 1 397 ? -17.518 2.405 20.180 1.00 91.81 397 ALA A CA 1
ATOM 3098 C C . ALA A 1 397 ? -18.112 3.668 20.821 1.00 91.81 397 ALA A C 1
ATOM 3100 O O . ALA A 1 397 ? -19.256 4.017 20.517 1.00 91.81 397 ALA A O 1
ATOM 3101 N N . ALA A 1 398 ? -17.343 4.399 21.636 1.00 90.81 398 ALA A N 1
ATOM 3102 C CA . ALA A 1 398 ? -17.796 5.642 22.262 1.00 90.81 398 ALA A CA 1
ATOM 3103 C C . ALA A 1 398 ? -18.196 6.687 21.210 1.00 90.81 398 ALA A C 1
ATOM 3105 O O . ALA A 1 398 ? -19.305 7.235 21.251 1.00 90.81 398 ALA A O 1
ATOM 3106 N N . LYS A 1 399 ? -17.347 6.876 20.194 1.00 92.06 399 LYS A N 1
ATOM 3107 C CA . LYS A 1 399 ? -17.600 7.769 19.056 1.00 92.06 399 LYS A CA 1
ATOM 3108 C C . LYS A 1 399 ? -18.900 7.448 18.335 1.00 92.06 399 LYS A C 1
ATOM 3110 O O . LYS A 1 399 ? -19.678 8.351 18.006 1.00 92.06 399 LYS A O 1
ATOM 3115 N N . VAL A 1 400 ? -19.125 6.169 18.034 1.00 93.12 400 VAL A N 1
ATOM 3116 C CA . VAL A 1 400 ? -20.316 5.720 17.309 1.00 93.12 400 VAL A CA 1
ATOM 3117 C C . VAL A 1 400 ? -21.567 5.835 18.172 1.00 93.12 400 VAL A C 1
ATOM 3119 O O . VAL A 1 400 ? -22.567 6.349 17.677 1.00 93.12 400 VAL A O 1
ATOM 3122 N N . LEU A 1 401 ? -21.521 5.472 19.455 1.00 93.00 401 LEU A N 1
ATOM 3123 C CA . LEU A 1 401 ? -22.654 5.652 20.371 1.00 93.00 401 LEU A CA 1
ATOM 3124 C C . LEU A 1 401 ? -23.075 7.124 20.473 1.00 93.00 401 LEU A C 1
ATOM 3126 O O . LEU A 1 401 ? -24.262 7.436 20.367 1.00 93.00 401 LEU A O 1
ATOM 3130 N N . GLY A 1 402 ? -22.106 8.039 20.560 1.00 89.56 402 GLY A N 1
ATOM 3131 C CA . GLY A 1 402 ? -22.362 9.479 20.513 1.00 89.56 402 GLY A CA 1
ATOM 3132 C C . GLY A 1 402 ? -23.011 9.946 19.205 1.00 89.56 402 GLY A C 1
ATOM 3133 O O . GLY A 1 402 ? -23.848 10.844 19.219 1.00 89.56 402 GLY A O 1
ATOM 3134 N N . LYS A 1 403 ? -22.656 9.341 18.062 1.00 90.50 403 LYS A N 1
ATOM 3135 C CA . LYS A 1 403 ? -23.292 9.625 16.760 1.00 90.50 403 LYS A CA 1
ATOM 3136 C C . LYS A 1 403 ? -24.702 9.042 16.640 1.00 90.50 403 LYS A C 1
ATOM 3138 O O . LYS A 1 403 ? -25.526 9.638 15.951 1.00 90.50 403 LYS A O 1
ATOM 3143 N N . LEU A 1 404 ? -24.960 7.883 17.249 1.00 90.38 404 LEU A N 1
ATOM 3144 C CA . LEU A 1 404 ? -26.276 7.238 17.238 1.00 90.38 404 LEU A CA 1
ATOM 3145 C C . LEU A 1 404 ? -27.298 8.014 18.074 1.00 90.38 404 LEU A C 1
ATOM 3147 O O . LEU A 1 404 ? -28.482 7.981 17.751 1.00 90.38 404 LEU A O 1
ATOM 3151 N N . GLY A 1 405 ? -26.849 8.745 19.098 1.00 87.06 405 GLY A N 1
ATOM 3152 C CA . GLY A 1 405 ? -27.700 9.682 19.832 1.00 87.06 405 GLY A CA 1
ATOM 3153 C C . GLY A 1 405 ? -28.677 9.024 20.816 1.00 87.06 405 GLY A C 1
ATOM 3154 O O . GLY A 1 405 ? -29.600 9.684 21.283 1.00 87.06 405 GLY A O 1
ATOM 3155 N N . ASP A 1 406 ? -28.502 7.738 21.130 1.00 90.38 406 ASP A N 1
ATOM 3156 C CA . ASP A 1 406 ? -29.384 6.997 22.036 1.00 90.38 406 ASP A CA 1
ATOM 3157 C C . ASP A 1 406 ? -28.953 7.152 23.503 1.00 90.38 406 ASP A C 1
ATOM 3159 O O . ASP A 1 406 ? -27.818 6.843 23.877 1.00 90.38 406 ASP A O 1
ATOM 3163 N N . SER A 1 407 ? -29.881 7.588 24.359 1.00 87.94 407 SER A N 1
ATOM 3164 C CA . SER A 1 407 ? -29.634 7.854 25.780 1.00 87.94 407 SER A CA 1
ATOM 3165 C C . SER A 1 407 ? -29.183 6.632 26.584 1.00 87.94 407 SER A C 1
ATOM 3167 O O . SER A 1 407 ? -28.574 6.797 27.639 1.00 87.94 407 SER A O 1
ATOM 3169 N N . ARG A 1 408 ? -29.436 5.406 26.107 1.00 90.25 408 ARG A N 1
ATOM 3170 C CA . ARG A 1 408 ? -28.977 4.169 26.766 1.00 90.25 408 ARG A CA 1
ATOM 3171 C C . ARG A 1 408 ? -27.454 4.080 26.850 1.00 90.25 408 ARG A C 1
ATOM 3173 O O . ARG A 1 408 ? -26.937 3.436 27.756 1.00 90.25 408 ARG A O 1
ATOM 3180 N N . ALA A 1 409 ? -26.738 4.780 25.970 1.00 89.69 409 ALA A N 1
ATOM 3181 C CA . ALA A 1 409 ? -25.282 4.856 25.999 1.00 89.69 409 ALA A CA 1
ATOM 3182 C C . ALA A 1 409 ? -24.725 5.718 27.147 1.00 89.69 409 ALA A C 1
ATOM 3184 O O . ALA A 1 409 ? -23.558 5.567 27.494 1.00 89.69 409 ALA A O 1
ATOM 3185 N N . ILE A 1 410 ? -25.528 6.600 27.759 1.00 86.19 410 ILE A N 1
ATOM 3186 C CA . ILE A 1 410 ? -25.040 7.585 28.741 1.00 86.19 410 ILE A CA 1
ATOM 3187 C C . ILE A 1 410 ? -24.414 6.900 29.962 1.00 86.19 410 ILE A C 1
ATOM 3189 O O . ILE A 1 410 ? -23.266 7.182 30.295 1.00 86.19 410 ILE A O 1
ATOM 3193 N N . GLN A 1 411 ? -25.133 5.985 30.620 1.00 83.56 411 GLN A N 1
ATOM 3194 C CA . GLN A 1 411 ? -24.627 5.344 31.840 1.00 83.56 411 GLN A CA 1
ATOM 3195 C C . GLN A 1 411 ? -23.400 4.445 31.583 1.00 83.56 411 GLN A C 1
ATOM 3197 O O . GLN A 1 411 ? -22.435 4.556 32.337 1.00 83.56 411 GLN A O 1
ATOM 3202 N N . PRO A 1 412 ? -23.365 3.603 30.531 1.00 85.75 412 PRO A N 1
ATOM 3203 C CA . PRO A 1 412 ? -22.165 2.841 30.181 1.00 85.75 412 PRO A CA 1
ATOM 3204 C C . PRO A 1 412 ? -20.941 3.712 29.888 1.00 85.75 412 PRO A C 1
ATOM 3206 O O . PRO A 1 412 ? -19.845 3.384 30.334 1.00 85.75 412 PRO A O 1
ATOM 3209 N N . LEU A 1 413 ? -21.122 4.836 29.187 1.00 85.50 413 LEU A N 1
ATOM 3210 C CA . LEU A 1 413 ? -20.039 5.780 28.904 1.00 85.50 413 LEU A CA 1
ATOM 3211 C C . LEU A 1 413 ? -19.506 6.435 30.186 1.00 85.50 413 LEU A C 1
ATOM 3213 O O . LEU A 1 413 ? -18.294 6.544 30.350 1.00 85.50 413 LEU A O 1
ATOM 3217 N N . LEU A 1 414 ? -20.388 6.816 31.118 1.00 80.94 414 LEU A N 1
ATOM 3218 C CA . LEU A 1 414 ? -19.984 7.337 32.431 1.00 80.94 414 LEU A CA 1
ATOM 3219 C C . LEU A 1 414 ? -19.238 6.289 33.264 1.00 80.94 414 LEU A C 1
ATOM 3221 O O . LEU A 1 414 ? -18.230 6.611 33.886 1.00 80.94 414 LEU A O 1
ATOM 3225 N N . ASN A 1 415 ? -19.704 5.038 33.252 1.00 81.00 415 ASN A N 1
ATOM 3226 C CA . ASN A 1 415 ? -19.027 3.947 33.949 1.00 81.00 415 ASN A CA 1
ATOM 3227 C C . ASN A 1 415 ? -17.622 3.722 33.378 1.00 81.00 415 ASN A C 1
ATOM 3229 O O . ASN A 1 415 ? -16.681 3.592 34.151 1.00 81.00 415 ASN A O 1
ATOM 3233 N N . LEU A 1 416 ? -17.475 3.722 32.047 1.00 80.69 416 LEU A N 1
ATOM 3234 C CA . LEU A 1 416 ? -16.176 3.571 31.394 1.00 80.69 416 LEU A CA 1
ATOM 3235 C C . LEU A 1 416 ? -15.237 4.742 31.711 1.00 80.69 416 LEU A C 1
ATOM 3237 O O . LEU A 1 416 ? -14.059 4.517 31.957 1.00 80.69 416 LEU A O 1
ATOM 3241 N N . PHE A 1 417 ? -15.758 5.972 31.765 1.00 75.50 417 PHE A N 1
ATOM 3242 C CA . PHE A 1 417 ? -14.977 7.154 32.141 1.00 75.50 417 PHE A CA 1
ATOM 3243 C C . PHE A 1 417 ? -14.423 7.062 33.573 1.00 75.50 417 PHE A C 1
ATOM 3245 O O . PHE A 1 417 ? -13.299 7.491 33.823 1.00 75.50 417 PHE A O 1
ATOM 3252 N N . GLY A 1 418 ? -15.198 6.492 34.504 1.00 65.19 418 GLY A N 1
ATOM 3253 C CA . GLY A 1 418 ? -14.810 6.330 35.909 1.00 65.19 418 GLY A CA 1
ATOM 3254 C C . GLY A 1 418 ? -13.816 5.196 36.189 1.00 65.19 418 GLY A C 1
ATOM 3255 O O . GLY A 1 418 ? -13.330 5.089 37.315 1.00 65.19 418 GLY A O 1
ATOM 3256 N N . ILE A 1 419 ? -13.503 4.345 35.204 1.00 64.69 419 ILE A N 1
ATOM 3257 C CA . ILE A 1 419 ? -12.477 3.307 35.350 1.00 64.69 419 ILE A CA 1
ATOM 3258 C C . ILE A 1 419 ? -11.107 3.969 35.170 1.00 64.69 419 ILE A C 1
ATOM 3260 O O . ILE A 1 419 ? -10.726 4.361 34.071 1.00 64.69 419 ILE A O 1
ATOM 3264 N N . ASN A 1 420 ? -10.354 4.093 36.262 1.00 54.38 420 ASN A N 1
ATOM 3265 C CA . ASN A 1 420 ? -8.953 4.500 36.226 1.00 54.38 420 ASN A CA 1
ATOM 3266 C C . ASN A 1 420 ? -8.076 3.252 36.119 1.00 54.38 420 ASN A C 1
ATOM 3268 O O . ASN A 1 420 ? -7.600 2.739 37.130 1.00 54.38 420 ASN A O 1
ATOM 3272 N N . ASP A 1 421 ? -7.866 2.756 34.901 1.00 50.84 421 ASP A N 1
ATOM 3273 C CA . ASP A 1 421 ? -6.779 1.809 34.645 1.00 50.84 421 ASP A CA 1
ATOM 3274 C C . ASP A 1 421 ? -5.477 2.620 34.534 1.00 50.84 421 ASP A C 1
ATOM 3276 O O . ASP A 1 421 ? -5.175 3.239 33.515 1.00 50.84 421 ASP A O 1
ATOM 3280 N N . ILE A 1 422 ? -4.732 2.678 35.639 1.00 38.59 422 ILE A N 1
ATOM 3281 C CA . ILE A 1 422 ? -3.652 3.641 35.947 1.00 38.59 422 ILE A CA 1
ATOM 3282 C C . ILE A 1 422 ? -2.410 3.549 35.020 1.00 38.59 422 ILE A C 1
ATOM 3284 O O . ILE A 1 422 ? -1.401 4.196 35.277 1.00 38.59 422 ILE A O 1
ATOM 3288 N N . CYS A 1 423 ? -2.411 2.795 33.916 1.00 36.31 423 CYS A N 1
ATOM 3289 C CA . CYS A 1 423 ? -1.157 2.488 33.204 1.00 36.31 423 CYS A CA 1
ATOM 3290 C C . CYS A 1 423 ? -1.164 2.598 31.671 1.00 36.31 423 CYS A C 1
ATOM 3292 O O . CYS A 1 423 ? -0.305 1.991 31.034 1.00 36.31 423 CYS A O 1
ATOM 3294 N N . ASN A 1 424 ? -2.053 3.369 31.026 1.00 50.22 424 ASN A N 1
ATOM 3295 C CA . ASN A 1 424 ? -1.933 3.531 29.570 1.00 50.22 424 ASN A CA 1
ATOM 3296 C C . ASN A 1 424 ? -2.408 4.892 29.030 1.00 50.22 424 ASN A C 1
ATOM 3298 O O . ASN A 1 424 ? -3.595 5.190 29.028 1.00 50.22 424 ASN A O 1
ATOM 3302 N N . HIS A 1 425 ? -1.488 5.653 28.427 1.00 52.28 425 HIS A N 1
ATOM 3303 C CA . HIS A 1 425 ? -1.706 6.850 27.584 1.00 52.28 425 HIS A CA 1
ATOM 3304 C C . HIS A 1 425 ? -2.911 6.809 26.609 1.00 52.28 425 HIS A C 1
ATOM 3306 O O . HIS A 1 425 ? -3.434 7.844 26.204 1.00 52.28 425 HIS A O 1
ATOM 3312 N N . LYS A 1 426 ? -3.368 5.611 26.237 1.00 59.31 426 LYS A N 1
ATOM 3313 C CA . LYS A 1 426 ? -4.511 5.341 25.358 1.00 59.31 426 LYS A CA 1
ATOM 3314 C C . LYS A 1 426 ? -5.874 5.597 26.020 1.00 59.31 426 LYS A C 1
ATOM 3316 O O . LYS A 1 426 ? -6.862 5.736 25.310 1.00 59.31 426 LYS A O 1
ATOM 3321 N N . ASP A 1 427 ? -5.926 5.715 27.347 1.00 67.12 427 ASP A N 1
ATOM 3322 C CA . ASP A 1 427 ? -7.147 5.998 28.116 1.00 67.12 427 ASP A CA 1
ATOM 3323 C C . ASP A 1 427 ? -7.604 7.465 27.976 1.00 67.12 427 ASP A C 1
ATOM 3325 O O . ASP A 1 427 ? -8.797 7.758 27.986 1.00 67.12 427 ASP A O 1
ATOM 3329 N N . VAL A 1 428 ? -6.673 8.401 27.730 1.00 71.75 428 VAL A N 1
ATOM 3330 C CA . VAL A 1 428 ? -7.003 9.828 27.542 1.00 71.75 428 VAL A CA 1
ATOM 3331 C C . VAL A 1 428 ? -7.840 10.042 26.279 1.00 71.75 428 VAL A C 1
ATOM 3333 O O . VAL A 1 428 ? -8.881 10.688 26.346 1.00 71.75 428 VAL A O 1
ATOM 3336 N N . LYS A 1 429 ? -7.448 9.439 25.147 1.00 74.94 429 LYS A N 1
ATOM 3337 C CA . LYS A 1 429 ? -8.208 9.529 23.883 1.00 74.94 429 LYS A CA 1
ATOM 3338 C C . LYS A 1 429 ? -9.613 8.944 24.014 1.00 74.94 429 LYS A C 1
ATOM 3340 O O . LYS A 1 429 ? -10.585 9.528 23.540 1.00 74.94 429 LYS A O 1
ATOM 3345 N N . VAL A 1 430 ? -9.727 7.808 24.704 1.00 81.12 430 VAL A N 1
ATOM 3346 C CA . VAL A 1 430 ? -11.019 7.177 24.995 1.00 81.12 430 VAL A CA 1
ATOM 3347 C C . VAL A 1 430 ? -11.879 8.108 25.856 1.00 81.12 430 VAL A C 1
ATOM 3349 O O . VAL A 1 430 ? -13.039 8.341 25.521 1.00 81.12 430 VAL A O 1
ATOM 3352 N N . LYS A 1 431 ? -11.318 8.706 26.916 1.00 82.19 431 LYS A N 1
ATOM 3353 C CA . LYS A 1 431 ? -12.012 9.661 27.799 1.00 82.19 431 LYS A CA 1
ATOM 3354 C C . LYS A 1 431 ? -12.445 10.943 27.077 1.00 82.19 431 LYS A C 1
ATOM 3356 O O . LYS A 1 431 ? -13.574 11.394 27.280 1.00 82.19 431 LYS A O 1
ATOM 3361 N N . GLU A 1 432 ? -11.610 11.500 26.202 1.00 82.44 432 GLU A N 1
ATOM 3362 C CA . GLU A 1 432 ? -11.972 12.635 25.342 1.00 82.44 432 GLU A CA 1
ATOM 3363 C C . GLU A 1 432 ? -13.171 12.300 24.450 1.00 82.44 432 GLU A C 1
ATOM 3365 O O . GLU A 1 432 ? -14.148 13.055 24.394 1.00 82.44 432 GLU A O 1
ATOM 3370 N N . GLU A 1 433 ? -13.142 11.140 23.789 1.00 86.06 433 GLU A N 1
ATOM 3371 C CA . GLU A 1 433 ? -14.225 10.749 22.893 1.00 86.06 433 GLU A CA 1
ATOM 3372 C C . GLU A 1 433 ? -15.504 10.371 23.651 1.00 86.06 433 GLU A C 1
ATOM 3374 O O . GLU A 1 433 ? -16.602 10.656 23.172 1.00 86.06 433 GLU A O 1
ATOM 3379 N N . ILE A 1 434 ? -15.397 9.838 24.873 1.00 86.50 434 ILE A N 1
ATOM 3380 C CA . ILE A 1 434 ? -16.537 9.671 25.784 1.00 86.50 434 ILE A CA 1
ATOM 3381 C C . ILE A 1 434 ? -17.184 11.027 26.088 1.00 86.50 434 ILE A C 1
ATOM 3383 O O . ILE A 1 434 ? -18.404 11.162 25.968 1.00 86.50 434 ILE A O 1
ATOM 3387 N N . VAL A 1 435 ? -16.403 12.055 26.436 1.00 84.75 435 VAL A N 1
ATOM 3388 C CA . VAL A 1 435 ? -16.944 13.400 26.699 1.00 84.75 435 VAL A CA 1
ATOM 3389 C C . VAL A 1 435 ? -17.586 13.990 25.443 1.00 84.75 435 VAL A C 1
ATOM 3391 O O . VAL A 1 435 ? -18.680 14.559 25.524 1.00 84.75 435 VAL A O 1
ATOM 3394 N N . ASN A 1 436 ? -16.978 13.801 24.269 1.00 86.69 436 ASN A N 1
ATOM 3395 C CA . ASN A 1 436 ? -17.569 14.199 22.989 1.00 86.69 436 ASN A CA 1
ATOM 3396 C C . ASN A 1 436 ? -18.896 13.477 22.716 1.00 86.69 436 ASN A C 1
ATOM 3398 O O . ASN A 1 436 ? -19.860 14.099 22.258 1.00 86.69 436 ASN A O 1
ATOM 3402 N N . ALA A 1 437 ? -18.963 12.177 22.998 1.00 87.69 437 ALA A N 1
ATOM 3403 C CA . ALA A 1 437 ? -20.163 11.370 22.836 1.00 87.69 437 ALA A CA 1
ATOM 3404 C C . ALA A 1 437 ? -21.280 11.821 23.788 1.00 87.69 437 ALA A C 1
ATOM 3406 O O . ALA A 1 437 ? -22.398 12.068 23.339 1.00 87.69 437 ALA A O 1
ATOM 3407 N N . LEU A 1 438 ? -20.973 12.027 25.071 1.00 85.75 438 LEU A N 1
ATOM 3408 C CA . LEU A 1 438 ? -21.912 12.539 26.076 1.00 85.75 438 LEU A CA 1
ATOM 3409 C C . LEU A 1 438 ? -22.429 13.943 25.729 1.00 85.75 438 LEU A C 1
ATOM 3411 O O . LEU A 1 438 ? -23.605 14.243 25.949 1.00 85.75 438 LEU A O 1
ATOM 3415 N N . ASN A 1 439 ? -21.585 14.786 25.126 1.00 86.00 439 ASN A N 1
ATOM 3416 C CA . ASN A 1 439 ? -21.989 16.093 24.608 1.00 86.00 439 ASN A CA 1
ATOM 3417 C C . ASN A 1 439 ? -23.016 15.978 23.479 1.00 86.00 439 ASN A C 1
ATOM 3419 O O . ASN A 1 439 ? -24.058 16.631 23.523 1.00 86.00 439 ASN A O 1
ATOM 3423 N N . LYS A 1 440 ? -22.776 15.091 22.506 1.00 86.75 440 LYS A N 1
ATOM 3424 C CA . LYS A 1 440 ? -23.738 14.815 21.424 1.00 86.75 440 LYS A CA 1
ATOM 3425 C C . LYS A 1 440 ? -25.056 14.233 21.943 1.00 86.75 440 LYS A C 1
ATOM 3427 O O . LYS A 1 440 ? -26.101 14.509 21.366 1.00 86.75 440 LYS A O 1
ATOM 3432 N N . LEU A 1 441 ? -25.012 13.485 23.046 1.00 85.38 441 LEU A N 1
ATOM 3433 C CA . LEU A 1 441 ? -26.183 12.919 23.726 1.00 85.38 441 LEU A CA 1
ATOM 3434 C C . LEU A 1 441 ? -26.951 13.937 24.592 1.00 85.38 441 LEU A C 1
ATOM 3436 O O . LEU A 1 441 ? -27.948 13.580 25.215 1.00 85.38 441 LEU A O 1
ATOM 3440 N N . GLY A 1 442 ? -26.514 15.201 24.648 1.00 79.69 442 GLY A N 1
ATOM 3441 C CA . GLY A 1 442 ? -27.201 16.259 25.392 1.00 79.69 442 GLY A CA 1
ATOM 3442 C C . GLY A 1 442 ? -27.019 16.186 26.911 1.00 79.69 442 GLY A C 1
ATOM 3443 O O . GLY A 1 442 ? -27.771 16.827 27.649 1.00 79.69 442 GLY A O 1
ATOM 3444 N N . TYR A 1 443 ? -26.018 15.448 27.404 1.00 78.88 443 TYR A N 1
ATOM 3445 C CA . TYR A 1 443 ? -25.748 15.280 28.836 1.00 78.88 443 TYR A CA 1
ATOM 3446 C C . TYR A 1 443 ? -25.006 16.492 29.440 1.00 78.88 443 TYR A C 1
ATOM 3448 O O . TYR A 1 443 ? -23.912 16.395 29.984 1.00 78.88 443 TYR A O 1
ATOM 3456 N N . THR A 1 444 ? -25.596 17.682 29.330 1.00 67.00 444 THR A N 1
ATOM 3457 C CA . THR A 1 444 ? -24.927 18.976 29.569 1.00 67.00 444 THR A CA 1
ATOM 3458 C C . THR A 1 444 ? -24.596 19.287 31.030 1.00 67.00 444 THR A C 1
ATOM 3460 O O . THR A 1 444 ? -23.613 19.980 31.292 1.00 67.00 444 THR A O 1
ATOM 3463 N N . LYS A 1 445 ? -25.364 18.757 31.993 1.00 59.91 445 LYS A N 1
ATOM 3464 C CA . LYS A 1 445 ? -25.201 19.064 33.429 1.00 59.91 445 LYS A CA 1
ATOM 3465 C C . LYS A 1 445 ? -23.879 18.570 34.031 1.00 59.91 445 LYS A C 1
ATOM 3467 O O . LYS A 1 445 ? -23.388 19.198 34.962 1.00 59.91 445 LYS A O 1
ATOM 3472 N N . THR A 1 446 ? -23.288 17.503 33.492 1.00 62.03 446 THR A N 1
ATOM 3473 C CA . THR A 1 446 ? -22.073 16.871 34.049 1.00 62.03 446 THR A CA 1
ATOM 3474 C C . THR A 1 446 ? -20.849 17.048 33.150 1.00 62.03 446 THR A C 1
ATOM 3476 O O . THR A 1 446 ? -19.732 16.835 33.601 1.00 62.03 446 THR A O 1
ATOM 3479 N N . ILE A 1 447 ? -21.017 17.525 31.908 1.00 65.00 447 ILE A N 1
ATOM 3480 C CA . ILE A 1 447 ? -19.892 17.791 30.991 1.00 65.00 447 ILE A CA 1
ATOM 3481 C C . ILE A 1 447 ? -18.922 18.808 31.569 1.00 65.00 447 ILE A C 1
ATOM 3483 O O . ILE A 1 447 ? -17.729 18.666 31.349 1.00 65.00 447 ILE A O 1
ATOM 3487 N N . LYS A 1 448 ? -19.402 19.817 32.306 1.00 66.69 448 LYS A N 1
ATOM 3488 C CA . LYS A 1 448 ? -18.499 20.769 32.959 1.00 66.69 448 LYS A CA 1
ATOM 3489 C C . LYS A 1 448 ? -17.585 20.050 33.953 1.00 66.69 448 LYS A C 1
ATOM 3491 O O . LYS A 1 448 ? -16.382 20.165 33.825 1.00 66.69 448 LYS A O 1
ATOM 3496 N N . SER A 1 449 ? -18.148 19.212 34.824 1.00 69.38 449 SER A N 1
ATOM 3497 C CA . SER A 1 449 ? -17.379 18.405 35.782 1.00 69.38 449 SER A CA 1
ATOM 3498 C C . SER A 1 449 ? -16.413 17.429 35.099 1.00 69.38 449 SER A C 1
ATOM 3500 O O . SER A 1 449 ? -15.279 17.297 35.533 1.00 69.38 449 SER A O 1
ATOM 3502 N N . LEU A 1 450 ? -16.837 16.769 34.016 1.00 68.88 450 LEU A N 1
ATOM 3503 C CA . LEU A 1 450 ? -15.999 15.810 33.280 1.00 68.88 450 LEU A CA 1
ATOM 3504 C C . LEU A 1 450 ? -14.893 16.502 32.471 1.00 68.88 450 LEU A C 1
ATOM 3506 O O . LEU A 1 450 ? -13.786 15.988 32.367 1.00 68.88 450 LEU A O 1
ATOM 3510 N N . LYS A 1 451 ? -15.174 17.683 31.908 1.00 68.69 451 LYS A N 1
ATOM 3511 C CA . LYS A 1 451 ? -14.158 18.542 31.288 1.00 68.69 451 LYS A CA 1
ATOM 3512 C C . LYS A 1 451 ? -13.191 19.079 32.330 1.00 68.69 451 LYS A C 1
ATOM 3514 O O . LYS A 1 451 ? -12.001 19.079 32.067 1.00 68.69 451 LYS A O 1
ATOM 3519 N N . ASP A 1 452 ? -13.685 19.471 33.501 1.00 69.44 452 ASP A N 1
ATOM 3520 C CA . ASP A 1 452 ? -12.852 19.906 34.620 1.00 69.44 452 ASP A CA 1
ATOM 3521 C C . ASP A 1 452 ? -11.935 18.764 35.101 1.00 69.44 452 ASP A C 1
ATOM 3523 O O . ASP A 1 452 ? -10.818 19.044 35.522 1.00 69.44 452 ASP A O 1
ATOM 3527 N N . GLU A 1 453 ? -12.368 17.496 35.019 1.00 68.56 453 GLU A N 1
ATOM 3528 C CA . GLU A 1 453 ? -11.537 16.303 35.262 1.00 68.56 453 GLU A CA 1
ATOM 3529 C C . GLU A 1 453 ? -10.536 16.030 34.131 1.00 68.56 453 GLU A C 1
ATOM 3531 O O . GLU A 1 453 ? -9.361 15.802 34.411 1.00 68.56 453 GLU A O 1
ATOM 3536 N N . LEU A 1 454 ? -10.945 16.127 32.861 1.00 66.94 454 LEU A N 1
ATOM 3537 C CA . LEU A 1 454 ? -10.030 16.026 31.715 1.00 66.94 454 LEU A CA 1
ATOM 3538 C C . LEU A 1 454 ? -8.976 17.136 31.713 1.00 66.94 454 LEU A C 1
ATOM 3540 O O . LEU A 1 454 ? -7.831 16.876 31.379 1.00 66.94 454 LEU A O 1
ATOM 3544 N N . GLU A 1 455 ? -9.323 18.352 32.135 1.00 70.50 455 GLU A N 1
ATOM 3545 C CA . GLU A 1 455 ? -8.386 19.471 32.273 1.00 70.50 455 GLU A CA 1
ATOM 3546 C C . GLU A 1 455 ? -7.291 19.218 33.317 1.00 70.50 455 GLU A C 1
ATOM 3548 O O . GLU A 1 455 ? -6.323 19.984 33.368 1.00 70.50 455 GLU A O 1
ATOM 3553 N N . LYS A 1 456 ? -7.446 18.196 34.172 1.00 77.25 456 LYS A N 1
ATOM 3554 C CA . LYS A 1 456 ? -6.406 17.733 35.103 1.00 77.25 456 LYS A CA 1
ATOM 3555 C C . LYS A 1 456 ? -5.389 16.822 34.418 1.00 77.25 456 LYS A C 1
ATOM 3557 O O . LYS A 1 456 ? -4.285 16.680 34.934 1.00 77.25 456 LYS A O 1
ATOM 3562 N N . LEU A 1 457 ? -5.746 16.236 33.279 1.00 78.81 457 LEU A N 1
ATOM 3563 C CA . LEU A 1 457 ? -4.891 15.376 32.478 1.00 78.81 457 LEU A CA 1
ATOM 3564 C C . LEU A 1 457 ? -4.303 16.182 31.317 1.00 78.81 457 LEU A C 1
ATOM 3566 O O . LEU A 1 457 ? -4.983 16.958 30.653 1.00 78.81 457 LEU A O 1
ATOM 3570 N N . PHE A 1 458 ? -3.023 15.990 31.049 1.00 80.75 458 PHE A N 1
ATOM 3571 C CA . PHE A 1 458 ? -2.345 16.583 29.906 1.00 80.75 458 PHE A CA 1
ATOM 3572 C C . PHE A 1 458 ? -1.590 15.502 29.154 1.00 80.75 458 PHE A C 1
ATOM 3574 O O . PHE A 1 458 ? -0.935 14.655 29.762 1.00 80.75 458 PHE A O 1
ATOM 3581 N N . TYR A 1 459 ? -1.701 15.520 27.829 1.00 79.44 459 TYR A N 1
ATOM 3582 C CA . TYR A 1 459 ? -1.125 14.491 26.981 1.00 79.44 459 TYR A CA 1
ATOM 3583 C C . TYR A 1 459 ? -0.605 15.066 25.662 1.00 79.44 459 TYR A C 1
ATOM 3585 O O . TYR A 1 459 ? -1.306 15.802 24.972 1.00 79.44 459 TYR A O 1
ATOM 3593 N N . ILE A 1 460 ? 0.615 14.681 25.293 1.00 77.12 460 ILE A N 1
ATOM 3594 C CA . ILE A 1 460 ? 1.209 14.887 23.972 1.00 77.12 460 ILE A CA 1
ATOM 3595 C C . ILE A 1 460 ? 1.604 13.513 23.436 1.00 77.12 460 ILE A C 1
ATOM 3597 O O . ILE A 1 460 ? 2.350 12.778 24.086 1.00 77.12 460 ILE A O 1
ATOM 3601 N N . GLN A 1 461 ? 1.124 13.169 22.239 1.00 75.69 461 GLN A N 1
ATOM 3602 C CA . GLN A 1 461 ? 1.494 11.924 21.573 1.00 75.69 461 GLN A CA 1
ATOM 3603 C C . GLN A 1 461 ? 2.933 11.998 21.043 1.00 75.69 461 GLN A C 1
ATOM 3605 O O . GLN A 1 461 ? 3.273 12.905 20.282 1.00 75.69 461 GLN A O 1
ATOM 3610 N N . GLY A 1 462 ? 3.759 11.016 21.409 1.00 72.69 462 GLY A N 1
ATOM 3611 C CA . GLY A 1 462 ? 5.105 10.875 20.867 1.00 72.69 462 GLY A CA 1
ATOM 3612 C C . GLY A 1 462 ? 5.120 10.387 19.418 1.00 72.69 462 GLY A C 1
ATOM 3613 O O . GLY A 1 462 ? 4.200 9.712 18.950 1.00 72.69 462 GLY A O 1
ATOM 3614 N N . THR A 1 463 ? 6.195 10.723 18.716 1.00 78.81 463 THR A N 1
ATOM 3615 C CA . THR A 1 463 ? 6.525 10.241 17.369 1.00 78.81 463 THR A CA 1
ATOM 3616 C C . THR A 1 463 ? 7.897 9.564 17.405 1.00 78.81 463 THR A C 1
ATOM 3618 O O . THR A 1 463 ? 8.502 9.436 18.466 1.00 78.81 463 THR A O 1
ATOM 3621 N N . THR A 1 464 ? 8.439 9.165 16.254 1.00 72.31 464 THR A N 1
ATOM 3622 C CA . THR A 1 464 ? 9.828 8.681 16.181 1.00 72.31 464 THR A CA 1
ATOM 3623 C C . THR A 1 464 ? 10.852 9.743 16.597 1.00 72.31 464 THR A C 1
ATOM 3625 O O . THR A 1 464 ? 11.968 9.391 16.962 1.00 72.31 464 THR A O 1
ATOM 3628 N N . GLN A 1 465 ? 10.486 11.030 16.564 1.00 77.62 465 GLN A N 1
ATOM 3629 C CA . GLN A 1 465 ? 11.372 12.156 16.873 1.00 77.62 465 GLN A CA 1
ATOM 3630 C C . GLN A 1 465 ? 10.928 12.980 18.086 1.00 77.62 465 GLN A C 1
ATOM 3632 O O . GLN A 1 465 ? 11.681 13.837 18.535 1.00 77.62 465 GLN A O 1
ATOM 3637 N N . THR A 1 466 ? 9.722 12.784 18.614 1.00 85.56 466 THR A N 1
ATOM 3638 C CA . THR A 1 466 ? 9.191 13.585 19.727 1.00 85.56 466 THR A CA 1
ATOM 3639 C C . THR A 1 466 ? 8.718 12.691 20.863 1.00 85.56 466 THR A C 1
ATOM 3641 O O . THR A 1 466 ? 8.137 11.637 20.598 1.00 85.56 466 THR A O 1
ATOM 3644 N N . PRO A 1 467 ? 8.890 13.101 22.127 1.00 86.06 467 PRO A N 1
ATOM 3645 C CA . PRO A 1 467 ? 8.523 12.261 23.247 1.00 86.06 467 PRO A CA 1
ATOM 3646 C C . PRO A 1 467 ? 7.012 12.269 23.454 1.00 86.06 467 PRO A C 1
ATOM 3648 O O . PRO A 1 467 ? 6.314 13.242 23.161 1.00 86.06 467 PRO A O 1
ATOM 3651 N N . THR A 1 468 ? 6.518 11.176 24.018 1.00 79.62 468 THR A N 1
ATOM 3652 C CA . THR A 1 468 ? 5.208 11.131 24.653 1.00 79.62 468 THR A CA 1
ATOM 3653 C C . THR A 1 468 ? 5.298 11.849 25.995 1.00 79.62 468 THR A C 1
ATOM 3655 O O . THR A 1 468 ? 6.149 11.510 26.818 1.00 79.62 468 THR A O 1
ATOM 3658 N N . VAL A 1 469 ? 4.412 12.816 26.230 1.00 85.25 469 VAL A N 1
ATOM 3659 C CA . VAL A 1 469 ? 4.303 13.522 27.514 1.00 85.25 469 VAL A CA 1
ATOM 3660 C C . VAL A 1 469 ? 2.937 13.224 28.103 1.00 85.25 469 VAL A C 1
ATOM 3662 O O . VAL A 1 469 ? 1.931 13.416 27.430 1.00 85.25 469 VAL A O 1
ATOM 3665 N N . PHE A 1 470 ? 2.888 12.764 29.345 1.00 81.31 470 PHE A N 1
ATOM 3666 C CA . PHE A 1 470 ? 1.651 12.552 30.088 1.00 81.31 470 PHE A CA 1
ATOM 3667 C C . PHE A 1 470 ? 1.759 13.231 31.447 1.00 81.31 470 PHE A C 1
ATOM 3669 O O . PHE A 1 470 ? 2.797 13.163 32.098 1.00 81.31 470 PHE A O 1
ATOM 3676 N N . PHE A 1 471 ? 0.698 13.894 31.889 1.00 84.75 471 PHE A N 1
ATOM 3677 C CA . PHE A 1 471 ? 0.663 14.505 33.205 1.00 84.75 471 PHE A CA 1
ATOM 3678 C C . PHE A 1 471 ? -0.733 14.425 33.813 1.00 84.75 471 PHE A C 1
ATOM 3680 O O . PHE A 1 471 ? -1.657 15.077 33.335 1.00 84.75 471 PHE A O 1
ATOM 3687 N N . ASP A 1 472 ? -0.866 13.662 34.894 1.00 81.94 472 ASP A N 1
ATOM 3688 C CA . ASP A 1 472 ? -2.002 13.736 35.807 1.00 81.94 472 ASP A CA 1
ATOM 3689 C C . ASP A 1 472 ? -1.684 14.745 36.919 1.00 81.94 472 ASP A C 1
ATOM 3691 O O . ASP A 1 472 ? -0.891 14.474 37.826 1.00 81.94 472 ASP A O 1
ATOM 3695 N N . MET A 1 473 ? -2.287 15.931 36.838 1.00 84.31 473 MET A N 1
ATOM 3696 C CA . MET A 1 473 ? -2.084 17.015 37.801 1.00 84.31 473 MET A CA 1
ATOM 3697 C C . MET A 1 473 ? -2.748 16.756 39.160 1.00 84.31 473 MET A C 1
ATOM 3699 O O . MET A 1 473 ? -2.361 17.373 40.148 1.00 84.31 473 MET A O 1
ATOM 3703 N N . GLU A 1 474 ? -3.746 15.876 39.242 1.00 81.00 474 GLU A N 1
ATOM 3704 C CA . GLU A 1 474 ? -4.424 15.562 40.504 1.00 81.00 474 GLU A CA 1
ATOM 3705 C C . GLU A 1 474 ? -3.608 14.573 41.330 1.00 81.00 474 GLU A C 1
ATOM 3707 O O . GLU A 1 474 ? -3.400 14.781 42.527 1.00 81.00 474 GLU A O 1
ATOM 3712 N N . GLN A 1 475 ? -3.089 13.537 40.671 1.00 79.44 475 GLN A N 1
ATOM 3713 C CA . GLN A 1 475 ? -2.214 12.542 41.291 1.00 79.44 475 GLN A CA 1
ATOM 3714 C C . GLN A 1 475 ? -0.749 12.994 41.350 1.00 79.44 475 GLN A C 1
ATOM 3716 O O . GLN A 1 475 ? 0.051 12.395 42.069 1.00 79.44 475 GLN A O 1
ATOM 3721 N N . GLY A 1 476 ? -0.395 14.038 40.595 1.00 83.69 476 GLY A N 1
ATOM 3722 C CA . GLY A 1 476 ? 0.974 14.518 40.449 1.00 83.69 476 GLY A CA 1
ATOM 3723 C C . GLY A 1 476 ? 1.880 13.499 39.755 1.00 83.69 476 GLY A C 1
ATOM 3724 O O . GLY A 1 476 ? 3.035 13.348 40.141 1.00 83.69 476 GLY A O 1
ATOM 3725 N N . ILE A 1 477 ? 1.370 12.780 38.752 1.00 82.00 477 ILE A N 1
ATOM 3726 C CA . ILE A 1 477 ? 2.130 11.790 37.974 1.00 82.00 477 ILE A CA 1
ATOM 3727 C C . ILE A 1 477 ? 2.504 12.410 36.635 1.00 82.00 477 ILE A C 1
ATOM 3729 O O . ILE A 1 477 ? 1.642 12.607 35.785 1.00 82.00 477 ILE A O 1
ATOM 3733 N N . PHE A 1 478 ? 3.785 12.700 36.439 1.00 88.12 478 PHE A N 1
ATOM 3734 C CA . PHE A 1 478 ? 4.329 13.230 35.192 1.00 88.12 478 PHE A CA 1
ATOM 3735 C C . PHE A 1 478 ? 5.185 12.159 34.513 1.00 88.12 478 PHE A C 1
ATOM 3737 O O . PHE A 1 478 ? 6.082 11.603 35.138 1.00 88.12 478 PHE A O 1
ATOM 3744 N N . GLU A 1 479 ? 4.937 11.865 33.243 1.00 83.25 479 GLU A N 1
ATOM 3745 C CA . GLU A 1 479 ? 5.728 10.942 32.434 1.00 83.25 479 GLU A CA 1
ATOM 3746 C C . GLU A 1 479 ? 6.217 11.622 31.157 1.00 83.25 479 GLU A C 1
ATOM 3748 O O . GLU A 1 479 ? 5.467 12.317 30.472 1.00 83.25 479 GLU A O 1
ATOM 3753 N N . TYR A 1 480 ? 7.475 11.378 30.811 1.00 88.62 480 TYR A N 1
ATOM 3754 C CA . TYR A 1 480 ? 8.130 11.955 29.649 1.00 88.62 480 TYR A CA 1
ATOM 3755 C C . TYR A 1 480 ? 8.993 10.872 28.986 1.00 88.62 480 TYR A C 1
ATOM 3757 O O . TYR A 1 480 ? 10.030 10.485 29.530 1.00 88.62 480 TYR A O 1
ATOM 3765 N N . LYS A 1 481 ? 8.525 10.313 27.861 1.00 83.06 481 LYS A N 1
ATOM 3766 C CA . LYS A 1 481 ? 9.031 9.044 27.302 1.00 83.06 481 LYS A CA 1
ATOM 3767 C C . LYS A 1 481 ? 9.347 9.116 25.799 1.00 83.06 481 LYS A C 1
ATOM 3769 O O . LYS A 1 481 ? 8.520 9.617 25.044 1.00 83.06 481 LYS A O 1
ATOM 3774 N N . GLY A 1 482 ? 10.469 8.549 25.352 1.00 80.06 482 GLY A N 1
ATOM 3775 C CA . GLY A 1 482 ? 10.853 8.393 23.937 1.00 80.06 482 GLY A CA 1
ATOM 3776 C C . GLY A 1 482 ? 11.973 9.331 23.461 1.00 80.06 482 GLY A C 1
ATOM 3777 O O . GLY A 1 482 ? 12.706 9.906 24.267 1.00 80.06 482 GLY A O 1
ATOM 3778 N N . ASN A 1 483 ? 12.112 9.480 22.139 1.00 81.94 483 ASN A N 1
ATOM 3779 C CA . ASN A 1 483 ? 13.131 10.329 21.504 1.00 81.94 483 ASN A CA 1
ATOM 3780 C C . ASN A 1 483 ? 12.779 11.823 21.564 1.00 81.94 483 ASN A C 1
ATOM 3782 O O . ASN A 1 483 ? 11.629 12.200 21.355 1.00 81.94 483 ASN A O 1
ATOM 3786 N N . VAL A 1 484 ? 13.771 12.693 21.786 1.00 88.75 484 VAL A N 1
ATOM 3787 C CA . VAL A 1 484 ? 13.582 14.152 21.922 1.00 88.75 484 VAL A CA 1
ATOM 3788 C C . VAL A 1 484 ? 14.407 14.926 20.890 1.00 88.75 484 VAL A C 1
ATOM 3790 O O . VAL A 1 484 ? 15.395 15.607 21.184 1.00 88.75 484 VAL A O 1
ATOM 3793 N N . LEU A 1 485 ? 13.953 14.833 19.645 1.00 88.06 485 LEU A N 1
ATOM 3794 C CA . LEU A 1 485 ? 14.521 15.433 18.437 1.00 88.06 485 LEU A CA 1
ATOM 3795 C C . LEU A 1 485 ? 13.519 16.289 17.629 1.00 88.06 485 LEU A C 1
ATOM 3797 O O . LEU A 1 485 ? 13.541 16.224 16.401 1.00 88.06 485 LEU A O 1
ATOM 3801 N N . PRO A 1 486 ? 12.641 17.103 18.248 1.00 83.31 486 PRO A N 1
ATOM 3802 C CA . PRO A 1 486 ? 11.741 17.970 17.486 1.00 83.31 486 PRO A CA 1
ATOM 3803 C C . PRO A 1 486 ? 12.523 18.950 16.595 1.00 83.31 486 PRO A C 1
ATOM 3805 O O . PRO A 1 486 ? 13.513 19.535 17.045 1.00 83.31 486 PRO A O 1
ATOM 3808 N N . GLU A 1 487 ? 12.023 19.204 15.378 1.00 79.12 487 GLU A N 1
ATOM 3809 C CA . GLU A 1 487 ? 12.569 20.221 14.457 1.00 79.12 487 GLU A CA 1
ATOM 3810 C C . GLU A 1 487 ? 12.704 21.591 15.141 1.00 79.12 487 GLU A C 1
ATOM 3812 O O . GLU A 1 487 ? 13.726 22.267 15.016 1.00 79.12 487 GLU A O 1
ATOM 3817 N N . ASN A 1 488 ? 11.696 21.968 15.939 1.00 86.38 488 ASN A N 1
ATOM 3818 C CA . ASN A 1 488 ? 11.711 23.159 16.780 1.00 86.38 488 ASN A CA 1
ATOM 3819 C C . ASN A 1 488 ? 11.546 22.801 18.264 1.00 86.38 488 ASN A C 1
ATOM 3821 O O . ASN A 1 488 ? 10.441 22.732 18.806 1.00 86.38 488 ASN A O 1
ATOM 3825 N N . SER A 1 489 ? 12.674 22.611 18.952 1.00 86.44 489 SER A N 1
ATOM 3826 C CA . SER A 1 489 ? 12.686 22.205 20.362 1.00 86.44 489 SER A CA 1
ATOM 3827 C C . SER A 1 489 ? 11.987 23.191 21.303 1.00 86.44 489 SER A C 1
ATOM 3829 O O . SER A 1 489 ? 11.275 22.763 22.204 1.00 86.44 489 SER A O 1
ATOM 3831 N N . LYS A 1 490 ? 12.101 24.509 21.096 1.00 86.50 490 LYS A N 1
ATOM 3832 C CA . LYS A 1 490 ? 11.434 25.482 21.984 1.00 86.50 490 LYS A CA 1
ATOM 3833 C C . LYS A 1 490 ? 9.914 25.427 21.869 1.00 86.50 490 LYS A C 1
ATOM 3835 O O . LYS A 1 490 ? 9.226 25.474 22.882 1.00 86.50 490 LYS A O 1
ATOM 3840 N N . GLU A 1 491 ? 9.415 25.351 20.642 1.00 88.31 491 GLU A N 1
ATOM 3841 C CA . GLU A 1 491 ? 7.981 25.354 20.356 1.00 88.31 491 GLU A CA 1
ATOM 3842 C C . GLU A 1 491 ? 7.295 24.105 20.914 1.00 88.31 491 GLU A C 1
ATOM 3844 O O . GLU A 1 491 ? 6.271 24.223 21.579 1.00 88.31 491 GLU A O 1
ATOM 3849 N N . PHE A 1 492 ? 7.914 22.929 20.760 1.00 89.69 492 PHE A N 1
ATOM 3850 C CA . PHE A 1 492 ? 7.392 21.682 21.326 1.00 89.69 492 PHE A CA 1
ATOM 3851 C C . PHE A 1 492 ? 7.277 21.715 22.860 1.00 89.69 492 PHE A C 1
ATOM 3853 O O . PHE A 1 492 ? 6.305 21.218 23.425 1.00 89.69 492 PHE A O 1
ATOM 3860 N N . HIS A 1 493 ? 8.269 22.286 23.550 1.00 92.94 493 HIS A N 1
ATOM 3861 C CA . HIS A 1 493 ? 8.321 22.269 25.015 1.00 92.94 493 HIS A CA 1
ATOM 3862 C C . HIS A 1 493 ? 7.480 23.364 25.679 1.00 92.94 493 HIS A C 1
ATOM 3864 O O . HIS A 1 493 ? 7.179 23.249 26.865 1.00 92.94 493 HIS A O 1
ATOM 3870 N N . LEU A 1 494 ? 7.073 24.402 24.941 1.00 90.25 494 LEU A N 1
ATOM 3871 C CA . LEU A 1 494 ? 6.225 25.477 25.456 1.00 90.25 494 LEU A CA 1
ATOM 3872 C C . LEU A 1 494 ? 4.954 24.968 26.172 1.00 90.25 494 LEU A C 1
ATOM 3874 O O . LEU A 1 494 ? 4.785 25.312 27.342 1.00 90.25 494 LEU A O 1
ATOM 3878 N N . PRO A 1 495 ? 4.117 24.094 25.575 1.00 89.00 495 PRO A N 1
ATOM 3879 C CA . PRO A 1 495 ? 2.939 23.560 26.265 1.00 89.00 495 PRO A CA 1
ATOM 3880 C C . PRO A 1 495 ? 3.293 22.721 27.505 1.00 89.00 495 PRO A C 1
ATOM 3882 O O . PRO A 1 495 ? 2.551 22.722 28.485 1.00 89.00 495 PRO A O 1
ATOM 3885 N N . VAL A 1 496 ? 4.447 22.039 27.505 1.00 91.38 496 VAL A N 1
ATOM 3886 C CA . VAL A 1 496 ? 4.939 21.279 28.670 1.00 91.38 496 VAL A CA 1
ATOM 3887 C C . VAL A 1 496 ? 5.315 22.224 29.817 1.00 91.38 496 VAL A C 1
ATOM 3889 O O . VAL A 1 496 ? 5.054 21.935 30.983 1.00 91.38 496 VAL A O 1
ATOM 3892 N N . PHE A 1 497 ? 5.902 23.380 29.510 1.00 91.44 497 PHE A N 1
ATOM 3893 C CA . PHE A 1 497 ? 6.202 24.398 30.514 1.00 91.44 497 PHE A CA 1
ATOM 3894 C C . PHE A 1 497 ? 4.938 25.016 31.102 1.00 91.44 497 PHE A C 1
ATOM 3896 O O . PHE A 1 497 ? 4.839 25.136 32.322 1.00 91.44 497 PHE A O 1
ATOM 3903 N N . GLU A 1 498 ? 3.978 25.370 30.252 1.00 89.62 498 GLU A N 1
ATOM 3904 C CA . GLU A 1 498 ? 2.718 25.983 30.671 1.00 89.62 498 GLU A CA 1
ATOM 3905 C C . GLU A 1 498 ? 1.916 25.062 31.596 1.00 89.62 498 GLU A C 1
ATOM 3907 O O . GLU A 1 498 ? 1.392 25.517 32.615 1.00 89.62 498 GLU A O 1
ATOM 3912 N N . ILE A 1 499 ? 1.858 23.758 31.297 1.00 88.31 499 ILE A N 1
ATOM 3913 C CA . ILE A 1 499 ? 1.135 22.813 32.154 1.00 88.31 499 ILE A CA 1
ATOM 3914 C C . ILE A 1 499 ? 1.838 22.590 33.498 1.00 88.31 499 ILE A C 1
ATOM 3916 O O . ILE A 1 499 ? 1.172 22.483 34.528 1.00 88.31 499 ILE A O 1
ATOM 3920 N N . LEU A 1 500 ? 3.174 22.570 33.520 1.00 88.44 500 LEU A N 1
ATOM 3921 C CA . LEU A 1 500 ? 3.941 22.474 34.762 1.00 88.44 500 LEU A CA 1
ATOM 3922 C C . LEU A 1 500 ? 3.743 23.718 35.631 1.00 88.44 500 LEU A C 1
ATOM 3924 O O . LEU A 1 500 ? 3.535 23.579 36.834 1.00 88.44 500 LEU A O 1
ATOM 3928 N N . ASP A 1 501 ? 3.746 24.915 35.036 1.00 88.31 501 ASP A N 1
ATOM 3929 C CA . ASP A 1 501 ? 3.447 26.159 35.754 1.00 88.31 501 ASP A CA 1
ATOM 3930 C C . ASP A 1 501 ? 2.015 26.132 36.319 1.00 88.31 501 ASP A C 1
ATOM 3932 O O . ASP A 1 501 ? 1.817 26.370 37.512 1.00 88.31 501 ASP A O 1
ATOM 3936 N N . LYS A 1 502 ? 1.027 25.714 35.511 1.00 87.69 502 LYS A N 1
ATOM 3937 C CA . LYS A 1 502 ? -0.370 25.546 35.952 1.00 87.69 502 LYS A CA 1
ATOM 3938 C C . LYS A 1 502 ? -0.490 24.570 37.128 1.00 87.69 502 LYS A C 1
ATOM 3940 O O . LYS A 1 502 ? -1.237 24.842 38.069 1.00 87.69 502 LYS A O 1
ATOM 3945 N N . PHE A 1 503 ? 0.227 23.445 37.097 1.00 87.50 503 PHE A N 1
ATOM 3946 C CA . PHE A 1 503 ? 0.252 22.484 38.202 1.00 87.50 503 PHE A CA 1
ATOM 3947 C C . PHE A 1 503 ? 0.876 23.077 39.467 1.00 87.50 503 PHE A C 1
ATOM 3949 O O . PHE A 1 503 ? 0.327 22.907 40.558 1.00 87.50 503 PHE A O 1
ATOM 3956 N N . ILE A 1 504 ? 2.003 23.782 39.328 1.00 84.31 504 ILE A N 1
ATOM 3957 C CA . ILE A 1 504 ? 2.701 24.413 40.452 1.00 84.31 504 ILE A CA 1
ATOM 3958 C C . ILE A 1 504 ? 1.787 25.419 41.159 1.00 84.31 504 ILE A C 1
ATOM 3960 O O . ILE A 1 504 ? 1.723 25.399 42.389 1.00 84.31 504 ILE A O 1
ATOM 3964 N N . ASP A 1 505 ? 1.048 26.227 40.398 1.00 82.94 505 ASP A N 1
ATOM 3965 C CA . ASP A 1 505 ? 0.153 27.252 40.937 1.00 82.94 505 ASP A CA 1
ATOM 3966 C C . ASP A 1 505 ? -1.130 26.660 41.542 1.00 82.94 505 ASP A C 1
ATOM 3968 O O . ASP A 1 505 ? -1.573 27.081 42.613 1.00 82.94 505 ASP A O 1
ATOM 3972 N N . LYS A 1 506 ? -1.749 25.679 40.870 1.00 84.12 506 LYS A N 1
ATOM 3973 C CA . LYS A 1 506 ? -3.076 25.158 41.247 1.00 84.12 506 LYS A CA 1
ATOM 3974 C C . LYS A 1 506 ? -3.031 24.048 42.300 1.00 84.12 506 LYS A C 1
ATOM 3976 O O . LYS A 1 506 ? -3.962 23.937 43.096 1.00 84.12 506 LYS A O 1
ATOM 3981 N N . TYR A 1 507 ? -1.973 23.238 42.325 1.00 83.94 507 TYR A N 1
ATOM 3982 C CA . TYR A 1 507 ? -1.851 22.067 43.200 1.00 83.94 507 TYR A CA 1
ATOM 3983 C C . TYR A 1 507 ? -0.590 22.153 44.063 1.00 83.94 507 TYR A C 1
ATOM 3985 O O . TYR A 1 507 ? 0.303 21.317 43.930 1.00 83.94 507 TYR A O 1
ATOM 3993 N N . PRO A 1 508 ? -0.462 23.140 44.967 1.00 77.44 508 PRO A N 1
ATOM 3994 C CA . PRO A 1 508 ? 0.762 23.331 45.744 1.00 77.44 508 PRO A CA 1
ATOM 3995 C C . PRO A 1 508 ? 1.107 22.122 46.626 1.00 77.44 508 PRO A C 1
ATOM 3997 O O . PRO A 1 508 ? 2.263 21.743 46.695 1.00 77.44 508 PRO A O 1
ATOM 4000 N N . ASN A 1 509 ? 0.117 21.433 47.202 1.00 80.06 509 ASN A N 1
ATOM 4001 C CA . ASN A 1 509 ? 0.342 20.362 48.187 1.00 80.06 509 ASN A CA 1
ATOM 4002 C C . ASN A 1 509 ? 0.438 18.934 47.605 1.00 80.06 509 ASN A C 1
ATOM 4004 O O . ASN A 1 509 ? 0.703 17.993 48.352 1.00 80.06 509 ASN A O 1
ATOM 4008 N N . THR A 1 510 ? 0.208 18.738 46.303 1.00 84.62 510 THR A N 1
ATOM 4009 C CA . THR A 1 510 ? 0.239 17.404 45.667 1.00 84.62 510 THR A CA 1
ATOM 4010 C C . THR A 1 510 ? 1.681 16.918 45.473 1.00 84.62 510 THR A C 1
ATOM 4012 O O . THR A 1 510 ? 2.538 17.672 45.017 1.00 84.62 510 THR A O 1
ATOM 4015 N N . SER A 1 511 ? 2.000 15.661 45.786 1.00 86.44 511 SER A N 1
ATOM 4016 C CA . SER A 1 511 ? 3.349 15.138 45.514 1.00 86.44 511 SER A CA 1
ATOM 4017 C C . SER A 1 511 ? 3.573 14.950 44.017 1.00 86.44 511 SER A C 1
ATOM 4019 O O . SER A 1 511 ? 2.723 14.374 43.352 1.00 86.44 511 SER A O 1
ATOM 4021 N N . LEU A 1 512 ? 4.712 15.413 43.493 1.00 89.94 512 LEU A N 1
ATOM 4022 C CA . LEU A 1 512 ? 5.071 15.223 42.087 1.00 89.94 512 LEU A CA 1
ATOM 4023 C C . LEU A 1 512 ? 6.022 14.031 41.933 1.00 89.94 512 LEU A C 1
ATOM 4025 O O . LEU A 1 512 ? 7.156 14.071 42.410 1.00 89.94 512 LEU A O 1
ATOM 4029 N N . LYS A 1 513 ? 5.570 13.001 41.223 1.00 88.00 513 LYS A N 1
ATOM 4030 C CA . LYS A 1 513 ? 6.374 11.878 40.740 1.00 88.00 513 LYS A CA 1
ATOM 4031 C C . LYS A 1 513 ? 6.607 12.069 39.247 1.00 88.00 513 LYS A C 1
ATOM 4033 O O . LYS A 1 513 ? 5.680 11.897 38.460 1.00 88.00 513 LYS A O 1
ATOM 4038 N N . ALA A 1 514 ? 7.824 12.440 38.865 1.00 89.94 514 ALA A N 1
ATOM 4039 C CA . ALA A 1 514 ? 8.175 12.686 37.472 1.00 89.94 514 ALA A CA 1
ATOM 4040 C C . ALA A 1 514 ? 9.080 11.572 36.934 1.00 89.94 514 ALA A C 1
ATOM 4042 O O . ALA A 1 514 ? 10.176 11.360 37.443 1.00 89.94 514 ALA A O 1
ATOM 4043 N N . THR A 1 515 ? 8.614 10.869 35.909 1.00 85.75 515 THR A N 1
ATOM 4044 C CA . THR A 1 515 ? 9.278 9.726 35.285 1.00 85.75 515 THR A CA 1
ATOM 4045 C C . THR A 1 515 ? 9.784 10.102 33.901 1.00 85.75 515 THR A C 1
ATOM 4047 O O . THR A 1 515 ? 8.995 10.460 33.029 1.00 85.75 515 THR A O 1
ATOM 4050 N N . PHE A 1 516 ? 11.086 9.973 33.683 1.00 88.75 516 PHE A N 1
ATOM 4051 C CA . PHE A 1 516 ? 11.744 10.210 32.404 1.00 88.75 516 PHE A CA 1
ATOM 4052 C C . PHE A 1 516 ? 12.264 8.884 31.856 1.00 88.75 516 PHE A C 1
ATOM 4054 O O . PHE A 1 516 ? 13.000 8.193 32.552 1.00 88.75 516 PHE A O 1
ATOM 4061 N N . VAL A 1 517 ? 11.871 8.525 30.632 1.00 83.94 517 VAL A N 1
ATOM 4062 C CA . VAL A 1 517 ? 12.361 7.337 29.911 1.00 83.94 517 VAL A CA 1
ATOM 4063 C C . VAL A 1 517 ? 12.825 7.799 28.536 1.00 83.94 517 VAL A C 1
ATOM 4065 O O . VAL A 1 517 ? 12.020 7.905 27.615 1.00 83.94 517 VAL A O 1
ATOM 4068 N N . LEU A 1 518 ? 14.095 8.165 28.406 1.00 83.62 518 LEU A N 1
ATOM 4069 C CA . LEU A 1 518 ? 14.619 8.731 27.163 1.00 83.62 518 LEU A CA 1
ATOM 4070 C C . LEU A 1 518 ? 15.431 7.686 26.404 1.00 83.62 518 LEU A C 1
ATOM 4072 O O . LEU A 1 518 ? 16.220 6.962 27.001 1.00 83.62 518 LEU A O 1
ATOM 4076 N N . GLU A 1 519 ? 15.238 7.634 25.090 1.00 79.44 519 GLU A N 1
ATOM 4077 C CA . GLU A 1 519 ? 16.041 6.797 24.186 1.00 79.44 519 GLU A CA 1
ATOM 4078 C C . GLU A 1 519 ? 17.227 7.601 23.639 1.00 79.44 519 GLU A C 1
ATOM 4080 O O . GLU A 1 519 ? 18.374 7.164 23.684 1.00 79.44 519 GLU A O 1
ATOM 4085 N N . TYR A 1 520 ? 16.950 8.822 23.176 1.00 81.38 520 TYR A N 1
ATOM 4086 C CA . TYR A 1 520 ? 17.945 9.761 22.674 1.00 81.38 520 TYR A CA 1
ATOM 4087 C C . TYR A 1 520 ? 17.397 11.196 22.690 1.00 81.38 520 TYR A C 1
ATOM 4089 O O . TYR A 1 520 ? 16.196 11.420 22.508 1.00 81.38 520 TYR A O 1
ATOM 4097 N N . TYR A 1 521 ? 18.260 12.199 22.868 1.00 86.75 521 TYR A N 1
ATOM 4098 C CA . TYR A 1 521 ? 17.887 13.608 22.719 1.00 86.75 521 TYR A CA 1
ATOM 4099 C C . TYR A 1 521 ? 19.047 14.465 22.202 1.00 86.75 521 TYR A C 1
ATOM 4101 O O . TYR A 1 521 ? 20.208 14.226 22.516 1.00 86.75 521 TYR A O 1
ATOM 4109 N N . ASN A 1 522 ? 18.735 15.496 21.409 1.00 84.12 522 ASN A N 1
ATOM 4110 C CA . ASN A 1 522 ? 19.752 16.386 20.836 1.00 84.12 522 ASN A CA 1
ATOM 4111 C C . ASN A 1 522 ? 20.119 17.564 21.757 1.00 84.12 522 ASN A C 1
ATOM 4113 O O . ASN A 1 522 ? 19.438 17.884 22.736 1.00 84.12 522 ASN A O 1
ATOM 4117 N N . THR A 1 523 ? 21.189 18.277 21.395 1.00 84.56 523 THR A N 1
ATOM 4118 C CA . THR A 1 523 ? 21.702 19.432 22.148 1.00 84.56 523 THR A CA 1
ATOM 4119 C C . THR A 1 523 ? 20.657 20.541 22.381 1.00 84.56 523 THR A C 1
ATOM 4121 O O . THR A 1 523 ? 20.565 21.023 23.513 1.00 84.56 523 THR A O 1
ATOM 4124 N N . PRO A 1 524 ? 19.821 20.954 21.400 1.00 86.19 524 PRO A N 1
ATOM 4125 C CA . PRO A 1 524 ? 18.741 21.916 21.652 1.00 86.19 524 PRO A CA 1
ATOM 4126 C C . PRO A 1 524 ? 17.723 21.457 22.706 1.00 86.19 524 PRO A C 1
ATOM 4128 O O . PRO A 1 524 ? 17.314 22.266 23.547 1.00 86.19 524 PRO A O 1
ATOM 4131 N N . SER A 1 525 ? 17.344 20.175 22.685 1.00 89.12 525 SER A N 1
ATOM 4132 C CA . SER A 1 525 ? 16.393 19.580 23.631 1.00 89.12 525 SER A CA 1
ATOM 4133 C C . SER A 1 525 ? 16.971 19.396 25.027 1.00 89.12 525 SER A C 1
ATOM 4135 O O . SER A 1 525 ? 16.241 19.602 25.993 1.00 89.12 525 SER A O 1
ATOM 4137 N N . SER A 1 526 ? 18.281 19.156 25.156 1.00 88.81 526 SER A N 1
ATOM 4138 C CA . SER A 1 526 ? 18.984 19.143 26.450 1.00 88.81 526 SER A CA 1
ATOM 4139 C C . SER A 1 526 ? 18.678 20.397 27.280 1.00 88.81 526 SER A C 1
ATOM 4141 O O . SER A 1 526 ? 18.287 20.325 28.447 1.00 88.81 526 SER A O 1
ATOM 4143 N N . LYS A 1 527 ? 18.734 21.576 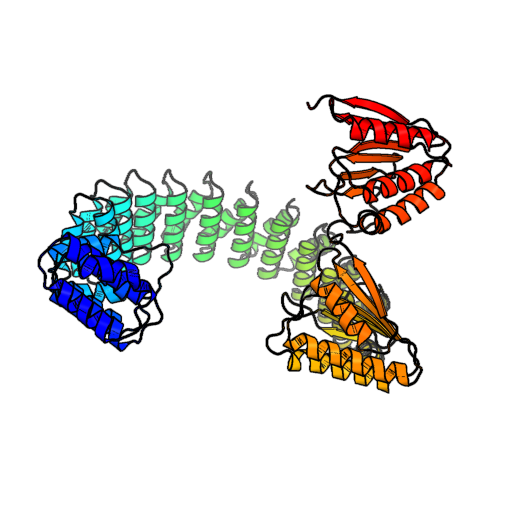26.640 1.00 89.69 527 LYS A N 1
ATOM 4144 C CA . LYS A 1 527 ? 18.411 22.849 27.298 1.00 89.69 527 LYS A CA 1
ATOM 4145 C C . LYS A 1 527 ? 16.955 22.909 27.764 1.00 89.69 527 LYS A C 1
ATOM 4147 O O . LYS A 1 527 ? 16.701 23.475 28.822 1.00 89.69 527 LYS A O 1
ATOM 4152 N N . GLN A 1 528 ? 16.009 22.375 26.991 1.00 93.62 528 GLN A N 1
ATOM 4153 C CA . GLN A 1 528 ? 14.587 22.402 27.355 1.00 93.62 528 GLN A CA 1
ATOM 4154 C C . GLN A 1 528 ? 14.278 21.436 28.500 1.00 93.62 528 GLN A C 1
ATOM 4156 O O . GLN A 1 528 ? 13.605 21.826 29.451 1.00 93.62 528 GLN A O 1
ATOM 4161 N N . ILE A 1 529 ? 14.843 20.228 28.459 1.00 91.94 529 ILE A N 1
ATOM 4162 C CA . ILE A 1 529 ? 14.760 19.242 29.543 1.00 91.94 529 ILE A CA 1
ATOM 4163 C C . ILE A 1 529 ? 15.302 19.856 30.840 1.00 91.94 529 ILE A C 1
ATOM 4165 O O . ILE A 1 529 ? 14.627 19.838 31.866 1.00 91.94 529 ILE A O 1
ATOM 4169 N N . PHE A 1 530 ? 16.457 20.524 30.792 1.00 90.38 530 PHE A N 1
ATOM 4170 C CA . PHE A 1 530 ? 16.992 21.233 31.955 1.00 90.38 530 PHE A CA 1
ATOM 4171 C C . PHE A 1 530 ? 16.040 22.319 32.497 1.00 90.38 530 PHE A C 1
ATOM 4173 O O . PHE A 1 530 ? 15.903 22.473 33.711 1.00 90.38 530 PHE A O 1
ATOM 4180 N N . GLN A 1 531 ? 15.335 23.056 31.628 1.00 90.12 531 GLN A N 1
ATOM 4181 C CA . GLN A 1 531 ? 14.320 24.027 32.066 1.00 90.12 531 GLN A CA 1
ATOM 4182 C C . GLN A 1 531 ? 13.113 23.358 32.743 1.00 90.12 531 GLN A C 1
ATOM 4184 O O . GLN A 1 531 ? 12.599 23.915 33.716 1.00 90.12 531 GLN A O 1
ATOM 4189 N N . ILE A 1 532 ? 12.691 22.167 32.289 1.00 92.94 532 ILE A N 1
ATOM 4190 C CA . ILE A 1 532 ? 11.666 21.361 32.979 1.00 92.94 532 ILE A CA 1
ATOM 4191 C C . ILE A 1 532 ? 12.120 21.100 34.417 1.00 92.94 532 ILE A C 1
ATOM 4193 O O . ILE A 1 532 ? 11.401 21.424 35.365 1.00 92.94 532 ILE A O 1
ATOM 4197 N N . PHE A 1 533 ? 13.346 20.602 34.595 1.00 92.00 533 PHE A N 1
ATOM 4198 C CA . PHE A 1 533 ? 13.886 20.338 35.925 1.00 92.00 533 PHE A CA 1
ATOM 4199 C C . PHE A 1 533 ? 14.006 21.599 36.784 1.00 92.00 533 PHE A C 1
ATOM 4201 O O . PHE A 1 533 ? 13.658 21.549 37.958 1.00 92.00 533 PHE A O 1
ATOM 4208 N N . LYS A 1 534 ? 14.411 22.751 36.232 1.00 90.56 534 LYS A N 1
ATOM 4209 C CA . LYS A 1 534 ? 14.451 24.018 36.989 1.00 90.56 534 LYS A CA 1
ATOM 4210 C C . LYS A 1 534 ? 13.077 24.476 37.480 1.00 90.56 534 LYS A C 1
ATOM 4212 O O . LYS A 1 534 ? 12.968 24.990 38.594 1.00 90.56 534 LYS A O 1
ATOM 4217 N N . LYS A 1 535 ? 12.017 24.267 36.695 1.00 89.19 535 LYS A N 1
ATOM 4218 C CA . LYS A 1 535 ? 10.639 24.536 37.141 1.00 89.19 535 LYS A CA 1
ATOM 4219 C C . LYS A 1 535 ? 10.234 23.610 38.286 1.00 89.19 535 LYS A C 1
ATOM 4221 O O . LYS A 1 535 ? 9.695 24.075 39.289 1.00 89.19 535 LYS A O 1
ATOM 4226 N N . ILE A 1 536 ? 10.566 22.325 38.176 1.00 89.69 536 ILE A N 1
ATOM 4227 C CA . ILE A 1 536 ? 10.321 21.338 39.232 1.00 89.69 536 ILE A CA 1
ATOM 4228 C C . ILE A 1 536 ? 11.155 21.650 40.499 1.00 89.69 536 ILE A C 1
ATOM 4230 O O . ILE A 1 536 ? 10.650 21.540 41.615 1.00 89.69 536 ILE A O 1
ATOM 4234 N N . GLU A 1 537 ? 12.397 22.119 40.352 1.00 88.19 537 GLU A N 1
ATOM 4235 C CA . GLU A 1 537 ? 13.299 22.501 41.453 1.00 88.19 537 GLU A CA 1
ATOM 4236 C C . GLU A 1 537 ? 12.720 23.645 42.284 1.00 88.19 537 GLU A C 1
ATOM 4238 O O . GLU A 1 537 ? 12.738 23.597 43.515 1.00 88.19 537 GLU A O 1
ATOM 4243 N N . LYS A 1 538 ? 12.145 24.654 41.616 1.00 84.00 538 LYS A N 1
ATOM 4244 C CA . LYS A 1 538 ? 11.482 25.780 42.281 1.00 84.00 538 LYS A CA 1
ATOM 4245 C C . LYS A 1 538 ? 10.401 25.290 43.247 1.00 84.00 538 LYS A C 1
ATOM 4247 O O . LYS A 1 538 ? 10.295 25.807 44.352 1.00 84.00 538 LYS A O 1
ATOM 4252 N N . ARG A 1 539 ? 9.632 24.268 42.860 1.00 83.06 539 ARG A N 1
ATOM 4253 C CA . ARG A 1 539 ? 8.611 23.649 43.715 1.00 83.06 539 ARG A CA 1
ATOM 4254 C C . ARG A 1 539 ? 9.223 22.942 44.924 1.00 83.06 539 ARG A C 1
ATOM 4256 O O . ARG A 1 539 ? 8.742 23.138 46.037 1.00 83.06 539 ARG A O 1
ATOM 4263 N N . TYR A 1 540 ? 10.277 22.156 44.715 1.00 84.44 540 TYR A N 1
ATOM 4264 C CA . TYR A 1 540 ? 10.974 21.469 45.803 1.00 84.44 540 TYR A CA 1
ATOM 4265 C C . TYR A 1 540 ? 11.560 22.459 46.825 1.00 84.44 540 TYR A C 1
ATOM 4267 O O . TYR A 1 540 ? 11.463 22.235 48.029 1.00 84.44 540 TYR A O 1
ATOM 4275 N N . TYR A 1 541 ? 12.070 23.608 46.366 1.00 82.44 541 TYR A N 1
ATOM 4276 C CA . TYR A 1 541 ? 12.556 24.682 47.240 1.00 82.44 541 TYR A CA 1
ATOM 4277 C C . TYR A 1 541 ? 11.474 25.241 48.183 1.00 82.44 541 TYR A C 1
ATOM 4279 O O . TYR A 1 541 ? 11.780 25.614 49.313 1.00 82.44 541 TYR A O 1
ATOM 4287 N N . TYR A 1 542 ? 10.205 25.252 47.761 1.00 81.25 542 TYR A N 1
ATOM 4288 C CA . TYR A 1 542 ? 9.073 25.645 48.610 1.00 81.25 542 TYR A CA 1
ATOM 4289 C C . TYR A 1 542 ? 8.610 24.543 49.584 1.00 81.25 542 TYR A C 1
ATOM 4291 O O . TYR A 1 542 ? 7.618 24.732 50.283 1.00 81.25 542 TYR A O 1
ATOM 4299 N N . GLY A 1 543 ? 9.326 23.414 49.667 1.00 76.81 543 GLY A N 1
ATOM 4300 C CA . GLY A 1 543 ? 9.081 22.350 50.646 1.00 76.81 543 GLY A CA 1
ATOM 4301 C C . GLY A 1 543 ? 8.066 21.292 50.210 1.00 76.81 543 GLY A C 1
ATOM 4302 O O . GLY A 1 543 ? 7.652 20.473 51.029 1.00 76.81 543 GLY A O 1
ATOM 4303 N N . TYR A 1 544 ? 7.661 21.281 48.938 1.00 83.12 544 TYR A N 1
ATOM 4304 C CA . TYR A 1 544 ? 6.707 20.300 48.423 1.00 83.12 544 TYR A CA 1
ATOM 4305 C C . TYR A 1 544 ? 7.404 19.012 47.952 1.00 83.12 544 TYR A C 1
ATOM 4307 O O . TYR A 1 544 ? 8.465 19.085 47.326 1.00 83.12 544 TYR A O 1
ATOM 4315 N N . PRO A 1 545 ? 6.818 17.825 48.207 1.00 80.06 545 PRO A N 1
ATOM 4316 C CA . PRO A 1 545 ? 7.460 16.550 47.906 1.00 80.06 545 PRO A CA 1
ATOM 4317 C C . PRO A 1 545 ? 7.532 16.296 46.397 1.00 80.06 545 PRO A C 1
ATOM 4319 O O . PRO A 1 545 ? 6.508 16.187 45.715 1.00 80.06 545 PRO A O 1
ATOM 4322 N N . VAL A 1 546 ? 8.757 16.152 45.897 1.00 88.00 546 VAL A N 1
ATOM 4323 C CA . VAL A 1 546 ? 9.078 15.845 44.502 1.00 88.00 546 VAL A CA 1
ATOM 4324 C C . VAL A 1 546 ? 10.036 14.659 44.468 1.00 88.00 546 VAL A C 1
ATOM 4326 O O . VAL A 1 546 ? 10.998 14.629 45.233 1.00 88.00 546 VAL A O 1
ATOM 4329 N N . ILE A 1 547 ? 9.802 13.718 43.558 1.00 85.50 547 ILE A N 1
ATOM 4330 C CA . ILE A 1 547 ? 10.764 12.673 43.213 1.00 85.50 547 ILE A CA 1
ATOM 4331 C C . ILE A 1 547 ? 10.870 12.537 41.696 1.00 85.50 547 ILE A C 1
ATOM 4333 O O . ILE A 1 547 ? 9.861 12.485 40.989 1.00 85.50 547 ILE A O 1
ATOM 4337 N N . ILE A 1 548 ? 12.107 12.490 41.209 1.00 90.00 548 ILE A N 1
ATOM 4338 C CA . ILE A 1 548 ? 12.420 12.180 39.820 1.00 90.00 548 ILE A CA 1
ATOM 4339 C C . ILE A 1 548 ? 12.821 10.710 39.722 1.00 90.00 548 ILE A C 1
ATOM 4341 O O . ILE A 1 548 ? 13.693 10.256 40.463 1.00 90.00 548 ILE A O 1
ATOM 4345 N N . TYR A 1 549 ? 12.232 9.999 38.768 1.00 80.94 549 TYR A N 1
ATOM 4346 C CA . TYR A 1 549 ? 12.696 8.702 38.298 1.00 80.94 549 TYR A CA 1
ATOM 4347 C C . TYR A 1 549 ? 13.280 8.862 36.898 1.00 80.94 549 TYR A C 1
ATOM 4349 O O . TYR A 1 549 ? 12.576 9.272 35.977 1.00 80.94 549 TYR A O 1
ATOM 4357 N N . TRP A 1 550 ? 14.558 8.541 36.741 1.00 86.19 550 TRP A N 1
ATOM 4358 C CA . TRP A 1 550 ? 15.255 8.578 35.462 1.00 86.19 550 TRP A CA 1
ATOM 4359 C C . TRP A 1 550 ? 15.582 7.165 35.019 1.00 86.19 550 TRP A C 1
ATOM 4361 O O . TRP A 1 550 ? 16.408 6.487 35.630 1.00 86.19 550 TRP A O 1
ATOM 4371 N N . TYR A 1 551 ? 14.913 6.725 33.965 1.00 79.25 551 TYR A N 1
ATOM 4372 C CA . TYR A 1 551 ? 15.119 5.426 33.361 1.00 79.25 551 TYR A CA 1
ATOM 4373 C C . TYR A 1 551 ? 16.122 5.545 32.223 1.00 79.25 551 TYR A C 1
ATOM 4375 O O . TYR A 1 551 ? 15.942 6.360 31.317 1.00 79.25 551 TYR A O 1
ATOM 4383 N N . TYR A 1 552 ? 17.139 4.693 32.247 1.00 74.19 552 TYR A N 1
ATOM 4384 C CA . TYR A 1 552 ? 18.136 4.580 31.188 1.00 74.19 552 TYR A CA 1
ATOM 4385 C C . TYR A 1 552 ? 18.319 3.117 30.803 1.00 74.19 552 TYR A C 1
ATOM 4387 O O . TYR A 1 552 ? 18.204 2.231 31.657 1.00 74.19 552 TYR A O 1
ATOM 4395 N N . GLU A 1 553 ? 18.584 2.862 29.524 1.00 66.50 553 GLU A N 1
ATOM 4396 C CA . GLU A 1 553 ? 18.896 1.508 29.094 1.00 66.50 553 GLU A CA 1
ATOM 4397 C C . GLU A 1 553 ? 20.299 1.116 29.590 1.00 66.50 553 GLU A C 1
ATOM 4399 O O . GLU A 1 553 ? 21.223 1.919 29.495 1.00 66.50 553 GLU A O 1
ATOM 4404 N N . VAL A 1 554 ? 20.481 -0.104 30.108 1.00 64.50 554 VAL A N 1
ATOM 4405 C CA . VAL A 1 554 ? 21.769 -0.595 30.648 1.00 64.50 554 VAL A CA 1
ATOM 4406 C C . VAL A 1 554 ? 22.907 -0.434 29.636 1.00 64.50 554 VAL A C 1
ATOM 4408 O O . VAL A 1 554 ? 24.036 -0.151 30.029 1.00 64.50 554 VAL A O 1
ATOM 4411 N N . ASP A 1 555 ? 22.602 -0.592 28.349 1.00 64.75 555 ASP A N 1
ATOM 4412 C CA . ASP A 1 555 ? 23.576 -0.509 27.263 1.00 64.75 555 ASP A CA 1
ATOM 4413 C C . ASP A 1 555 ? 23.681 0.921 26.665 1.00 64.75 555 ASP A C 1
ATOM 4415 O O . ASP A 1 555 ? 24.538 1.175 25.820 1.00 64.75 555 ASP A O 1
ATOM 4419 N N . ASN A 1 556 ? 22.867 1.881 27.132 1.00 70.06 556 ASN A N 1
ATOM 4420 C CA . ASN A 1 556 ? 22.847 3.277 26.679 1.00 70.06 556 ASN A CA 1
ATOM 4421 C C . ASN A 1 556 ? 23.548 4.204 27.690 1.00 70.06 556 ASN A C 1
ATOM 4423 O O . ASN A 1 556 ? 22.925 4.838 28.549 1.00 70.06 556 ASN A O 1
ATOM 4427 N N . VAL A 1 557 ? 24.879 4.262 27.569 1.00 72.75 557 VAL A N 1
ATOM 4428 C CA . VAL A 1 557 ? 25.765 5.064 28.433 1.00 72.75 557 VAL A CA 1
ATOM 4429 C C . VAL A 1 557 ? 25.462 6.561 28.323 1.00 72.75 557 VAL A C 1
ATOM 4431 O O . VAL A 1 557 ? 25.455 7.249 29.340 1.00 72.75 557 VAL A O 1
ATOM 4434 N N . ASP A 1 558 ? 25.120 7.050 27.129 1.00 77.62 558 ASP A N 1
ATOM 4435 C CA . ASP A 1 558 ? 24.848 8.471 26.893 1.00 77.62 558 ASP A CA 1
ATOM 4436 C C . ASP A 1 558 ? 23.664 8.975 27.738 1.00 77.62 558 ASP A C 1
ATOM 4438 O O . ASP A 1 558 ? 23.733 10.042 28.349 1.00 77.62 558 ASP A O 1
ATOM 4442 N N . ILE A 1 559 ? 22.574 8.198 27.818 1.00 85.62 559 ILE A N 1
ATOM 4443 C CA . ILE A 1 559 ? 21.392 8.551 28.626 1.00 85.62 559 ILE A CA 1
ATOM 4444 C C . ILE A 1 559 ? 21.656 8.398 30.129 1.00 85.62 559 ILE A C 1
ATOM 4446 O O . ILE A 1 559 ? 21.061 9.118 30.940 1.00 85.62 559 ILE A O 1
ATOM 4450 N N . TYR A 1 560 ? 22.544 7.487 30.522 1.00 80.94 560 TYR A N 1
ATOM 4451 C CA . TYR A 1 560 ? 22.987 7.370 31.908 1.00 80.94 560 TYR A CA 1
ATOM 4452 C C . TYR A 1 560 ? 23.786 8.606 32.348 1.00 80.94 560 TYR A C 1
ATOM 4454 O O . TYR A 1 560 ? 23.397 9.258 33.319 1.00 80.94 560 TYR A O 1
ATOM 4462 N N . GLU A 1 561 ? 24.836 8.964 31.603 1.00 83.25 561 GLU A N 1
ATOM 4463 C CA . GLU A 1 561 ? 25.696 10.122 31.888 1.00 83.25 561 GLU A CA 1
ATOM 4464 C C . GLU A 1 561 ? 24.887 11.424 31.892 1.00 83.25 561 GLU A C 1
ATOM 4466 O O . GLU A 1 561 ? 24.985 12.228 32.817 1.00 83.25 561 GLU A O 1
ATOM 4471 N N . ALA A 1 562 ? 23.987 11.579 30.922 1.00 86.00 562 ALA A N 1
ATOM 4472 C CA . ALA A 1 562 ? 22.995 12.646 30.879 1.00 86.00 562 ALA A CA 1
ATOM 4473 C C . ALA A 1 562 ? 22.179 12.790 32.175 1.00 86.00 562 ALA A C 1
ATOM 4475 O O . ALA A 1 562 ? 21.960 13.903 32.667 1.00 86.00 562 ALA A O 1
ATOM 4476 N N . GLY A 1 563 ? 21.691 11.669 32.712 1.00 86.56 563 GLY A N 1
ATOM 4477 C CA . GLY A 1 563 ? 20.924 11.644 33.952 1.00 86.56 563 GLY A CA 1
ATOM 4478 C C . GLY A 1 563 ? 21.772 12.023 35.164 1.00 86.56 563 GLY A C 1
ATOM 4479 O O . GLY A 1 563 ? 21.308 12.801 35.999 1.00 86.56 563 GLY A O 1
ATOM 4480 N N . GLU A 1 564 ? 23.017 11.541 35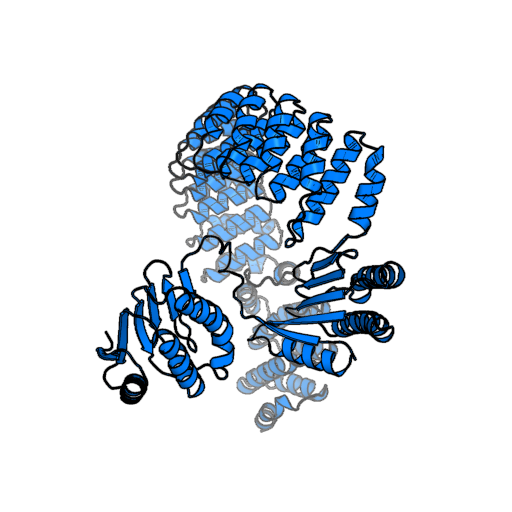.240 1.00 86.44 564 GLU A N 1
ATOM 4481 C CA . GLU A 1 564 ? 23.968 11.925 36.294 1.00 86.44 564 GLU A CA 1
ATOM 4482 C C . GLU A 1 564 ? 24.293 13.421 36.253 1.00 86.44 564 GLU A C 1
ATOM 4484 O O . GLU A 1 564 ? 24.230 14.104 37.279 1.00 86.44 564 GLU A O 1
ATOM 4489 N N . ASP A 1 565 ? 24.575 13.957 35.067 1.00 87.19 565 ASP A N 1
ATOM 4490 C CA . ASP A 1 565 ? 24.839 15.379 34.867 1.00 87.19 565 ASP A CA 1
ATOM 4491 C C . ASP A 1 565 ? 23.650 16.231 35.311 1.00 87.19 565 ASP A C 1
ATOM 4493 O O . ASP A 1 565 ? 23.813 17.229 36.020 1.00 87.19 565 ASP A O 1
ATOM 4497 N N . LEU A 1 566 ? 22.429 15.841 34.939 1.00 88.19 566 LEU A N 1
ATOM 4498 C CA . LEU A 1 566 ? 21.222 16.537 35.377 1.00 88.19 566 LEU A CA 1
ATOM 4499 C C . LEU A 1 566 ? 21.050 16.457 36.896 1.00 88.19 566 LEU A C 1
ATOM 4501 O O . LEU A 1 566 ? 20.822 17.496 37.518 1.00 88.19 566 LEU A O 1
ATOM 4505 N N . ALA A 1 567 ? 21.210 15.272 37.491 1.00 86.12 567 ALA A N 1
ATOM 4506 C CA . ALA A 1 567 ? 21.093 15.053 38.931 1.00 86.12 567 ALA A CA 1
ATOM 4507 C C . ALA A 1 567 ? 22.095 15.901 39.733 1.00 86.12 567 ALA A C 1
ATOM 4509 O O . ALA A 1 567 ? 21.730 16.487 40.751 1.00 86.12 567 ALA A O 1
ATOM 4510 N N . ASN A 1 568 ? 23.329 16.048 39.245 1.00 86.56 568 ASN A N 1
ATOM 4511 C CA . ASN A 1 568 ? 24.360 16.874 39.878 1.00 86.56 568 ASN A CA 1
ATOM 4512 C C . ASN A 1 568 ? 24.056 18.382 39.811 1.00 86.56 568 ASN A C 1
ATOM 4514 O O . ASN A 1 568 ? 24.509 19.154 40.659 1.00 86.56 568 ASN A O 1
ATOM 4518 N N . ASN A 1 569 ? 23.279 18.821 38.818 1.00 86.44 569 ASN A N 1
ATOM 4519 C CA . ASN A 1 569 ? 22.979 20.233 38.569 1.00 86.44 569 ASN A CA 1
ATOM 4520 C C . ASN A 1 569 ? 21.639 20.715 39.163 1.00 86.44 569 ASN A C 1
ATOM 4522 O O . ASN A 1 569 ? 21.313 21.911 39.072 1.00 86.44 569 ASN A O 1
ATOM 4526 N N . VAL A 1 570 ? 20.849 19.818 39.765 1.00 85.06 570 VAL A N 1
ATOM 4527 C CA . VAL A 1 570 ? 19.536 20.137 40.347 1.00 85.06 570 VAL A CA 1
ATOM 4528 C C . VAL A 1 570 ? 19.423 19.623 41.777 1.00 85.06 570 VAL A C 1
ATOM 4530 O O . VAL A 1 570 ? 19.804 18.506 42.100 1.00 85.06 570 VAL A O 1
ATOM 4533 N N . LYS A 1 571 ? 18.865 20.437 42.671 1.00 83.94 571 LYS A N 1
ATOM 4534 C CA . LYS A 1 571 ? 18.704 20.100 44.091 1.00 83.94 571 LYS A CA 1
ATOM 4535 C C . LYS A 1 571 ? 17.374 19.391 44.345 1.00 83.94 571 LYS A C 1
ATOM 4537 O O . LYS A 1 571 ? 16.599 19.857 45.169 1.00 83.94 571 LYS A O 1
ATOM 4542 N N . ILE A 1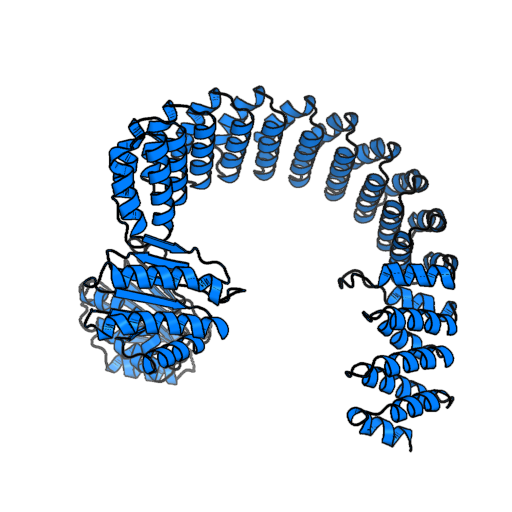 572 ? 17.084 18.309 43.623 1.00 86.31 572 ILE A N 1
ATOM 4543 C CA . ILE A 1 572 ? 15.823 17.548 43.716 1.00 86.31 572 ILE A CA 1
ATOM 4544 C C . ILE A 1 572 ? 16.148 16.074 44.014 1.00 86.31 572 ILE A C 1
ATOM 4546 O O . ILE A 1 572 ? 17.147 15.579 43.496 1.00 86.31 572 ILE A O 1
ATOM 4550 N N . PRO A 1 573 ? 15.326 15.337 44.789 1.00 82.69 573 PRO A N 1
ATOM 4551 C CA . PRO A 1 573 ? 15.467 13.891 44.930 1.00 82.69 573 PRO A CA 1
ATOM 4552 C C . PRO A 1 573 ? 15.389 13.186 43.568 1.00 82.69 573 PRO A C 1
ATOM 4554 O O . PRO A 1 573 ? 14.354 13.219 42.897 1.00 82.69 573 PRO A O 1
ATOM 4557 N N . PHE A 1 574 ? 16.491 12.551 43.173 1.00 85.56 574 PHE A N 1
ATOM 4558 C CA . PHE A 1 574 ? 16.689 11.951 41.856 1.00 85.56 574 PHE A CA 1
ATOM 4559 C C . PHE A 1 574 ? 17.008 10.461 42.010 1.00 85.56 574 PHE A C 1
ATOM 4561 O O . PHE A 1 574 ? 17.903 10.093 42.768 1.00 85.56 574 PHE A O 1
ATOM 4568 N N . THR A 1 575 ? 16.260 9.595 41.328 1.00 82.31 575 THR A N 1
ATOM 4569 C CA . THR A 1 575 ? 16.434 8.136 41.372 1.00 82.31 575 THR A CA 1
ATOM 4570 C C . THR A 1 575 ? 16.760 7.622 39.977 1.00 82.31 575 THR A C 1
ATOM 4572 O O . THR A 1 575 ? 15.905 7.652 39.093 1.00 82.31 575 THR A O 1
ATOM 4575 N N . MET A 1 576 ? 17.983 7.130 39.794 1.00 74.62 576 MET A N 1
ATOM 4576 C CA . MET A 1 576 ? 18.430 6.482 38.559 1.00 74.62 576 MET A CA 1
ATOM 4577 C C . MET A 1 576 ? 17.963 5.021 38.541 1.00 74.62 576 MET A C 1
ATOM 4579 O O . MET A 1 576 ? 18.212 4.279 39.492 1.00 74.62 576 MET A O 1
ATOM 4583 N N . ILE A 1 577 ? 17.290 4.600 37.471 1.00 66.50 577 ILE A N 1
ATOM 4584 C CA . ILE A 1 577 ? 16.756 3.247 37.295 1.00 66.50 577 ILE A CA 1
ATOM 4585 C C . ILE A 1 577 ? 17.251 2.692 35.958 1.00 66.50 577 ILE A C 1
ATOM 4587 O O . ILE A 1 577 ? 16.832 3.136 34.895 1.00 66.50 577 ILE A O 1
ATOM 4591 N N . ALA A 1 578 ? 18.130 1.695 36.006 1.00 55.19 578 ALA A N 1
ATOM 4592 C CA . ALA A 1 578 ? 18.530 0.973 34.806 1.00 55.19 578 ALA A CA 1
ATOM 4593 C C . ALA A 1 578 ? 17.403 0.027 34.364 1.00 55.19 578 ALA A C 1
ATOM 4595 O O . ALA A 1 578 ? 16.876 -0.733 35.182 1.00 55.19 578 ALA A O 1
ATOM 4596 N N . TYR A 1 579 ? 17.061 0.033 33.080 1.00 54.25 579 TYR A N 1
ATOM 4597 C CA . TYR A 1 579 ? 16.262 -1.011 32.440 1.00 54.25 579 TYR A CA 1
ATOM 4598 C C . TYR A 1 579 ? 17.073 -1.612 31.292 1.00 54.25 579 TYR A C 1
ATOM 4600 O O . TYR A 1 579 ? 17.918 -0.949 30.722 1.00 54.25 579 TYR A O 1
ATOM 4608 N N . LYS A 1 580 ? 16.896 -2.883 30.959 1.00 47.28 580 LYS A N 1
ATOM 4609 C CA . LYS A 1 580 ? 17.410 -3.438 29.695 1.00 47.28 580 LYS A CA 1
ATOM 4610 C C . LYS A 1 580 ? 16.224 -3.541 28.746 1.00 47.28 580 LYS A C 1
ATOM 4612 O O . LYS A 1 580 ? 15.107 -3.591 29.269 1.00 47.28 580 LYS A O 1
ATOM 4617 N N . ASP A 1 581 ? 16.417 -3.586 27.428 1.00 39.66 581 ASP A N 1
ATOM 4618 C CA . ASP A 1 581 ? 15.349 -3.952 26.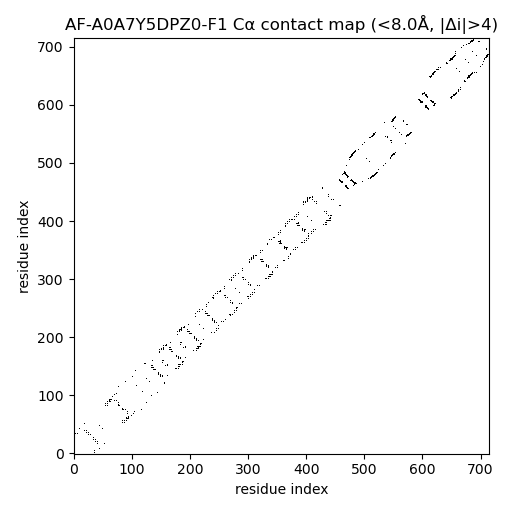491 1.00 39.66 581 ASP A CA 1
ATOM 4619 C C . ASP A 1 581 ? 14.741 -5.316 26.881 1.00 39.66 581 ASP A C 1
ATOM 4621 O O . ASP A 1 581 ? 15.169 -6.403 26.506 1.00 39.66 581 ASP A O 1
ATOM 4625 N N . TYR A 1 582 ? 13.742 -5.223 27.749 1.00 35.28 582 TYR A N 1
ATOM 4626 C CA . TYR A 1 582 ? 12.885 -6.267 28.293 1.00 35.28 582 TYR A CA 1
ATOM 4627 C C . TYR A 1 582 ? 11.428 -5.938 27.916 1.00 35.28 582 TYR A C 1
ATOM 4629 O O . TYR A 1 582 ? 10.485 -6.512 28.458 1.00 35.28 582 TYR A O 1
ATOM 4637 N N . TYR A 1 583 ? 11.237 -4.997 26.976 1.00 32.78 583 TYR A N 1
ATOM 4638 C CA . TYR A 1 583 ? 9.942 -4.452 26.565 1.00 32.78 583 TYR A CA 1
ATOM 4639 C C . TYR A 1 583 ? 9.297 -5.161 25.364 1.00 32.78 583 TYR A C 1
ATOM 4641 O O . TYR A 1 583 ? 8.237 -4.739 24.905 1.00 32.78 583 TYR A O 1
ATOM 4649 N N . VAL A 1 584 ? 9.846 -6.295 24.910 1.00 35.19 584 VAL A N 1
ATOM 4650 C CA . VAL A 1 584 ? 9.177 -7.172 23.923 1.00 35.19 584 VAL A CA 1
ATOM 4651 C C . VAL A 1 584 ? 8.740 -8.528 24.508 1.00 35.19 584 VAL A C 1
ATOM 4653 O O . VAL A 1 584 ? 7.911 -9.201 23.903 1.00 35.19 584 VAL A O 1
ATOM 4656 N N . ALA A 1 585 ? 9.158 -8.895 25.727 1.00 29.11 585 ALA A N 1
ATOM 4657 C CA . ALA A 1 585 ? 8.782 -10.174 26.357 1.00 29.11 585 ALA A CA 1
ATOM 4658 C C . ALA A 1 585 ? 8.084 -10.041 27.725 1.00 29.11 585 ALA A C 1
ATOM 4660 O O . ALA A 1 585 ? 8.065 -10.983 28.509 1.00 29.11 585 ALA A O 1
ATOM 4661 N N . ILE A 1 586 ? 7.475 -8.887 28.019 1.00 34.59 586 ILE A N 1
ATOM 4662 C CA . ILE A 1 586 ? 6.407 -8.797 29.029 1.00 34.59 586 ILE A CA 1
ATOM 4663 C C . ILE A 1 586 ? 5.208 -8.094 28.394 1.00 34.59 586 ILE A C 1
ATOM 4665 O O . ILE A 1 586 ? 4.800 -6.995 28.765 1.00 34.59 586 ILE A O 1
ATOM 4669 N N . LYS A 1 587 ? 4.626 -8.761 27.397 1.00 32.97 587 LYS A N 1
ATOM 4670 C CA . LYS A 1 587 ? 3.176 -8.708 27.251 1.00 32.97 587 LYS A CA 1
ATOM 4671 C C . LYS A 1 587 ? 2.607 -9.644 28.317 1.00 32.97 587 LYS A C 1
ATOM 4673 O O . LYS A 1 587 ? 2.873 -10.832 28.296 1.00 32.97 587 LYS A O 1
ATOM 4678 N N . ASP A 1 588 ? 1.836 -9.074 29.235 1.00 36.44 588 ASP A N 1
ATOM 4679 C CA . ASP A 1 588 ? 0.836 -9.789 30.036 1.00 36.44 588 ASP A CA 1
ATOM 4680 C C . ASP A 1 588 ? 1.343 -10.920 30.966 1.00 36.44 588 ASP A C 1
ATOM 4682 O O . ASP A 1 588 ? 0.985 -12.089 30.841 1.00 36.44 588 ASP A O 1
ATOM 4686 N N . SER A 1 589 ? 2.125 -10.586 31.997 1.00 35.16 589 SER A N 1
ATOM 4687 C CA . SER A 1 589 ? 2.518 -11.554 33.038 1.00 35.16 589 SER A CA 1
ATOM 4688 C C . SER A 1 589 ? 1.602 -11.546 34.268 1.00 35.16 589 SER A C 1
ATOM 4690 O O . SER A 1 589 ? 2.047 -11.701 35.403 1.00 35.16 589 SER A O 1
ATOM 4692 N N . SER A 1 590 ? 0.290 -11.459 34.035 1.00 37.75 590 SER A N 1
ATOM 4693 C CA . SER A 1 590 ? -0.664 -12.173 34.895 1.00 37.75 590 SER A CA 1
ATOM 4694 C C . SER A 1 590 ? -0.911 -13.611 34.410 1.00 37.75 590 SER A C 1
ATOM 4696 O O . SER A 1 590 ? -1.590 -14.372 35.098 1.00 37.75 590 SER A O 1
ATOM 4698 N N . LYS A 1 591 ? -0.347 -14.002 33.249 1.00 43.12 591 LYS A N 1
ATOM 4699 C CA . LYS A 1 591 ? -0.602 -15.310 32.624 1.00 43.12 591 LYS A CA 1
ATOM 4700 C C . LYS A 1 591 ? 0.603 -16.088 32.085 1.00 43.12 591 LYS A C 1
ATOM 4702 O O . LYS A 1 591 ? 0.405 -17.235 31.700 1.00 43.12 591 LYS A O 1
ATOM 4707 N N . GLU A 1 592 ? 1.827 -15.557 32.082 1.00 46.41 592 GLU A N 1
ATOM 4708 C CA . GLU A 1 592 ? 2.986 -16.341 31.618 1.00 46.41 592 GLU A CA 1
ATOM 4709 C C . GLU A 1 592 ? 3.809 -16.950 32.769 1.00 46.41 592 GLU A C 1
ATOM 4711 O O . GLU A 1 592 ? 4.441 -16.270 33.583 1.00 46.41 592 GLU A O 1
ATOM 4716 N N . GLU A 1 593 ? 3.800 -18.286 32.818 1.00 59.44 593 GLU A N 1
ATOM 4717 C CA . GLU A 1 593 ? 4.458 -19.150 33.809 1.00 59.44 593 GLU A CA 1
ATOM 4718 C C . GLU A 1 593 ? 5.947 -19.414 33.503 1.00 59.44 593 GLU A C 1
ATOM 4720 O O . GLU A 1 593 ? 6.568 -20.270 34.134 1.00 59.44 593 GLU A O 1
ATOM 4725 N N . LYS A 1 594 ? 6.551 -18.690 32.549 1.00 61.22 594 LYS A N 1
ATOM 4726 C CA . LYS A 1 594 ? 7.925 -18.943 32.082 1.00 61.22 594 LYS A CA 1
ATOM 4727 C C . LYS A 1 594 ? 8.775 -17.675 32.039 1.00 61.22 594 LYS A C 1
ATOM 4729 O O . LYS A 1 594 ? 8.287 -16.607 31.695 1.00 61.22 594 LYS A O 1
ATOM 4734 N N . ILE A 1 595 ? 10.049 -17.797 32.399 1.00 70.44 595 ILE A N 1
ATOM 4735 C CA . ILE A 1 595 ? 11.084 -16.774 32.201 1.00 70.44 595 ILE A CA 1
ATOM 4736 C C . ILE A 1 595 ? 12.025 -17.297 31.120 1.00 70.44 595 ILE A C 1
ATOM 4738 O O . ILE A 1 595 ? 12.450 -18.443 31.210 1.00 70.44 595 ILE A O 1
ATOM 4742 N N . PHE A 1 596 ? 12.356 -16.490 30.114 1.00 64.19 596 PHE A N 1
ATOM 4743 C CA . PHE A 1 596 ? 13.299 -16.878 29.066 1.00 64.19 596 PHE A CA 1
ATOM 4744 C C . PHE A 1 596 ? 14.192 -15.697 28.669 1.00 64.19 596 PHE A C 1
ATOM 4746 O O . PHE A 1 596 ? 13.711 -14.588 28.454 1.00 64.19 596 PHE A O 1
ATOM 4753 N N . ILE A 1 597 ? 15.494 -15.947 28.581 1.00 65.12 597 ILE A N 1
ATOM 4754 C CA . ILE A 1 597 ? 16.546 -15.042 28.123 1.00 65.12 597 ILE A CA 1
ATOM 4755 C C . ILE A 1 597 ? 17.290 -15.788 27.022 1.00 65.12 597 ILE A C 1
ATOM 4757 O O . ILE A 1 597 ? 17.721 -16.921 27.238 1.00 65.12 597 ILE A O 1
ATOM 4761 N N . GLU A 1 598 ? 17.430 -15.160 25.858 1.00 60.56 598 GLU A N 1
ATOM 4762 C CA . GLU A 1 598 ? 18.132 -15.732 24.709 1.00 60.56 598 GLU A CA 1
ATOM 4763 C C . GLU A 1 598 ? 19.659 -15.698 24.898 1.00 60.56 598 GLU A C 1
ATOM 4765 O O . GLU A 1 598 ? 20.207 -14.817 25.566 1.00 60.56 598 GLU A O 1
ATOM 4770 N N . GLU A 1 599 ? 20.359 -16.677 24.317 1.00 62.94 599 GLU A N 1
ATOM 4771 C CA . GLU A 1 599 ? 21.824 -16.720 24.323 1.00 62.94 599 GLU A CA 1
ATOM 4772 C C . GLU A 1 599 ? 22.407 -15.561 23.499 1.00 62.94 599 GLU A C 1
ATOM 4774 O O . GLU A 1 599 ? 21.955 -15.276 22.394 1.00 62.94 599 GLU A O 1
ATOM 4779 N N . SER A 1 600 ? 23.475 -14.932 23.989 1.00 70.12 600 SER A N 1
ATOM 4780 C CA . SER A 1 600 ? 24.283 -13.995 23.203 1.00 70.12 600 SER A CA 1
ATOM 4781 C C . SER A 1 600 ? 25.775 -14.287 23.353 1.00 70.12 600 SER A C 1
ATOM 4783 O O . SER A 1 600 ? 26.200 -15.116 24.157 1.00 70.12 600 SER A O 1
ATOM 4785 N N . LEU A 1 601 ? 26.609 -13.551 22.612 1.00 65.06 601 LEU A N 1
ATOM 4786 C CA . LEU A 1 601 ? 28.068 -13.692 22.685 1.00 65.06 601 LEU A CA 1
ATOM 4787 C C . LEU A 1 601 ? 28.629 -13.469 24.102 1.00 65.06 601 LEU A C 1
ATOM 4789 O O . LEU A 1 601 ? 29.654 -14.062 24.444 1.00 65.06 601 LEU A O 1
ATOM 4793 N N . LYS A 1 602 ? 27.969 -12.632 24.918 1.00 65.94 602 LYS A N 1
ATOM 4794 C CA . LYS A 1 602 ? 28.418 -12.259 26.270 1.00 65.94 602 LYS A CA 1
ATOM 4795 C C . LYS A 1 602 ? 27.481 -12.716 27.399 1.00 65.94 602 LYS A C 1
ATOM 4797 O O . LYS A 1 602 ? 27.908 -12.654 28.550 1.00 65.94 602 LYS A O 1
ATOM 4802 N N . SER A 1 603 ? 26.257 -13.161 27.110 1.00 73.62 603 SER A N 1
ATOM 4803 C CA . SER A 1 603 ? 25.265 -13.577 28.119 1.00 73.62 603 SER A CA 1
ATOM 4804 C C . SER A 1 603 ? 24.712 -14.975 27.826 1.00 73.62 603 SER A C 1
ATOM 4806 O O . SER A 1 603 ? 24.453 -15.277 26.661 1.00 73.62 603 SER A O 1
ATOM 4808 N N . PRO A 1 604 ? 24.503 -15.826 28.848 1.00 75.56 604 PRO A N 1
ATOM 4809 C CA . PRO A 1 604 ? 23.958 -17.148 28.655 1.00 75.56 604 PRO A CA 1
ATOM 4810 C C . PRO A 1 604 ? 22.451 -17.046 28.419 1.00 75.56 604 PRO A C 1
ATOM 4812 O O . PRO A 1 604 ? 21.784 -16.134 28.913 1.00 75.56 604 PRO A O 1
ATOM 4815 N N . MET A 1 605 ? 21.916 -18.032 27.713 1.00 82.50 605 MET A N 1
ATOM 4816 C CA . MET A 1 605 ? 20.501 -18.349 27.750 1.00 82.50 605 MET A CA 1
ATOM 4817 C C . MET A 1 605 ? 20.101 -18.665 29.192 1.00 82.50 605 MET A C 1
ATOM 4819 O O . MET A 1 605 ? 20.806 -19.422 29.863 1.00 82.50 605 MET A O 1
ATOM 4823 N N . ILE A 1 606 ? 18.973 -18.128 29.652 1.00 81.75 606 ILE A N 1
ATOM 4824 C CA . ILE A 1 606 ? 18.378 -18.470 30.949 1.00 81.75 606 ILE A CA 1
ATOM 4825 C C . ILE A 1 606 ? 16.904 -18.784 30.733 1.00 81.75 606 ILE A C 1
ATOM 4827 O O . ILE A 1 606 ? 16.153 -17.922 30.303 1.00 81.75 606 ILE A O 1
ATOM 4831 N N . SER A 1 607 ? 16.474 -19.992 31.067 1.00 80.19 607 SER A N 1
ATOM 4832 C CA . SER A 1 607 ? 15.077 -20.415 31.017 1.00 80.19 607 SER A CA 1
ATOM 4833 C C . SER A 1 607 ? 14.620 -20.858 32.403 1.00 80.19 607 SER A C 1
ATOM 4835 O O . SER A 1 607 ? 15.357 -21.554 33.101 1.00 80.19 607 SER A O 1
ATOM 4837 N N . PHE A 1 608 ? 13.416 -20.465 32.811 1.00 84.75 608 PHE A N 1
ATOM 4838 C CA . PHE A 1 608 ? 12.755 -20.943 34.020 1.00 84.75 608 PHE A CA 1
ATOM 4839 C C . PHE A 1 608 ? 11.294 -21.263 33.738 1.00 84.75 608 PHE A C 1
ATOM 4841 O O . PHE A 1 608 ? 10.499 -20.368 33.458 1.00 84.75 608 PHE A O 1
ATOM 4848 N N . ASP A 1 609 ? 10.927 -22.528 33.878 1.00 81.75 609 ASP A N 1
ATOM 4849 C CA . ASP A 1 609 ? 9.540 -22.975 33.881 1.00 81.75 609 ASP A CA 1
ATOM 4850 C C . ASP A 1 609 ? 9.033 -23.013 35.334 1.00 81.75 609 ASP A C 1
ATOM 4852 O O . ASP A 1 609 ? 9.393 -23.910 36.106 1.00 81.75 609 ASP A O 1
ATOM 4856 N N . LYS A 1 610 ? 8.225 -22.016 35.731 1.00 81.06 610 LYS A N 1
ATOM 4857 C CA . LYS A 1 610 ? 7.724 -21.879 37.111 1.00 81.06 610 LYS A CA 1
ATOM 4858 C C . LYS A 1 610 ? 6.784 -23.013 37.487 1.00 81.06 610 LYS A C 1
ATOM 4860 O O . LYS A 1 610 ? 6.740 -23.371 38.663 1.00 81.06 610 LYS A O 1
ATOM 4865 N N . GLU A 1 611 ? 6.036 -23.567 36.534 1.00 80.75 611 GLU A N 1
ATOM 4866 C CA . GLU A 1 611 ? 5.098 -24.670 36.756 1.00 80.75 611 GLU A CA 1
ATOM 4867 C C . GLU A 1 611 ? 5.863 -25.968 37.037 1.00 80.75 611 GLU A C 1
ATOM 4869 O O . GLU A 1 611 ? 5.574 -26.657 38.017 1.00 80.75 611 GLU A O 1
ATOM 4874 N N . LYS A 1 612 ? 6.907 -26.250 36.253 1.00 81.56 612 LYS A N 1
ATOM 4875 C CA . LYS A 1 612 ? 7.696 -27.485 36.378 1.00 81.56 612 LYS A CA 1
ATOM 4876 C C . LYS A 1 612 ? 8.859 -27.403 37.364 1.00 81.56 612 LYS A C 1
ATOM 4878 O O . LYS A 1 612 ? 9.394 -28.440 37.734 1.00 81.56 612 LYS A O 1
ATOM 4883 N N . GLY A 1 613 ? 9.259 -26.202 37.785 1.00 85.94 613 GLY A N 1
ATOM 4884 C CA . GLY A 1 613 ? 10.433 -26.008 38.642 1.00 85.94 613 GLY A CA 1
ATOM 4885 C C . GLY A 1 613 ? 11.762 -26.234 37.911 1.00 85.94 613 GLY A C 1
ATOM 4886 O O . GLY A 1 613 ? 12.751 -26.580 38.551 1.00 85.94 613 GLY A O 1
ATOM 4887 N N . ILE A 1 614 ? 11.800 -26.073 36.582 1.00 86.81 614 ILE A N 1
ATOM 4888 C CA . ILE A 1 614 ? 12.983 -26.379 35.760 1.00 86.81 614 ILE A CA 1
ATOM 4889 C C . ILE A 1 614 ? 13.713 -25.090 35.382 1.00 86.81 614 ILE A C 1
ATOM 4891 O O . ILE A 1 614 ? 13.129 -24.222 34.736 1.00 86.81 614 ILE A O 1
ATOM 4895 N N . PHE A 1 615 ? 14.993 -25.005 35.737 1.00 89.38 615 PHE A N 1
ATOM 4896 C CA . PHE A 1 615 ? 15.925 -23.949 35.358 1.00 89.38 615 PHE A CA 1
ATOM 4897 C C . PHE A 1 615 ? 16.988 -24.468 34.391 1.00 89.38 615 PHE A C 1
ATOM 4899 O O . PHE A 1 615 ? 17.642 -25.476 34.659 1.00 89.38 615 PHE A O 1
ATOM 4906 N N . GLU A 1 616 ? 17.224 -23.732 33.309 1.00 86.25 616 GLU A N 1
ATOM 4907 C CA . GLU A 1 616 ? 18.301 -24.004 32.358 1.00 86.25 616 GLU A CA 1
ATOM 4908 C C . GLU A 1 616 ? 19.128 -22.745 32.120 1.00 86.25 616 GLU A C 1
ATOM 4910 O O . GLU A 1 616 ? 18.588 -21.707 31.745 1.00 86.25 616 GLU A O 1
ATOM 4915 N N . ILE A 1 617 ? 20.443 -22.835 32.325 1.00 87.62 617 ILE A N 1
ATOM 4916 C CA . ILE A 1 617 ? 21.386 -21.742 32.087 1.00 87.62 617 ILE A CA 1
ATOM 4917 C C . ILE A 1 617 ? 22.503 -22.251 31.179 1.00 87.62 617 ILE A C 1
ATOM 4919 O O . ILE A 1 617 ? 23.261 -23.135 31.574 1.00 87.62 617 ILE A O 1
ATOM 4923 N N . LYS A 1 618 ? 22.627 -21.704 29.965 1.00 84.56 618 LYS A N 1
ATOM 4924 C CA . LYS A 1 618 ? 23.552 -22.212 28.936 1.00 84.56 618 LYS A CA 1
ATOM 4925 C C . LYS A 1 618 ? 24.224 -21.096 28.138 1.00 84.56 618 LYS A C 1
ATOM 4927 O O . LYS A 1 618 ? 23.541 -20.203 27.664 1.00 84.56 618 LYS A O 1
ATOM 4932 N N . GLY A 1 619 ? 25.538 -21.167 27.925 1.00 83.94 619 GLY A N 1
ATOM 4933 C CA . GLY A 1 619 ? 26.276 -20.225 27.064 1.00 83.94 619 GLY A CA 1
ATOM 4934 C C . GLY A 1 619 ? 27.428 -19.505 27.771 1.00 83.94 619 GLY A C 1
ATOM 4935 O O . GLY A 1 619 ? 28.025 -20.045 28.702 1.00 83.94 619 GLY A O 1
ATOM 4936 N N . ASN A 1 620 ? 27.777 -18.300 27.312 1.00 78.56 620 ASN A N 1
ATOM 4937 C CA . ASN A 1 620 ? 28.866 -17.488 27.876 1.00 78.56 620 ASN A CA 1
ATOM 4938 C C . ASN A 1 620 ? 28.337 -16.458 28.879 1.00 78.56 620 ASN A C 1
ATOM 4940 O O . ASN A 1 620 ? 27.348 -15.801 28.597 1.00 78.56 620 ASN A O 1
ATOM 4944 N N . SER A 1 621 ? 29.029 -16.224 29.995 1.00 79.25 621 SER A N 1
ATOM 4945 C CA . SER A 1 621 ? 28.707 -15.151 30.948 1.00 79.25 621 SER A CA 1
ATOM 4946 C C . SER A 1 621 ? 29.903 -14.211 31.130 1.00 79.25 621 SER A C 1
ATOM 4948 O O . SER A 1 621 ? 30.672 -14.304 32.080 1.00 79.25 621 SER A O 1
ATOM 4950 N N . LEU A 1 622 ? 30.104 -13.316 30.165 1.00 73.56 622 LEU A N 1
ATOM 4951 C CA . LEU A 1 622 ? 31.298 -12.469 30.035 1.00 73.56 622 LEU A CA 1
ATOM 4952 C C . LEU A 1 622 ? 31.013 -10.971 30.252 1.00 73.56 622 LEU A C 1
ATOM 4954 O O . LEU A 1 622 ? 31.845 -10.129 29.928 1.00 73.56 622 LEU A O 1
ATOM 4958 N N . GLN A 1 623 ? 29.851 -10.622 30.806 1.00 70.31 623 GLN A N 1
ATOM 4959 C CA . GLN A 1 623 ? 29.410 -9.234 31.005 1.00 70.31 623 GLN A CA 1
ATOM 4960 C C . GLN A 1 623 ? 30.164 -8.523 32.132 1.00 70.31 623 GLN A C 1
ATOM 4962 O O . GLN A 1 623 ? 30.149 -8.992 33.270 1.00 70.31 623 GLN A O 1
ATOM 4967 N N . GLU A 1 624 ? 30.770 -7.365 31.867 1.00 58.66 624 GLU A N 1
ATOM 4968 C CA . GLU A 1 624 ? 31.632 -6.661 32.836 1.00 58.66 624 GLU A CA 1
ATOM 4969 C C . GLU A 1 624 ? 30.927 -6.339 34.169 1.00 58.66 624 GLU A C 1
ATOM 4971 O O . GLU A 1 624 ? 31.540 -6.471 35.226 1.00 58.66 624 GLU A O 1
ATOM 4976 N N . LYS A 1 625 ? 29.617 -6.041 34.146 1.00 61.06 625 LYS A N 1
ATOM 4977 C CA . LYS A 1 625 ? 28.780 -5.808 35.341 1.00 61.06 625 LYS A CA 1
ATOM 4978 C C . LYS A 1 625 ? 27.710 -6.893 35.535 1.00 61.06 625 LYS A C 1
ATOM 4980 O O . LYS A 1 625 ? 26.509 -6.632 35.549 1.00 61.06 625 LYS A O 1
ATOM 4985 N N . THR A 1 626 ? 28.149 -8.148 35.670 1.00 60.97 626 THR A N 1
ATOM 4986 C CA . THR A 1 626 ? 27.246 -9.318 35.681 1.00 60.97 626 THR A CA 1
ATOM 4987 C C . THR A 1 626 ? 26.186 -9.298 36.796 1.00 60.97 626 THR A C 1
ATOM 4989 O O . THR A 1 626 ? 25.027 -9.626 36.545 1.00 60.97 626 THR A O 1
ATOM 4992 N N . ILE A 1 627 ? 26.558 -8.925 38.026 1.00 60.88 627 ILE A N 1
ATOM 4993 C CA . ILE A 1 627 ? 25.628 -8.940 39.169 1.00 60.88 627 ILE A CA 1
ATOM 4994 C C . ILE A 1 627 ? 24.474 -7.962 38.931 1.00 60.88 627 ILE A C 1
ATOM 4996 O O . ILE A 1 627 ? 23.319 -8.349 39.075 1.00 60.88 627 ILE A O 1
ATOM 5000 N N . GLU A 1 628 ? 24.782 -6.731 38.518 1.00 59.66 628 GLU A N 1
ATOM 5001 C CA . GLU A 1 628 ? 23.798 -5.677 38.238 1.00 59.66 628 GLU A CA 1
ATOM 5002 C C . GLU A 1 628 ? 22.861 -6.076 37.089 1.00 59.66 628 GLU A C 1
ATOM 5004 O O . GLU A 1 628 ? 21.655 -5.852 37.173 1.00 59.66 628 GLU A O 1
ATOM 5009 N N . MET A 1 629 ? 23.393 -6.757 36.067 1.00 59.56 629 MET A N 1
ATOM 5010 C CA . MET A 1 629 ? 22.610 -7.263 34.939 1.00 59.56 629 MET A CA 1
ATOM 5011 C C . MET A 1 629 ? 21.564 -8.313 35.349 1.00 59.56 629 MET A C 1
ATOM 5013 O O . MET A 1 629 ? 20.430 -8.251 34.875 1.00 59.56 629 MET A O 1
ATOM 5017 N N . TYR A 1 630 ? 21.911 -9.284 36.203 1.00 65.19 630 TYR A N 1
ATOM 5018 C CA . TYR A 1 630 ? 20.972 -10.348 36.597 1.00 65.19 630 TYR A CA 1
ATOM 5019 C C . TYR A 1 630 ? 20.182 -10.043 37.873 1.00 65.19 630 TYR A C 1
ATOM 5021 O O . TYR A 1 630 ? 19.243 -10.766 38.204 1.00 65.19 630 TYR A O 1
ATOM 5029 N N . GLN A 1 631 ? 20.500 -8.969 38.593 1.00 62.34 631 GLN A N 1
ATOM 5030 C CA . GLN A 1 631 ? 19.808 -8.585 39.825 1.00 62.34 631 GLN A CA 1
ATOM 5031 C C . GLN A 1 631 ? 18.276 -8.419 39.680 1.00 62.34 631 GLN A C 1
ATOM 5033 O O . GLN A 1 631 ? 17.559 -8.847 40.594 1.00 62.34 631 GLN A O 1
ATOM 5038 N N . PRO A 1 632 ? 17.736 -7.876 38.566 1.00 53.88 632 PRO A N 1
ATOM 5039 C CA . PRO A 1 632 ? 16.290 -7.802 38.338 1.00 53.88 632 PRO A CA 1
ATOM 5040 C C . PRO A 1 632 ? 15.628 -9.170 38.126 1.00 53.88 632 PRO A C 1
ATOM 5042 O O . PRO A 1 632 ? 14.461 -9.332 38.463 1.00 53.88 632 PRO A O 1
ATOM 5045 N N . LEU A 1 633 ? 16.372 -10.155 37.611 1.00 61.34 633 LEU A N 1
ATOM 5046 C CA . LEU A 1 633 ? 15.935 -11.545 37.445 1.00 61.34 633 LEU A CA 1
ATOM 5047 C C . LEU A 1 633 ? 15.980 -12.306 38.780 1.00 61.34 633 LEU A C 1
ATOM 5049 O O . LEU A 1 633 ? 15.089 -13.090 39.104 1.00 61.34 633 LEU A O 1
ATOM 5053 N N . ILE A 1 634 ? 17.023 -12.034 39.569 1.00 67.38 634 ILE A N 1
ATOM 5054 C CA . ILE A 1 634 ? 17.290 -12.660 40.862 1.00 67.38 634 ILE A CA 1
ATOM 5055 C C . ILE A 1 634 ? 16.155 -12.414 41.848 1.00 67.38 634 ILE A C 1
ATOM 5057 O O . ILE A 1 634 ? 15.667 -13.370 42.434 1.00 67.38 634 ILE A O 1
ATOM 5061 N N . LYS A 1 635 ? 15.714 -11.164 42.038 1.00 68.31 635 LYS A N 1
ATOM 5062 C CA . LYS A 1 635 ? 14.736 -10.839 43.093 1.00 68.31 635 LYS A CA 1
ATOM 5063 C C . LYS A 1 635 ? 13.397 -11.586 42.940 1.00 68.31 635 LYS A C 1
ATOM 5065 O O . LYS A 1 635 ? 12.919 -12.125 43.940 1.00 68.31 635 LYS A O 1
ATOM 5070 N N . PRO A 1 636 ? 12.780 -11.658 41.743 1.00 69.25 636 PRO A N 1
ATOM 5071 C CA . PRO A 1 636 ? 11.581 -12.464 41.524 1.00 69.25 636 PRO A CA 1
ATOM 5072 C C . PRO A 1 636 ? 11.811 -13.964 41.722 1.00 69.25 636 PRO A C 1
ATOM 5074 O O . PRO A 1 636 ? 10.949 -14.622 42.298 1.00 69.25 636 PRO A O 1
ATOM 5077 N N . ILE A 1 637 ? 12.952 -14.503 41.277 1.00 75.62 637 ILE A N 1
ATOM 5078 C CA . ILE A 1 637 ? 13.284 -15.927 41.442 1.00 75.62 637 ILE A CA 1
ATOM 5079 C C . ILE A 1 637 ? 13.501 -16.259 42.919 1.00 75.62 637 ILE A C 1
ATOM 5081 O O . ILE A 1 637 ? 12.880 -17.183 43.429 1.00 75.62 637 ILE A O 1
ATOM 5085 N N . GLU A 1 638 ? 14.310 -15.470 43.620 1.00 81.75 638 GLU A N 1
ATOM 5086 C CA . GLU A 1 638 ? 14.568 -15.583 45.057 1.00 81.75 638 GLU A CA 1
ATOM 5087 C C . GLU A 1 638 ? 13.252 -15.528 45.846 1.00 81.75 638 GLU A C 1
ATOM 5089 O O . GLU A 1 638 ? 12.985 -16.403 46.665 1.00 81.75 638 GLU A O 1
ATOM 5094 N N . SER A 1 639 ? 12.371 -14.571 45.526 1.00 78.50 639 SER A N 1
ATOM 5095 C CA . SER A 1 639 ? 11.047 -14.456 46.156 1.00 78.50 639 SER A CA 1
ATOM 5096 C C . SER A 1 639 ? 10.137 -15.649 45.841 1.00 78.50 639 SER A C 1
ATOM 5098 O O . SER A 1 639 ? 9.413 -16.124 46.714 1.00 78.50 639 SER A O 1
ATOM 5100 N N . PHE A 1 640 ? 10.156 -16.151 44.603 1.00 82.56 640 PHE A N 1
ATOM 5101 C CA . PHE A 1 640 ? 9.364 -17.312 44.198 1.00 82.56 640 PHE A CA 1
ATOM 5102 C C . PHE A 1 640 ? 9.826 -18.581 44.918 1.00 82.56 640 PHE A C 1
ATOM 5104 O O . PHE A 1 640 ? 8.997 -19.276 45.500 1.00 82.56 640 PHE A O 1
ATOM 5111 N N . VAL A 1 641 ? 11.132 -18.854 44.921 1.00 83.62 641 VAL A N 1
ATOM 5112 C CA . VAL A 1 641 ? 11.736 -20.016 45.588 1.00 83.62 641 VAL A CA 1
ATOM 5113 C C . VAL A 1 641 ? 11.495 -19.944 47.095 1.00 83.62 641 VAL A C 1
ATOM 5115 O O . VAL A 1 641 ? 11.072 -20.928 47.698 1.00 83.62 641 VAL A O 1
ATOM 5118 N N . TRP A 1 642 ? 11.643 -18.757 47.694 1.00 82.81 642 TRP A N 1
ATOM 5119 C CA . TRP A 1 642 ? 11.350 -18.535 49.110 1.00 82.81 642 TRP A CA 1
ATOM 5120 C C . TRP A 1 642 ? 9.902 -18.872 49.486 1.00 82.81 642 TRP A C 1
ATOM 5122 O O . TRP A 1 642 ? 9.665 -19.458 50.541 1.00 82.81 642 TRP A O 1
ATOM 5132 N N . ASN A 1 643 ? 8.942 -18.538 48.620 1.00 82.06 643 ASN A N 1
ATOM 5133 C CA . ASN A 1 643 ? 7.522 -18.823 48.834 1.00 82.06 643 ASN A CA 1
ATOM 5134 C C . ASN A 1 643 ? 7.116 -20.261 48.451 1.00 82.06 643 ASN A C 1
ATOM 5136 O O . ASN A 1 643 ? 6.008 -20.675 48.776 1.00 82.06 643 ASN A O 1
ATOM 5140 N N . ASN A 1 644 ? 7.984 -21.023 47.774 1.00 85.06 644 ASN A N 1
ATOM 5141 C CA . ASN A 1 644 ? 7.690 -22.358 47.238 1.00 85.06 644 ASN A CA 1
ATOM 5142 C C . ASN A 1 644 ? 8.811 -23.367 47.564 1.00 85.06 644 ASN A C 1
ATOM 5144 O O . ASN A 1 644 ? 9.279 -24.088 46.681 1.00 85.06 644 ASN A O 1
ATOM 5148 N N . LYS A 1 645 ? 9.256 -23.422 48.827 1.00 86.81 645 LYS A N 1
ATOM 5149 C CA . LYS A 1 645 ? 10.361 -24.301 49.278 1.00 86.81 645 LYS A CA 1
ATOM 5150 C C . LYS A 1 645 ? 10.047 -25.804 49.223 1.00 86.81 645 LYS A C 1
ATOM 5152 O O . LYS A 1 645 ? 10.963 -26.619 49.179 1.00 86.81 645 LYS A O 1
ATOM 5157 N N . GLU A 1 646 ? 8.761 -26.156 49.218 1.00 86.31 646 GLU A N 1
ATOM 5158 C CA . GLU A 1 646 ? 8.242 -27.535 49.153 1.00 86.31 646 GLU A CA 1
ATOM 5159 C C . GLU A 1 646 ? 8.285 -28.125 47.727 1.00 86.31 646 GLU A C 1
ATOM 5161 O O . GLU A 1 646 ? 8.004 -29.304 47.524 1.00 86.31 646 GLU A O 1
ATOM 5166 N N . LYS A 1 647 ? 8.577 -27.300 46.713 1.00 86.06 647 LYS A N 1
ATOM 5167 C CA . LYS A 1 647 ? 8.557 -27.701 45.305 1.00 86.06 647 LYS A CA 1
ATOM 5168 C C . LYS A 1 647 ? 9.865 -28.389 44.902 1.00 86.06 647 LYS A C 1
ATOM 5170 O O . LYS A 1 647 ? 10.933 -27.969 45.334 1.00 86.06 647 LYS A O 1
ATOM 5175 N N . HIS A 1 648 ? 9.771 -29.385 44.020 1.00 89.56 648 HIS A N 1
ATOM 5176 C CA . HIS A 1 648 ? 10.939 -29.974 43.365 1.00 89.56 648 HIS A CA 1
ATOM 5177 C C . HIS A 1 648 ? 11.540 -28.997 42.345 1.00 89.56 648 HIS A C 1
ATOM 5179 O O . HIS A 1 648 ? 10.821 -28.507 41.468 1.00 89.56 648 HIS A O 1
ATOM 5185 N N . TYR A 1 649 ? 12.851 -28.757 42.423 1.00 92.00 649 TYR A N 1
ATOM 5186 C CA . TYR A 1 649 ? 13.581 -27.936 41.455 1.00 92.00 649 TYR A CA 1
ATOM 5187 C C . TYR A 1 649 ? 14.618 -28.750 40.685 1.00 92.00 649 TYR A C 1
ATOM 5189 O O . TYR A 1 649 ? 15.454 -29.424 41.278 1.00 92.00 649 TYR A O 1
ATOM 5197 N N . THR A 1 650 ? 14.620 -28.632 39.357 1.00 92.19 650 THR A N 1
ATOM 5198 C CA . THR A 1 650 ? 15.692 -29.148 38.495 1.00 92.19 650 THR A CA 1
ATOM 5199 C C . THR A 1 650 ? 16.500 -27.979 37.940 1.00 92.19 650 THR A C 1
ATOM 5201 O O . THR A 1 650 ? 15.928 -27.099 37.306 1.00 92.19 650 THR A O 1
ATOM 5204 N N . ILE A 1 651 ? 17.817 -27.957 38.145 1.00 93.38 651 ILE A N 1
ATOM 5205 C CA . ILE A 1 651 ? 18.692 -26.843 37.757 1.00 93.38 651 ILE A CA 1
ATOM 5206 C C . ILE A 1 651 ? 19.828 -27.361 36.872 1.00 93.38 651 ILE A C 1
ATOM 5208 O O . ILE A 1 651 ? 20.679 -28.115 37.331 1.00 93.38 651 ILE A O 1
ATOM 5212 N N . ASN A 1 652 ? 19.871 -26.937 35.611 1.00 91.88 652 ASN A N 1
ATOM 5213 C CA . ASN A 1 652 ? 20.884 -27.347 34.641 1.00 91.88 652 ASN A CA 1
ATOM 5214 C C . ASN A 1 652 ? 21.780 -26.163 34.252 1.00 91.88 652 ASN A C 1
ATOM 5216 O O . ASN A 1 652 ? 21.303 -25.184 33.680 1.00 91.88 652 ASN A O 1
ATOM 5220 N N . PHE A 1 653 ? 23.085 -26.276 34.503 1.00 90.88 653 PHE A N 1
ATOM 5221 C CA . PHE A 1 653 ? 24.104 -25.302 34.106 1.00 90.88 653 PHE A CA 1
ATOM 5222 C C . PHE A 1 653 ? 25.002 -25.856 33.004 1.00 90.88 653 PHE A C 1
ATOM 5224 O O . PHE A 1 653 ? 25.620 -26.892 33.190 1.00 90.88 653 PHE A O 1
ATOM 5231 N N . GLN A 1 654 ? 25.140 -25.145 31.889 1.00 88.31 654 GLN A N 1
ATOM 5232 C CA . GLN A 1 654 ? 26.109 -25.422 30.828 1.00 88.31 654 GLN A CA 1
ATOM 5233 C C . GLN A 1 654 ? 26.822 -24.118 30.435 1.00 88.31 654 GLN A C 1
ATOM 5235 O O . GLN A 1 654 ? 26.560 -23.524 29.384 1.00 88.31 654 GLN A O 1
ATOM 5240 N N . ILE A 1 655 ? 27.710 -23.640 31.306 1.00 86.00 655 ILE A N 1
ATOM 5241 C CA . ILE A 1 655 ? 28.478 -22.410 31.080 1.00 86.00 655 ILE A CA 1
ATOM 5242 C C . ILE A 1 655 ? 29.770 -22.738 30.333 1.00 86.00 655 ILE A C 1
ATOM 5244 O O . ILE A 1 655 ? 30.554 -23.574 30.772 1.00 86.00 655 ILE A O 1
ATOM 5248 N N . ARG A 1 656 ? 29.998 -22.073 29.195 1.00 83.06 656 ARG A N 1
ATOM 5249 C CA . ARG A 1 656 ? 31.201 -22.275 28.369 1.00 83.06 656 ARG A CA 1
ATOM 5250 C C . ARG A 1 656 ? 32.376 -21.418 28.841 1.00 83.06 656 ARG A C 1
ATOM 5252 O O . ARG A 1 656 ? 33.515 -21.871 28.815 1.00 83.06 656 ARG A O 1
ATOM 5259 N N . SER A 1 657 ? 32.107 -20.191 29.276 1.00 80.50 657 SER A N 1
ATOM 5260 C CA . SER A 1 657 ? 33.108 -19.270 29.820 1.00 80.50 657 SER A CA 1
ATOM 5261 C C . SER A 1 657 ? 32.429 -18.230 30.706 1.00 80.50 657 SER A C 1
ATOM 5263 O O . SER A 1 657 ? 31.308 -17.812 30.398 1.00 80.50 657 SER A O 1
ATOM 5265 N N . CYS A 1 658 ? 33.074 -17.802 31.794 1.00 83.00 658 CYS A N 1
ATOM 5266 C CA . CYS A 1 658 ? 32.531 -16.754 32.648 1.00 83.00 658 CYS A CA 1
ATOM 5267 C C . CYS A 1 658 ? 33.592 -15.856 33.290 1.00 83.00 658 CYS A C 1
ATOM 5269 O O . CYS A 1 658 ? 34.713 -16.288 33.530 1.00 83.00 658 CYS A O 1
ATOM 5271 N N . ASN A 1 659 ? 33.231 -14.613 33.614 1.00 80.56 659 ASN A N 1
ATOM 5272 C CA . ASN A 1 659 ? 34.107 -13.697 34.350 1.00 80.56 659 ASN A CA 1
ATOM 5273 C C . ASN A 1 659 ? 33.890 -13.760 35.876 1.00 80.56 659 ASN A C 1
ATOM 5275 O O . ASN A 1 659 ? 32.965 -14.402 36.372 1.00 80.56 659 ASN A O 1
ATOM 5279 N N . ARG A 1 660 ? 34.718 -13.037 36.641 1.00 76.88 660 ARG A N 1
ATOM 5280 C CA . ARG A 1 660 ? 34.659 -13.034 38.114 1.00 76.88 660 ARG A CA 1
ATOM 5281 C C . ARG A 1 660 ? 33.294 -12.608 38.675 1.00 76.88 660 ARG A C 1
ATOM 5283 O O . ARG A 1 660 ? 32.817 -13.233 39.614 1.00 76.88 660 ARG A O 1
ATOM 5290 N N . GLY A 1 661 ? 32.644 -11.602 38.086 1.00 74.38 661 GLY A N 1
ATOM 5291 C CA . GLY A 1 661 ? 31.312 -11.155 38.520 1.00 74.38 661 GLY A CA 1
ATOM 5292 C C . GLY A 1 661 ? 30.208 -12.188 38.262 1.00 74.38 661 GLY A C 1
ATOM 5293 O O . GLY A 1 661 ? 29.239 -12.267 39.013 1.00 74.38 661 GLY A O 1
ATOM 5294 N N . SER A 1 662 ? 30.368 -13.018 37.230 1.00 79.31 662 SER A N 1
ATOM 5295 C CA . SER A 1 662 ? 29.460 -14.131 36.932 1.00 79.31 662 SER A CA 1
ATOM 5296 C C . SER A 1 662 ? 29.567 -15.266 37.940 1.00 79.31 662 SER A C 1
ATOM 5298 O O . SER A 1 662 ? 28.557 -15.873 38.281 1.00 79.31 662 SER A O 1
ATOM 5300 N N . ILE A 1 663 ? 30.768 -15.521 38.462 1.00 81.81 663 ILE A N 1
ATOM 5301 C CA . ILE A 1 663 ? 30.978 -16.512 39.524 1.00 81.81 663 ILE A CA 1
ATOM 5302 C C . ILE A 1 663 ? 30.173 -16.128 40.773 1.00 81.81 663 ILE A C 1
ATOM 5304 O O . ILE A 1 663 ? 29.465 -16.964 41.334 1.00 81.81 663 ILE A O 1
ATOM 5308 N N . ASP A 1 664 ? 30.220 -14.855 41.172 1.00 79.31 664 ASP A N 1
ATOM 5309 C CA . ASP A 1 664 ? 29.466 -14.355 42.327 1.00 79.31 664 ASP A CA 1
ATOM 5310 C C . ASP A 1 664 ? 27.946 -14.394 42.091 1.00 79.31 664 ASP A C 1
ATOM 5312 O O . ASP A 1 664 ? 27.179 -14.703 43.007 1.00 79.31 664 ASP A O 1
ATOM 5316 N N . PHE A 1 665 ? 27.504 -14.158 40.851 1.00 82.50 665 PHE A N 1
ATOM 5317 C CA . PHE A 1 665 ? 26.113 -14.368 40.452 1.00 82.50 665 PHE A CA 1
ATOM 5318 C C . PHE A 1 665 ? 25.681 -15.832 40.609 1.00 82.50 665 PHE A C 1
ATOM 5320 O O . PHE A 1 665 ? 24.672 -16.088 41.265 1.00 82.50 665 PHE A O 1
ATOM 5327 N N . PHE A 1 666 ? 26.434 -16.793 40.063 1.00 84.44 666 PHE A N 1
ATOM 5328 C CA . PHE A 1 666 ? 26.075 -18.213 40.141 1.00 84.44 666 PHE A CA 1
ATOM 5329 C C . PHE A 1 666 ? 26.061 -18.727 41.580 1.00 84.44 666 PHE A C 1
ATOM 5331 O O . PHE A 1 666 ? 25.119 -19.423 41.957 1.00 84.44 666 PHE A O 1
ATOM 5338 N N . ARG A 1 667 ? 27.029 -18.315 42.412 1.00 85.00 667 ARG A N 1
ATOM 5339 C CA . ARG A 1 667 ? 27.017 -18.599 43.858 1.00 85.00 667 ARG A CA 1
ATOM 5340 C C . ARG A 1 667 ? 25.738 -18.118 44.522 1.00 85.00 667 ARG A C 1
ATOM 5342 O O . ARG A 1 667 ? 25.085 -18.871 45.242 1.00 85.00 667 ARG A O 1
ATOM 5349 N N . ARG A 1 668 ? 25.376 -16.853 44.287 1.00 84.44 668 ARG A N 1
ATOM 5350 C CA . ARG A 1 668 ? 24.180 -16.258 44.886 1.00 84.44 668 ARG A CA 1
ATOM 5351 C C . ARG A 1 668 ? 22.905 -16.924 44.373 1.00 84.44 668 ARG A C 1
ATOM 5353 O O . ARG A 1 668 ? 22.002 -17.169 45.156 1.00 84.44 668 ARG A O 1
ATOM 5360 N N . PHE A 1 669 ? 22.836 -17.227 43.083 1.00 86.88 669 PHE A N 1
ATOM 5361 C CA . PHE A 1 669 ? 21.684 -17.886 42.482 1.00 86.88 669 PHE A CA 1
ATOM 5362 C C . PHE A 1 669 ? 21.466 -19.293 43.051 1.00 86.88 669 PHE A C 1
ATOM 5364 O O . PHE A 1 669 ? 20.364 -19.627 43.479 1.00 86.88 669 PHE A O 1
ATOM 5371 N N . LEU A 1 670 ? 22.520 -20.112 43.095 1.00 87.62 670 LEU A N 1
ATOM 5372 C CA . LEU A 1 670 ? 22.441 -21.479 43.609 1.00 87.62 670 LEU A CA 1
ATOM 5373 C C . LEU A 1 670 ? 22.107 -21.507 45.109 1.00 87.62 670 LEU A C 1
ATOM 5375 O O . LEU A 1 670 ? 21.417 -22.421 45.567 1.00 87.62 670 LEU A O 1
ATOM 5379 N N . SER A 1 671 ? 22.518 -20.492 45.876 1.00 86.94 671 SER A N 1
ATOM 5380 C CA . SER A 1 671 ? 22.236 -20.447 47.312 1.00 86.94 671 SER A CA 1
ATOM 5381 C C . SER A 1 671 ? 20.756 -20.245 47.658 1.00 86.94 671 SER A C 1
ATOM 5383 O O . SER A 1 671 ? 20.354 -20.642 48.752 1.00 86.94 671 SER A O 1
ATOM 5385 N N . PHE A 1 672 ? 19.917 -19.738 46.741 1.00 87.19 672 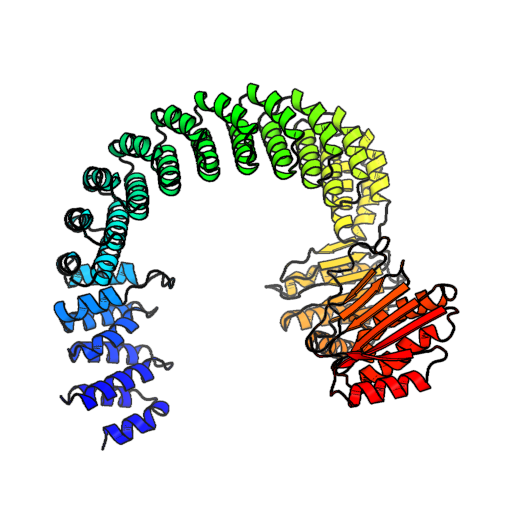PHE A N 1
ATOM 5386 C CA . PHE A 1 672 ? 18.463 -19.621 46.964 1.00 87.19 672 PHE A CA 1
ATOM 5387 C C . PHE A 1 672 ? 17.800 -20.967 47.250 1.00 87.19 672 PHE A C 1
ATOM 5389 O O . PHE A 1 672 ? 16.826 -21.045 47.998 1.00 87.19 672 PHE A O 1
ATOM 5396 N N . PHE A 1 673 ? 18.352 -22.035 46.682 1.00 89.62 673 PHE A N 1
ATOM 5397 C CA . PHE A 1 673 ? 17.795 -23.377 46.771 1.00 89.62 673 PHE A CA 1
ATOM 5398 C C . PHE A 1 673 ? 18.306 -24.159 47.987 1.00 89.62 673 PHE A C 1
ATOM 5400 O O . PHE A 1 673 ? 17.823 -25.253 48.251 1.00 89.62 673 PHE A O 1
ATOM 5407 N N . ASN A 1 674 ? 19.237 -23.599 48.772 1.00 87.75 674 ASN A N 1
ATOM 5408 C CA . ASN A 1 674 ? 19.816 -24.274 49.941 1.00 87.75 674 ASN A CA 1
ATOM 5409 C C . ASN A 1 674 ? 18.788 -24.629 51.024 1.00 87.75 674 ASN A C 1
ATOM 5411 O O . ASN A 1 674 ? 19.049 -25.514 51.835 1.00 87.75 674 ASN A O 1
ATOM 5415 N N . ASP A 1 675 ? 17.653 -23.929 51.053 1.00 85.00 675 ASP A N 1
ATOM 5416 C CA . ASP A 1 675 ? 16.573 -24.164 52.013 1.00 85.00 675 ASP A CA 1
ATOM 5417 C C . ASP A 1 675 ? 15.357 -24.875 51.376 1.00 85.00 675 ASP A C 1
ATOM 5419 O O . ASP A 1 675 ? 14.288 -24.912 51.986 1.00 85.00 675 ASP A O 1
ATOM 5423 N N . CYS A 1 676 ? 15.483 -25.397 50.149 1.00 88.19 676 CYS A N 1
ATOM 5424 C CA . CYS A 1 676 ? 14.437 -26.184 49.485 1.00 88.19 676 CYS A CA 1
ATOM 5425 C C . CYS A 1 676 ? 14.527 -27.665 49.876 1.00 88.19 676 CYS A C 1
ATOM 5427 O O . CYS A 1 676 ? 15.617 -28.179 50.122 1.00 88.19 676 CYS A O 1
ATOM 5429 N N . LEU A 1 677 ? 13.382 -28.355 49.918 1.00 82.88 677 LEU A N 1
ATOM 5430 C CA . LEU A 1 677 ? 13.321 -29.760 50.349 1.00 82.88 677 LEU A CA 1
ATOM 5431 C C . LEU A 1 677 ? 13.835 -30.747 49.291 1.00 82.88 677 LEU A C 1
ATOM 5433 O O . LEU A 1 677 ? 14.311 -31.820 49.654 1.00 82.88 677 LEU A O 1
ATOM 5437 N N . ASP A 1 678 ? 13.733 -30.398 48.006 1.00 86.75 678 ASP A N 1
ATOM 5438 C CA . ASP A 1 678 ? 14.036 -31.308 46.901 1.00 86.75 678 ASP A CA 1
ATOM 5439 C C . ASP A 1 678 ? 14.612 -30.553 45.686 1.00 86.75 678 ASP A C 1
ATOM 5441 O O . ASP A 1 678 ? 13.918 -29.786 45.012 1.00 86.75 678 ASP A O 1
ATOM 5445 N N . VAL A 1 679 ? 15.914 -30.734 45.434 1.00 91.75 679 VAL A N 1
ATOM 5446 C CA . VAL A 1 679 ? 16.670 -30.034 44.384 1.00 91.75 679 VAL A CA 1
ATOM 5447 C C . VAL A 1 679 ? 17.575 -31.020 43.654 1.00 91.75 679 VAL A C 1
ATOM 5449 O O . VAL A 1 679 ? 18.436 -31.655 44.257 1.00 91.75 679 VAL A O 1
ATOM 5452 N N . THR A 1 680 ? 17.420 -31.107 42.335 1.00 91.50 680 THR A N 1
ATOM 5453 C CA . THR A 1 680 ? 18.330 -31.821 41.432 1.00 91.50 680 THR A CA 1
ATOM 5454 C C . THR A 1 680 ? 19.120 -30.805 40.620 1.00 91.50 680 THR A C 1
ATOM 5456 O O . THR A 1 680 ? 18.566 -30.163 39.730 1.00 91.50 680 THR A O 1
ATOM 5459 N N . ALA A 1 681 ? 20.415 -30.653 40.897 1.00 93.12 681 ALA A N 1
ATOM 5460 C CA . ALA A 1 681 ? 21.267 -29.707 40.184 1.00 93.12 681 ALA A CA 1
ATOM 5461 C C . ALA A 1 681 ? 22.374 -30.421 39.397 1.00 93.12 681 ALA A C 1
ATOM 5463 O O . ALA A 1 681 ? 23.047 -31.310 39.916 1.00 93.12 681 ALA A O 1
ATOM 5464 N N . LYS A 1 682 ? 22.578 -30.009 38.142 1.00 94.38 682 LYS A N 1
ATOM 5465 C CA . LYS A 1 682 ? 23.578 -30.566 37.226 1.00 94.38 682 LYS A CA 1
ATOM 5466 C C . LYS A 1 682 ? 24.435 -29.462 36.622 1.00 94.38 682 LYS A C 1
ATOM 5468 O O . LYS A 1 682 ? 23.913 -28.489 36.079 1.00 94.38 682 LYS A O 1
ATOM 5473 N N . TRP A 1 683 ? 25.750 -29.636 36.688 1.00 93.12 683 TRP A N 1
ATOM 5474 C CA . TRP A 1 683 ? 26.751 -28.751 36.102 1.00 93.12 683 TRP A CA 1
ATOM 5475 C C . TRP A 1 683 ? 27.481 -29.467 34.967 1.00 93.12 683 TRP A C 1
ATOM 5477 O O . TRP A 1 683 ? 28.309 -30.350 35.194 1.00 93.12 683 TRP A O 1
ATOM 5487 N N . TYR A 1 684 ? 27.174 -29.076 33.738 1.00 90.81 684 TYR A N 1
ATOM 5488 C CA . TYR A 1 684 ? 27.766 -29.597 32.518 1.00 90.81 684 TYR A CA 1
ATOM 5489 C C . TYR A 1 684 ? 28.966 -28.750 32.091 1.00 90.81 684 TYR A C 1
ATOM 5491 O O . TYR A 1 684 ? 28.864 -27.526 31.988 1.00 90.81 684 TYR A O 1
ATOM 5499 N N . TYR A 1 685 ? 30.086 -29.399 31.775 1.00 88.75 685 TYR A N 1
ATOM 5500 C CA . TYR A 1 685 ? 31.273 -28.738 31.222 1.00 88.75 685 TYR A CA 1
ATOM 5501 C C . TYR A 1 685 ? 31.835 -29.510 30.022 1.00 88.75 685 TYR A C 1
ATOM 5503 O O . TYR A 1 685 ? 31.775 -30.742 29.974 1.00 88.75 685 TYR A O 1
ATOM 5511 N N . ASN A 1 686 ? 32.383 -28.785 29.043 1.00 84.88 686 ASN A N 1
ATOM 5512 C CA . ASN A 1 686 ? 32.926 -29.389 27.826 1.00 84.88 686 ASN A CA 1
ATOM 5513 C C . ASN A 1 686 ? 34.291 -30.046 28.094 1.00 84.88 686 ASN A C 1
ATOM 5515 O O . ASN A 1 686 ? 35.105 -29.529 28.866 1.00 84.88 686 ASN A O 1
ATOM 5519 N N . GLN A 1 687 ? 34.564 -31.170 27.426 1.00 81.81 687 GLN A N 1
ATOM 5520 C CA . GLN A 1 687 ? 35.858 -31.854 27.486 1.00 81.81 687 GLN A CA 1
ATOM 5521 C C . GLN A 1 687 ? 37.019 -30.895 27.156 1.00 81.81 687 GLN A C 1
ATOM 5523 O O . GLN A 1 687 ? 37.046 -30.287 26.091 1.00 81.81 687 GLN A O 1
ATOM 5528 N N . GLY A 1 688 ? 37.981 -30.767 28.078 1.00 80.19 688 GLY A N 1
ATOM 5529 C CA . GLY A 1 688 ? 39.123 -29.850 27.960 1.00 80.19 688 GLY A CA 1
ATOM 5530 C C . GLY A 1 688 ? 38.941 -28.487 28.643 1.00 80.19 688 GLY A C 1
ATOM 5531 O O . GLY A 1 688 ? 39.903 -27.727 28.721 1.00 80.19 688 GLY A O 1
ATOM 5532 N N . ASN A 1 689 ? 37.755 -28.175 29.182 1.00 85.44 689 ASN A N 1
ATOM 5533 C CA . ASN A 1 689 ? 37.503 -26.946 29.939 1.00 85.44 689 ASN A CA 1
ATOM 5534 C C . ASN A 1 689 ? 37.698 -27.161 31.454 1.00 85.44 689 ASN A C 1
ATOM 5536 O O . ASN A 1 689 ? 36.739 -27.234 32.227 1.00 85.44 689 ASN A O 1
ATOM 5540 N N . GLU A 1 690 ? 38.963 -27.282 31.869 1.00 85.88 690 GLU A N 1
ATOM 5541 C CA . GLU A 1 690 ? 39.356 -27.503 33.273 1.00 85.88 690 GLU A CA 1
ATOM 5542 C C . GLU A 1 690 ? 38.955 -26.339 34.202 1.00 85.88 690 GLU A C 1
ATOM 5544 O O . GLU A 1 690 ? 38.714 -26.540 35.392 1.00 85.88 690 GLU A O 1
ATOM 5549 N N . GLU A 1 691 ? 38.824 -25.121 33.666 1.00 86.62 691 GLU A N 1
ATOM 5550 C CA . GLU A 1 691 ? 38.392 -23.946 34.431 1.00 86.62 691 GLU A CA 1
ATOM 5551 C C . GLU A 1 691 ? 36.936 -24.089 34.899 1.00 86.62 691 GLU A C 1
ATOM 5553 O O . GLU A 1 691 ? 36.647 -23.940 36.089 1.00 86.62 691 GLU A O 1
ATOM 5558 N N . MET A 1 692 ? 36.021 -24.457 33.993 1.00 88.50 692 MET A N 1
ATOM 5559 C CA . MET A 1 692 ? 34.614 -24.690 34.347 1.00 88.50 692 MET A CA 1
ATOM 5560 C C . MET A 1 692 ? 34.426 -25.964 35.179 1.00 88.50 692 MET A C 1
ATOM 5562 O O . MET A 1 692 ? 33.496 -26.022 35.988 1.00 88.50 692 MET A O 1
ATOM 5566 N N . HIS A 1 693 ? 35.308 -26.961 35.032 1.00 89.38 693 HIS A N 1
ATOM 5567 C CA . HIS A 1 693 ? 35.336 -28.126 35.920 1.00 89.38 693 HIS A CA 1
ATOM 5568 C C . HIS A 1 693 ? 35.665 -27.719 37.363 1.00 89.38 693 HIS A C 1
ATOM 5570 O O . HIS A 1 693 ? 34.910 -28.029 38.286 1.00 89.38 693 HIS A O 1
ATOM 5576 N N . SER A 1 694 ? 36.756 -26.971 37.554 1.00 88.12 694 SER A N 1
ATOM 5577 C CA . SER A 1 694 ? 37.200 -26.486 38.866 1.00 88.12 694 SER A CA 1
ATOM 5578 C C . SER A 1 694 ? 36.169 -25.561 39.526 1.00 88.12 694 SER A C 1
ATOM 5580 O O . SER A 1 694 ? 35.888 -25.679 40.724 1.00 88.12 694 SER A O 1
ATOM 5582 N N . LEU A 1 695 ? 35.530 -24.683 38.742 1.00 88.12 695 LEU A N 1
ATOM 5583 C CA . LEU A 1 695 ? 34.443 -23.829 39.223 1.00 88.12 695 LEU A CA 1
ATOM 5584 C C . LEU A 1 695 ? 33.238 -24.654 39.696 1.00 88.12 695 LEU A C 1
ATOM 5586 O O . LEU A 1 695 ? 32.730 -24.409 40.789 1.00 88.12 695 LEU A O 1
ATOM 5590 N N . GLY A 1 696 ? 32.820 -25.659 38.920 1.00 88.06 696 GLY A N 1
ATOM 5591 C CA . GLY A 1 696 ? 31.750 -26.578 39.313 1.00 88.06 696 GLY A CA 1
ATOM 5592 C C . GLY A 1 696 ? 32.064 -27.321 40.615 1.00 88.06 696 GLY A C 1
ATOM 5593 O O . GLY A 1 696 ? 31.210 -27.386 41.497 1.00 88.06 696 GLY A O 1
ATOM 5594 N N . GLN A 1 697 ? 33.300 -27.810 40.786 1.00 89.62 697 GLN A N 1
ATOM 5595 C CA . GLN A 1 697 ? 33.751 -28.455 42.032 1.00 89.62 697 GLN A CA 1
ATOM 5596 C C . GLN A 1 697 ? 33.720 -27.493 43.227 1.00 89.62 697 GLN A C 1
ATOM 5598 O O . GLN A 1 697 ? 33.286 -27.863 44.318 1.00 89.62 697 GLN A O 1
ATOM 5603 N N . THR A 1 698 ? 34.135 -26.242 43.014 1.00 89.19 698 THR A N 1
ATOM 5604 C CA . THR A 1 698 ? 34.103 -25.199 44.047 1.00 89.19 698 THR A CA 1
ATOM 5605 C C . THR A 1 698 ? 32.666 -24.917 44.481 1.00 89.19 698 THR A C 1
ATOM 5607 O O . THR A 1 698 ? 32.363 -24.993 45.670 1.00 89.19 698 THR A O 1
ATOM 5610 N N . LEU A 1 699 ? 31.759 -24.686 43.526 1.00 87.88 699 LEU A N 1
ATOM 5611 C CA . LEU A 1 699 ? 30.339 -24.460 43.808 1.00 87.88 699 LEU A CA 1
ATOM 5612 C C . LEU A 1 699 ? 29.708 -25.667 44.510 1.00 87.88 699 LEU A C 1
ATOM 5614 O O . LEU A 1 699 ? 29.002 -25.483 45.494 1.00 87.88 699 LEU A O 1
ATOM 5618 N N . LYS A 1 700 ? 30.022 -26.898 44.084 1.00 89.69 700 LYS A N 1
ATOM 5619 C CA . LYS A 1 700 ? 29.550 -28.127 44.743 1.00 89.69 700 LYS A CA 1
ATOM 5620 C C . LYS A 1 700 ? 29.899 -28.160 46.235 1.00 89.69 700 LYS A C 1
ATOM 5622 O O . LYS A 1 700 ? 29.088 -28.619 47.029 1.00 89.69 700 LYS A O 1
ATOM 5627 N N . SER A 1 701 ? 31.071 -27.658 46.628 1.00 87.19 701 SER A N 1
ATOM 5628 C CA . SER A 1 701 ? 31.481 -27.631 48.039 1.00 87.19 701 SER A CA 1
ATOM 5629 C C . SER A 1 701 ? 30.770 -26.563 48.887 1.00 87.19 701 SER A C 1
ATOM 5631 O O . SER A 1 701 ? 30.795 -26.647 50.114 1.00 87.19 701 SER A O 1
ATOM 5633 N N . GLU A 1 702 ? 30.125 -25.574 48.255 1.00 88.00 702 GLU A N 1
ATOM 5634 C CA . GLU A 1 702 ? 29.456 -24.443 48.917 1.00 88.00 702 GLU A CA 1
ATOM 5635 C C . GLU A 1 702 ? 27.932 -24.659 49.118 1.00 88.00 702 GLU A C 1
ATOM 5637 O O . GLU A 1 702 ? 27.287 -23.868 49.812 1.00 88.00 702 GLU A O 1
ATOM 5642 N N . LEU A 1 703 ? 27.336 -25.710 48.533 1.00 88.56 703 LEU A N 1
ATOM 5643 C CA . LEU A 1 703 ? 25.879 -25.936 48.509 1.00 88.56 703 LEU A CA 1
ATOM 5644 C C . LEU A 1 703 ? 25.398 -26.961 49.547 1.00 88.56 703 LEU A C 1
ATOM 5646 O O . LEU A 1 703 ? 26.127 -27.868 49.940 1.00 88.56 703 LEU A O 1
ATOM 5650 N N . LYS A 1 704 ? 24.135 -26.828 49.985 1.00 87.94 704 LYS A N 1
ATOM 5651 C CA . LYS A 1 704 ? 23.485 -27.764 50.931 1.00 87.94 704 LYS A CA 1
ATOM 5652 C C . LYS A 1 704 ? 22.768 -28.947 50.258 1.00 87.94 704 LYS A C 1
ATOM 5654 O O . LYS A 1 704 ? 22.219 -29.794 50.956 1.00 87.94 704 LYS A O 1
ATOM 5659 N N . TYR A 1 705 ? 22.761 -28.998 48.929 1.00 88.81 705 TYR A N 1
ATOM 5660 C CA . TYR A 1 705 ? 22.193 -30.065 48.100 1.00 88.81 705 TYR A CA 1
ATOM 5661 C C . TYR A 1 705 ? 23.251 -30.556 47.103 1.00 88.81 705 TYR A C 1
ATOM 5663 O O . TYR A 1 705 ? 24.236 -29.859 46.852 1.00 88.81 705 TYR A O 1
ATOM 5671 N N . ASP A 1 706 ? 23.080 -31.761 46.552 1.00 87.56 706 ASP A N 1
ATOM 5672 C CA . ASP A 1 706 ? 24.081 -32.331 45.646 1.00 87.56 706 ASP A CA 1
ATOM 5673 C C . ASP A 1 706 ? 24.059 -31.636 44.274 1.00 87.56 706 ASP A C 1
ATOM 5675 O O . ASP A 1 706 ? 23.004 -31.441 43.666 1.00 87.56 706 ASP A O 1
ATOM 5679 N N . LEU A 1 707 ? 25.249 -31.273 43.792 1.00 91.19 707 LEU A N 1
ATOM 5680 C CA . LEU A 1 707 ? 25.485 -30.749 42.450 1.00 91.19 707 LEU A CA 1
ATOM 5681 C C . LEU A 1 707 ? 26.254 -31.809 41.658 1.00 91.19 707 LEU A C 1
ATOM 5683 O O . LEU A 1 707 ? 27.437 -32.060 41.913 1.00 91.19 707 LEU A O 1
ATOM 5687 N N . GLU A 1 708 ? 25.589 -32.460 40.710 1.00 93.38 708 GLU A N 1
ATOM 5688 C CA . GLU A 1 708 ? 26.204 -33.470 39.850 1.00 93.38 708 GLU A CA 1
ATOM 5689 C C . GLU A 1 708 ? 27.055 -32.779 38.774 1.00 93.38 708 GLU A C 1
ATOM 5691 O O . GLU A 1 708 ? 26.549 -31.965 38.004 1.00 93.38 708 GLU A O 1
ATOM 5696 N N . ILE A 1 709 ? 28.355 -33.080 38.711 1.00 91.25 709 ILE A N 1
ATOM 5697 C CA . ILE A 1 709 ? 29.270 -32.491 37.722 1.00 91.25 709 ILE A CA 1
ATOM 5698 C C . ILE A 1 709 ? 29.444 -33.488 36.581 1.00 91.25 709 ILE A C 1
ATOM 5700 O O . ILE A 1 709 ? 29.962 -34.585 36.788 1.00 91.25 709 ILE A O 1
ATOM 5704 N N . ILE A 1 710 ? 29.018 -33.103 35.381 1.00 90.25 710 ILE A N 1
ATOM 5705 C CA . ILE A 1 710 ? 28.909 -33.988 34.221 1.00 90.25 710 ILE A CA 1
ATOM 5706 C C . ILE A 1 710 ? 29.784 -33.448 33.090 1.00 90.25 710 ILE A C 1
ATOM 5708 O O . ILE A 1 710 ? 29.626 -32.314 32.640 1.00 90.25 710 ILE A O 1
ATOM 5712 N N . GLN A 1 711 ? 30.704 -34.274 32.601 1.00 88.31 711 GLN A N 1
ATOM 5713 C CA . GLN A 1 711 ? 31.502 -33.954 31.422 1.00 88.31 711 GLN A CA 1
ATOM 5714 C C . GLN A 1 711 ? 30.711 -34.269 30.149 1.00 88.31 711 GLN A C 1
ATOM 5716 O O . GLN A 1 711 ? 30.157 -35.360 30.015 1.00 88.31 711 GLN A O 1
ATOM 5721 N N . ILE A 1 712 ? 30.688 -33.333 29.203 1.00 85.69 712 ILE A N 1
ATOM 5722 C CA . ILE A 1 712 ? 30.036 -33.493 27.899 1.00 85.69 712 ILE A CA 1
ATOM 5723 C C . ILE A 1 712 ? 31.033 -33.273 26.756 1.00 85.69 712 ILE A C 1
ATOM 5725 O O . ILE A 1 712 ? 31.995 -32.512 26.880 1.00 85.69 712 ILE A O 1
ATOM 5729 N N . ASN A 1 713 ? 30.807 -33.955 25.635 1.00 77.12 713 ASN A N 1
ATOM 5730 C CA . ASN A 1 713 ? 31.606 -33.791 24.420 1.00 77.12 713 ASN A CA 1
ATOM 5731 C C . ASN A 1 713 ? 30.999 -32.675 23.556 1.00 77.12 713 ASN A C 1
ATOM 5733 O O . ASN A 1 713 ? 29.793 -32.468 23.592 1.00 77.12 713 ASN A O 1
ATOM 5737 N N . ASP A 1 714 ? 31.817 -31.983 22.760 1.00 56.41 714 ASP A N 1
ATOM 5738 C CA . ASP A 1 714 ? 31.447 -30.798 21.954 1.00 56.41 714 ASP A CA 1
ATOM 5739 C C . ASP A 1 714 ? 30.431 -31.060 20.806 1.00 56.41 714 ASP A C 1
ATOM 5741 O O . ASP A 1 714 ? 30.267 -30.220 19.922 1.00 56.41 714 ASP A O 1
ATOM 5745 N N . LYS A 1 715 ? 29.773 -32.229 20.781 1.00 38.38 715 LYS A N 1
ATOM 5746 C CA . LYS A 1 715 ? 28.770 -32.620 19.778 1.00 38.38 715 LYS A CA 1
ATOM 5747 C C . LYS A 1 715 ? 27.353 -32.567 20.320 1.00 38.38 715 LYS A C 1
ATOM 5749 O O . LYS A 1 715 ? 27.114 -33.192 21.377 1.00 38.38 715 LYS A O 1
#

Radius of gyration: 37.48 Å; Cα contacts (8 Å, |Δi|>4): 1082; chains: 1; bounding box: 93×62×90 Å

Sequence (715 aa):
MFLKTTLEDIENWKEQKDVERLIDALKIKNDDIINATINALDYLVKGDYERKITSKVIVALGDFKDIRSITLLIKFLDTDDDNKRKIAIESLCKLGVSNIIEPLIMSFDEKNGIRWFSNTVFSEFSKIIGIESFIACLKNDITNIRQKTATILGRIKNNKVVEPLINVLNDIEPSVIVASAEALGNLGDTYAVEPLIKVLNHENSNVRIECIKALDKLKDKRAIVPSINALNDVEYSVVIASANALGNYGDIGAVDPLIKTLNHEKSEVRVECIQVLAKLNDKRAIIPSINALNDPKFSVIIASAEALGNYGDIGAIDPLIKTLNHEKSEVRVECIKALNKLNDKRAIVPLINMLNDTSNHVIIASIETLGKFKNIQAVEPIIKALNTCDWEVKEIAAKVLGKLGDSRAIQPLLNLFGINDICNHKDVKVKEEIVNALNKLGYTKTIKSLKDELEKLFYIQGTTQTPTVFFDMEQGIFEYKGNVLPENSKEFHLPVFEILDKFIDKYPNTSLKATFVLEYYNTPSSKQIFQIFKKIEKRYYYGYPVIIYWYYEVDNVDIYEAGEDLANNVKIPFTMIAYKDYYVAIKDSSKEEKIFIEESLKSPMISFDKEKGIFEIKGNSLQEKTIEMYQPLIKPIESFVWNNKEKHYTINFQIRSCNRGSIDFFRRFLSFFNDCLDVTAKWYYNQGNEEMHSLGQTLKSELKYDLEIIQINDK

Nearest PDB structures (foldseek):
  4zv6-assembly1_A  TM=8.772E-01  e=6.871E-13  synthetic construct
  6hwp-assembly1_A  TM=4.538E-01  e=1.110E-14  synthetic construct
  6veh-assembly1_A  TM=8.633E-01  e=3.659E-07  synthetic construct
  5dcq-assembly3_A  TM=8.663E-01  e=4.844E-06  synthetic construct
  6gwd-assembly1_H  TM=8.617E-01  e=1.047E-05  synthetic construct

Foldseek 3Di:
DVLVVLLVCLVVDDDLVNLVVLLVQLVVPDDVSVVSSLVSVLVVVVDPDDPVSLLVNLQSLLVSLDLVCQVVLLVQLLDPDPVSNVSSLVSLVSNPLVSNLQVNLVPDDDPPPSPPRQLVSLLVNCVRVNLVSLLVQCPPPDPSSVLSSLLSQLSNLDCVCLVSLLVQCPPPDLSNVLSSLLSLLSSLDCVCLVSLLVSCPPPDVSNNLSSLVSNLSNLDPVCLVSLLVQCPDPDLSSVLSSLVSNLSNLDPVSLVSLLVSCPPPDPSSVLSSLQSNLSNLDPVCLVSLLVQCPPPDLSSVLSSLQSLLSNLDPVSLVSLLVSCPPPDPSSVLSSLVSCLSNLDPVCLVSLLVQCPPPDPSSVLSSLVSNLSNLDPVSLVSLLVQCPDPDLSSLLSSLLSLLSSLDPVVLVSLVVLLPDCPPDDPSSLSSLVSSLVSCVSNVVPPCSVVSVVQSLQWDWDDDDQAPWTWIARLVQQETETEEHHHDPDLVVNCVVVVVVLVVSCVPPLAHAHEHEYHYPYYDPSNLVSVLVSLVSVLVSVVVVHHYEYEQEDEPPGVVSVVSLVVSVVVGPHHYHYDYDHPPPPPPDDVVDDQKDWDDEDQAAWIWIARNVQQEIETAEENHDPQRCVVCVVVQVVLLVSCVVPLADAHEYEAHYAYHDPNVLVVVLSNQASNLSHPHYHAEQEYEPPPVVSVVSQVVSQVSGNDGYHYDYDYPD

pLDDT: mean 83.14, std 13.89, range [29.11, 98.12]